Protein AF-A0A8J2NLD1-F1 (afdb_monomer_lite)

Structure (mmCIF, N/CA/C/O backbone):
data_AF-A0A8J2NLD1-F1
#
_entry.id   AF-A0A8J2NLD1-F1
#
loop_
_atom_site.group_PDB
_atom_site.id
_atom_site.type_symbol
_atom_site.label_atom_id
_atom_site.label_alt_id
_atom_site.label_comp_id
_atom_site.label_asym_id
_atom_site.label_entity_id
_atom_site.label_seq_id
_atom_site.pdbx_PDB_ins_code
_atom_site.Cartn_x
_atom_site.Cartn_y
_atom_site.Cartn_z
_atom_site.occupancy
_atom_site.B_iso_or_equiv
_atom_site.auth_seq_id
_atom_site.auth_comp_id
_atom_site.auth_asym_id
_atom_site.auth_atom_id
_atom_site.pdbx_PDB_model_num
ATOM 1 N N . MET A 1 1 ? -22.282 12.697 -9.049 1.00 29.52 1 MET A N 1
ATOM 2 C CA . MET A 1 1 ? -23.695 12.260 -9.042 1.00 29.52 1 MET A CA 1
ATOM 3 C C . MET A 1 1 ? -23.930 11.118 -8.040 1.00 29.52 1 MET A C 1
ATOM 5 O O . MET A 1 1 ? -24.766 10.269 -8.287 1.00 29.52 1 MET A O 1
ATOM 9 N N . LEU A 1 2 ? -23.228 11.096 -6.898 1.00 40.41 2 LEU A N 1
ATOM 10 C CA . LEU A 1 2 ? -23.406 10.112 -5.822 1.00 40.41 2 LEU A CA 1
ATOM 11 C C . LEU A 1 2 ? -23.113 10.838 -4.503 1.00 40.41 2 LEU A C 1
ATOM 13 O O . LEU A 1 2 ? -21.952 11.057 -4.175 1.00 40.41 2 LEU A O 1
ATOM 17 N N . ARG A 1 3 ? -24.138 11.321 -3.801 1.00 53.97 3 ARG A N 1
ATOM 18 C CA . ARG A 1 3 ? -23.997 11.741 -2.391 1.00 53.97 3 ARG A CA 1
ATOM 19 C C . ARG A 1 3 ? -24.920 10.965 -1.453 1.00 53.97 3 ARG A C 1
ATOM 21 O O . ARG A 1 3 ? -24.796 11.120 -0.245 1.00 53.97 3 ARG A O 1
ATOM 28 N N . THR A 1 4 ? -25.778 10.106 -2.001 1.00 57.44 4 THR A N 1
ATOM 29 C CA . THR A 1 4 ? -26.813 9.386 -1.264 1.00 57.44 4 THR A CA 1
ATOM 30 C C . THR A 1 4 ? -26.443 7.921 -1.065 1.00 57.44 4 THR A C 1
ATOM 32 O O . THR A 1 4 ? -26.276 7.182 -2.038 1.00 57.44 4 THR A O 1
ATOM 35 N N . ALA A 1 5 ? -26.352 7.491 0.187 1.00 60.59 5 ALA A N 1
ATOM 36 C CA . ALA A 1 5 ? -26.199 6.095 0.570 1.00 60.59 5 ALA A CA 1
ATOM 37 C C . ALA A 1 5 ? -27.557 5.356 0.475 1.00 60.59 5 ALA A C 1
ATOM 39 O O . ALA A 1 5 ? -28.545 5.836 1.036 1.00 60.59 5 ALA A O 1
ATOM 40 N N . PRO A 1 6 ? -27.647 4.213 -0.235 1.00 62.56 6 PRO A N 1
ATOM 41 C CA . PRO A 1 6 ? -28.856 3.395 -0.278 1.00 62.56 6 PRO A CA 1
ATOM 42 C C . PRO A 1 6 ? -28.985 2.522 0.987 1.00 62.56 6 PRO A C 1
ATOM 44 O O . PRO A 1 6 ? -27.979 2.126 1.558 1.00 62.56 6 PRO A O 1
ATOM 47 N N . PRO A 1 7 ? -30.198 2.120 1.400 1.00 57.91 7 PRO A N 1
ATOM 48 C CA . PRO A 1 7 ? -30.389 1.272 2.586 1.00 57.91 7 PRO A CA 1
ATOM 49 C C . PRO A 1 7 ? -29.826 -0.157 2.429 1.00 57.91 7 PRO A C 1
ATOM 51 O O . PRO A 1 7 ? -29.484 -0.802 3.419 1.00 57.91 7 PRO A O 1
ATOM 54 N N . PHE A 1 8 ? -29.710 -0.637 1.184 1.00 61.56 8 PHE A N 1
ATOM 55 C CA . PHE A 1 8 ? -29.146 -1.940 0.818 1.00 61.56 8 PHE A CA 1
ATOM 56 C C . PHE A 1 8 ? -28.185 -1.772 -0.371 1.00 61.56 8 PHE A C 1
ATOM 58 O O . PHE A 1 8 ? -28.584 -1.982 -1.523 1.00 61.56 8 PHE A O 1
ATOM 65 N N . PRO A 1 9 ? -26.943 -1.308 -0.149 1.00 66.81 9 PRO A N 1
ATOM 66 C CA . PRO A 1 9 ? -25.970 -1.152 -1.217 1.00 66.81 9 PRO A CA 1
ATOM 67 C C . PRO A 1 9 ? -25.622 -2.513 -1.817 1.00 66.81 9 PRO A C 1
ATOM 69 O O . PRO A 1 9 ? -25.160 -3.427 -1.132 1.00 66.81 9 PRO A O 1
ATOM 72 N N . ARG A 1 10 ? -25.800 -2.620 -3.134 1.00 65.88 10 ARG A N 1
ATOM 73 C CA . ARG A 1 10 ? -25.208 -3.685 -3.947 1.00 65.88 10 ARG A CA 1
ATOM 74 C C . ARG A 1 10 ? -23.800 -3.274 -4.364 1.00 65.88 10 ARG A C 1
ATOM 76 O O . ARG A 1 10 ? -23.544 -2.092 -4.587 1.00 65.88 10 ARG A O 1
ATOM 83 N N . ASN A 1 11 ? -22.919 -4.255 -4.552 1.00 71.06 11 ASN A N 1
ATOM 84 C CA . ASN A 1 11 ? -21.520 -4.060 -4.961 1.00 71.06 11 ASN A CA 1
ATOM 85 C C . ASN A 1 11 ? -20.643 -3.400 -3.894 1.00 71.06 11 ASN A C 1
ATOM 87 O O . ASN A 1 11 ? -19.716 -2.654 -4.221 1.00 71.06 11 ASN A O 1
ATOM 91 N N . ILE A 1 12 ? -20.893 -3.706 -2.621 1.00 81.44 12 ILE A N 1
ATOM 92 C CA . ILE A 1 12 ? -20.105 -3.164 -1.511 1.00 81.44 12 ILE A CA 1
ATOM 93 C C . ILE A 1 12 ? -18.612 -3.524 -1.635 1.00 81.44 12 ILE A C 1
ATOM 95 O O . ILE A 1 12 ? -17.760 -2.737 -1.244 1.00 81.44 12 ILE A O 1
ATOM 99 N N . GLN A 1 13 ? -18.278 -4.635 -2.305 1.00 82.00 13 GLN A N 1
ATOM 100 C CA . GLN A 1 13 ? -16.903 -5.004 -2.667 1.00 82.00 13 GLN A CA 1
ATOM 101 C C . GLN A 1 13 ? -16.201 -3.979 -3.564 1.00 82.00 13 GLN A C 1
ATOM 103 O O . GLN A 1 13 ? -15.007 -3.750 -3.399 1.00 82.00 13 GLN A O 1
ATOM 108 N N . ARG A 1 14 ? -16.909 -3.328 -4.495 1.00 79.56 14 ARG A N 1
ATOM 109 C CA . ARG A 1 14 ? -16.310 -2.279 -5.338 1.00 79.56 14 ARG A CA 1
ATOM 110 C C . ARG A 1 14 ? -16.013 -1.026 -4.538 1.00 79.56 14 ARG A C 1
ATOM 112 O O . ARG A 1 14 ? -14.982 -0.404 -4.747 1.00 79.56 14 ARG A O 1
ATOM 119 N N . TRP A 1 15 ? -16.903 -0.673 -3.617 1.00 81.44 15 TRP A N 1
ATOM 120 C CA . TRP A 1 15 ? -16.688 0.474 -2.742 1.00 81.44 15 TRP A CA 1
ATOM 121 C C . TRP A 1 15 ? -15.559 0.189 -1.754 1.00 81.44 15 TRP A C 1
ATOM 123 O O . TRP A 1 15 ? -14.651 1.002 -1.611 1.00 81.44 15 TRP A O 1
ATOM 133 N N . ALA A 1 16 ? -15.565 -1.004 -1.152 1.00 86.56 16 ALA A N 1
ATOM 134 C CA . ALA A 1 16 ? -14.500 -1.486 -0.287 1.00 86.56 16 ALA A CA 1
ATOM 135 C C . ALA A 1 16 ? -13.153 -1.510 -1.022 1.00 86.56 16 ALA A C 1
ATOM 137 O O . ALA A 1 16 ? -12.152 -1.117 -0.442 1.00 86.56 16 ALA A O 1
ATOM 138 N N . ALA A 1 17 ? -13.106 -1.863 -2.310 1.00 84.25 17 ALA A N 1
ATOM 139 C CA . ALA A 1 17 ? -11.854 -1.901 -3.064 1.00 84.25 17 ALA A CA 1
ATOM 140 C C . ALA A 1 17 ? -11.054 -0.586 -3.015 1.00 84.25 17 ALA A C 1
ATOM 142 O O . ALA A 1 17 ? -9.834 -0.666 -3.023 1.00 84.25 17 ALA A O 1
ATOM 143 N N . HIS A 1 18 ? -11.683 0.589 -2.877 1.00 81.38 18 HIS A N 1
ATOM 144 C CA . HIS A 1 18 ? -10.953 1.856 -2.694 1.00 81.38 18 HIS A CA 1
ATOM 145 C C . HIS A 1 18 ? -10.145 1.930 -1.384 1.00 81.38 18 HIS A C 1
ATOM 147 O O . HIS A 1 18 ? -9.160 2.655 -1.318 1.00 81.38 18 HIS A O 1
ATOM 153 N N . PHE A 1 19 ? -10.538 1.182 -0.350 1.00 85.19 19 PHE A N 1
ATOM 154 C CA . PHE A 1 19 ? -9.837 1.113 0.936 1.00 85.19 19 PHE A CA 1
ATOM 155 C C . PHE A 1 19 ? -8.683 0.107 0.907 1.00 85.19 19 PHE A C 1
ATOM 157 O O . PHE A 1 19 ? -7.624 0.336 1.487 1.00 85.19 19 PHE A O 1
ATOM 164 N N . PHE A 1 20 ? -8.895 -1.027 0.237 1.00 87.31 20 PHE A N 1
ATOM 165 C CA . PHE A 1 20 ? -7.944 -2.140 0.237 1.00 87.31 20 PHE A CA 1
ATOM 166 C C . PHE A 1 20 ? -6.935 -2.048 -0.906 1.00 87.31 20 PHE A C 1
ATOM 168 O O . PHE A 1 20 ? -5.784 -2.455 -0.754 1.00 87.31 20 PHE A O 1
ATOM 175 N N . LEU A 1 21 ? -7.356 -1.543 -2.062 1.00 85.00 21 LEU A N 1
ATOM 176 C CA . LEU A 1 21 ? -6.621 -1.633 -3.316 1.00 85.00 21 LEU A CA 1
ATOM 177 C C . LEU A 1 21 ? -6.342 -0.241 -3.874 1.00 85.00 21 LEU A C 1
ATOM 179 O O . LEU A 1 21 ? -7.151 0.674 -3.758 1.00 85.00 21 LEU A O 1
ATOM 183 N N . SER A 1 22 ? -5.217 -0.111 -4.572 1.00 78.62 22 SER A N 1
ATOM 184 C CA . SER A 1 22 ? -5.006 1.021 -5.471 1.00 78.62 22 SER A CA 1
ATOM 185 C C . SER A 1 22 ? -5.751 0.761 -6.773 1.00 78.62 22 SER A C 1
ATOM 187 O O . SER A 1 22 ? -5.257 0.051 -7.652 1.00 78.62 22 SER A O 1
ATOM 189 N N . THR A 1 23 ? -6.972 1.283 -6.863 1.00 70.75 23 THR A N 1
ATOM 190 C CA . THR A 1 23 ? -7.824 1.158 -8.051 1.00 70.75 23 THR A CA 1
ATOM 191 C C . THR A 1 23 ? -7.511 2.222 -9.098 1.00 70.75 23 THR A C 1
ATOM 193 O O . THR A 1 23 ? -7.970 2.121 -10.227 1.00 70.75 23 THR A O 1
ATOM 196 N N . ASN A 1 24 ? -6.711 3.232 -8.769 1.00 74.25 24 ASN A N 1
ATOM 197 C CA . ASN A 1 24 ? -6.270 4.259 -9.698 1.00 74.25 24 ASN A CA 1
ATOM 198 C C . ASN A 1 24 ? -4.753 4.429 -9.561 1.00 74.25 24 ASN A C 1
ATOM 200 O O . ASN A 1 24 ? -4.239 4.680 -8.470 1.00 74.25 24 ASN A O 1
ATOM 204 N N . ILE A 1 25 ? -4.029 4.308 -10.673 1.00 76.00 25 ILE A N 1
ATOM 205 C CA . ILE A 1 25 ? -2.564 4.377 -10.694 1.00 76.00 25 ILE A CA 1
ATOM 206 C C . ILE A 1 25 ? -2.127 5.505 -11.625 1.00 76.00 25 ILE A C 1
ATOM 208 O O . ILE A 1 25 ? -2.578 5.593 -12.768 1.00 76.00 25 ILE A O 1
ATOM 212 N N . ASN A 1 26 ? -1.207 6.332 -11.137 1.00 74.00 26 ASN A N 1
ATOM 213 C CA . ASN A 1 26 ? -0.540 7.376 -11.902 1.00 74.00 26 ASN A CA 1
ATOM 214 C C . ASN A 1 26 ? 0.935 7.029 -12.101 1.00 74.00 26 ASN A C 1
ATOM 216 O O . ASN A 1 26 ? 1.504 6.220 -11.367 1.00 74.00 26 ASN A O 1
ATOM 220 N N . ILE A 1 27 ? 1.567 7.699 -13.061 1.00 76.19 27 ILE A N 1
ATOM 221 C CA . ILE A 1 27 ? 3.024 7.739 -13.157 1.00 76.19 27 ILE A CA 1
ATOM 222 C C . ILE A 1 27 ? 3.516 8.986 -12.444 1.00 76.19 27 ILE A C 1
ATOM 224 O O . ILE A 1 27 ? 3.027 10.088 -12.699 1.00 76.19 27 ILE A O 1
ATOM 228 N N . ALA A 1 28 ? 4.499 8.799 -11.577 1.00 74.38 28 ALA A N 1
ATOM 229 C CA . ALA A 1 28 ? 5.308 9.879 -11.050 1.00 74.38 28 ALA A CA 1
ATOM 230 C C . ALA A 1 28 ? 6.750 9.706 -11.490 1.00 74.38 28 ALA A C 1
ATOM 232 O O . ALA A 1 28 ? 7.206 8.604 -11.779 1.00 74.38 28 ALA A O 1
ATOM 233 N N . ALA A 1 29 ? 7.461 10.819 -11.515 1.00 75.00 29 ALA A N 1
ATOM 234 C CA . ALA A 1 29 ? 8.902 10.833 -11.620 1.00 75.00 29 ALA A CA 1
ATOM 235 C C . ALA A 1 29 ? 9.449 11.777 -10.553 1.00 75.00 29 ALA A C 1
ATOM 237 O O . ALA A 1 29 ? 8.726 12.666 -10.087 1.00 75.00 29 ALA A O 1
ATOM 238 N N . SER A 1 30 ? 10.715 11.606 -10.178 1.00 70.69 30 SER A N 1
ATOM 239 C CA . SER A 1 30 ? 11.406 12.630 -9.397 1.00 70.69 30 SER A CA 1
ATOM 240 C C . SER A 1 30 ? 11.285 13.967 -10.132 1.00 70.69 30 SER A C 1
ATOM 242 O O . SER A 1 30 ? 11.530 14.003 -11.344 1.00 70.69 30 SER A O 1
ATOM 244 N N . PRO A 1 31 ? 10.958 15.077 -9.447 1.00 55.41 31 PRO A N 1
ATOM 245 C CA . PRO A 1 31 ? 11.082 16.392 -10.050 1.00 55.41 31 PRO A CA 1
ATOM 246 C C . PRO A 1 31 ? 12.542 16.568 -10.469 1.00 55.41 31 PRO A C 1
ATOM 248 O O . PRO A 1 31 ? 13.447 16.532 -9.639 1.00 55.41 31 PRO A O 1
ATOM 251 N N . SER A 1 32 ? 12.794 16.690 -11.767 1.00 47.59 32 SER A N 1
ATOM 252 C CA . SER A 1 32 ? 14.133 16.924 -12.286 1.00 47.59 32 SER A CA 1
ATOM 253 C C . SER A 1 32 ? 14.149 18.273 -13.001 1.00 47.59 32 SER A C 1
ATOM 255 O O . SER A 1 32 ? 13.444 18.522 -13.972 1.00 47.59 32 SER A O 1
ATOM 257 N N . HIS A 1 33 ? 14.972 19.186 -12.489 1.00 43.44 33 HIS A N 1
ATOM 258 C CA . HIS A 1 33 ? 15.832 19.983 -13.367 1.00 43.44 33 HIS A CA 1
ATOM 259 C C . HIS A 1 33 ? 17.232 19.358 -13.352 1.00 43.44 33 HIS A C 1
ATOM 261 O O . HIS A 1 33 ? 18.239 20.062 -13.334 1.00 43.44 33 HIS A O 1
ATOM 267 N N . ALA A 1 34 ? 17.313 18.026 -13.302 1.00 42.44 34 ALA A N 1
ATOM 268 C CA . ALA A 1 34 ? 18.566 17.294 -13.264 1.00 42.44 34 ALA A CA 1
ATOM 269 C C . ALA A 1 34 ? 19.158 17.205 -14.678 1.00 42.44 34 ALA A C 1
ATOM 271 O O . ALA A 1 34 ? 19.466 16.124 -15.175 1.00 42.44 34 ALA A O 1
ATOM 272 N N . ARG A 1 35 ? 19.383 18.355 -15.332 1.00 42.00 35 ARG A N 1
ATOM 273 C CA . ARG A 1 35 ? 20.512 18.405 -16.259 1.00 42.00 35 ARG A CA 1
ATOM 274 C C . ARG A 1 35 ? 21.747 18.225 -15.392 1.00 42.00 35 ARG A C 1
ATOM 276 O O . ARG A 1 35 ? 21.946 18.947 -14.417 1.00 42.00 35 ARG A O 1
ATOM 283 N N . VAL A 1 36 ? 22.567 17.244 -15.737 1.00 41.16 36 VAL A N 1
ATOM 284 C CA . VAL A 1 36 ? 23.912 17.096 -15.185 1.00 41.16 36 VAL A CA 1
ATOM 285 C C . VAL A 1 36 ? 24.628 18.442 -15.391 1.00 41.16 36 VAL A C 1
ATOM 287 O O . VAL A 1 36 ? 24.999 18.773 -16.513 1.00 41.16 36 VAL A O 1
ATOM 290 N N . GLY A 1 37 ? 24.720 19.261 -14.334 1.00 42.59 37 GLY A N 1
ATOM 291 C CA . GLY A 1 37 ? 25.317 20.604 -14.365 1.00 42.59 37 GLY A CA 1
ATOM 292 C C . GLY A 1 37 ? 24.432 21.801 -13.968 1.00 42.59 37 GLY A C 1
ATOM 293 O O . GLY A 1 37 ? 24.963 22.908 -13.913 1.00 42.59 37 GLY A O 1
ATOM 294 N N . SER A 1 38 ? 23.135 21.654 -13.666 1.00 37.94 38 SER A N 1
ATOM 295 C CA . SER A 1 38 ? 22.302 22.794 -13.226 1.00 37.94 38 SER A CA 1
ATOM 296 C C . SER A 1 38 ? 22.202 22.935 -11.701 1.00 37.94 38 SER A C 1
ATOM 298 O O . SER A 1 38 ? 21.510 22.158 -11.061 1.00 37.94 38 SER A O 1
ATOM 300 N N . ALA A 1 39 ? 22.868 23.986 -11.201 1.00 32.12 39 ALA A N 1
ATOM 301 C CA . ALA A 1 39 ? 22.743 24.722 -9.930 1.00 32.12 39 ALA A CA 1
ATOM 302 C C . ALA A 1 39 ? 22.696 23.947 -8.580 1.00 32.12 39 ALA A C 1
ATOM 304 O O . ALA A 1 39 ? 22.001 22.944 -8.442 1.00 32.12 39 ALA A O 1
ATOM 305 N N . PRO A 1 40 ? 23.375 24.447 -7.524 1.00 35.94 40 PRO A N 1
ATOM 306 C CA . PRO A 1 40 ? 23.277 23.877 -6.182 1.00 35.94 40 PRO A CA 1
ATOM 307 C C . PRO A 1 40 ? 21.886 24.157 -5.595 1.00 35.94 40 PRO A C 1
ATOM 309 O O . PRO A 1 40 ? 21.487 25.318 -5.515 1.00 35.94 40 PRO A O 1
ATOM 312 N N . GLY A 1 41 ? 21.168 23.109 -5.178 1.00 46.59 41 GLY A N 1
ATOM 313 C CA . GLY A 1 41 ? 19.914 23.239 -4.422 1.00 46.59 41 GLY A CA 1
ATOM 314 C C . GLY A 1 41 ? 18.727 22.384 -4.880 1.00 46.59 41 GLY A C 1
ATOM 315 O O . GLY A 1 41 ? 17.659 22.528 -4.300 1.00 46.59 41 GLY A O 1
ATOM 316 N N . ASN A 1 42 ? 18.874 21.510 -5.883 1.00 50.06 42 ASN A N 1
ATOM 317 C CA . ASN A 1 42 ? 17.843 20.516 -6.201 1.00 50.06 42 ASN A CA 1
ATOM 318 C C . ASN A 1 42 ? 18.205 19.164 -5.595 1.00 50.06 42 ASN A C 1
ATOM 320 O O . ASN A 1 42 ? 19.141 18.501 -6.046 1.00 50.06 42 ASN A O 1
ATOM 324 N N . ASP A 1 43 ? 17.449 18.763 -4.582 1.00 62.31 43 ASP A N 1
ATOM 325 C CA . ASP A 1 43 ? 17.610 17.464 -3.954 1.00 62.31 43 ASP A CA 1
ATOM 326 C C . ASP A 1 43 ? 17.141 16.369 -4.924 1.00 62.31 43 ASP A C 1
ATOM 328 O O . ASP A 1 43 ? 16.039 16.408 -5.471 1.00 62.31 43 ASP A O 1
ATOM 332 N N . ASN A 1 44 ? 17.994 15.375 -5.146 1.00 78.50 44 ASN A N 1
ATOM 333 C CA . ASN A 1 44 ? 17.646 14.115 -5.795 1.00 78.50 44 ASN A CA 1
ATOM 334 C C . ASN A 1 44 ? 16.639 13.370 -4.902 1.00 78.50 44 ASN A C 1
ATOM 336 O O . ASN A 1 44 ? 17.049 12.656 -3.988 1.00 78.50 44 ASN A O 1
ATOM 340 N N . ILE A 1 45 ? 15.339 13.574 -5.119 1.00 83.88 45 ILE A N 1
ATOM 341 C CA . ILE A 1 45 ? 14.265 13.060 -4.257 1.00 83.88 45 ILE A CA 1
ATOM 342 C C . ILE A 1 45 ? 13.487 11.959 -4.968 1.00 83.88 45 ILE A C 1
ATOM 344 O O . ILE A 1 45 ? 13.072 12.108 -6.110 1.00 83.88 45 ILE A O 1
ATOM 348 N N . ILE A 1 46 ? 13.187 10.885 -4.254 1.00 85.88 46 ILE A N 1
ATOM 349 C CA . ILE A 1 46 ? 12.223 9.879 -4.695 1.00 85.88 46 ILE A CA 1
ATOM 350 C C . ILE A 1 46 ? 10.831 10.282 -4.194 1.00 85.88 46 ILE A C 1
ATOM 352 O O . ILE A 1 46 ? 10.696 10.616 -3.013 1.00 85.88 46 ILE A O 1
ATOM 356 N N . PRO A 1 47 ? 9.780 10.237 -5.034 1.00 84.81 47 PRO A N 1
ATOM 357 C CA . PRO A 1 47 ? 8.417 10.462 -4.561 1.00 84.81 47 PRO A CA 1
ATOM 358 C C . PRO A 1 47 ? 8.047 9.499 -3.420 1.00 84.81 47 PRO A C 1
ATOM 360 O O . PRO A 1 47 ? 8.258 8.291 -3.534 1.00 84.81 47 PRO A O 1
ATOM 363 N N . SER A 1 48 ? 7.462 10.020 -2.336 1.00 86.88 48 SER A N 1
ATOM 364 C CA . SER A 1 48 ? 7.108 9.228 -1.145 1.00 86.88 48 SER A CA 1
ATOM 365 C C . SER A 1 48 ? 6.164 8.062 -1.443 1.00 86.88 48 SER A C 1
ATOM 367 O O . SER A 1 48 ? 6.291 7.005 -0.825 1.00 86.88 48 SER A O 1
ATOM 369 N N . ASP A 1 49 ? 5.281 8.213 -2.437 1.00 86.81 49 ASP A N 1
ATOM 370 C CA . ASP A 1 49 ? 4.349 7.166 -2.872 1.00 86.81 49 ASP A CA 1
ATOM 371 C C . ASP A 1 49 ? 5.023 5.919 -3.465 1.00 86.81 49 ASP A C 1
ATOM 373 O O . ASP A 1 49 ? 4.376 4.878 -3.625 1.00 86.81 49 ASP A O 1
ATOM 377 N N . HIS A 1 50 ? 6.336 5.981 -3.723 1.00 89.69 50 HIS A N 1
ATOM 378 C CA . HIS A 1 50 ? 7.128 4.786 -3.995 1.00 89.69 50 HIS A CA 1
ATOM 379 C C . HIS A 1 50 ? 7.136 3.810 -2.812 1.00 89.69 50 HIS A C 1
ATOM 381 O O . HIS A 1 50 ? 7.180 2.597 -3.019 1.00 89.69 50 HIS A O 1
ATOM 387 N N . PHE A 1 51 ? 7.104 4.342 -1.586 1.00 92.56 51 PHE A N 1
ATOM 388 C CA . PHE A 1 51 ? 7.378 3.597 -0.361 1.00 92.56 51 PHE A CA 1
ATOM 389 C C . PHE A 1 51 ? 6.154 3.399 0.530 1.00 92.56 51 PHE A C 1
ATOM 391 O O . PHE A 1 51 ? 6.117 2.413 1.254 1.00 92.56 51 PHE A O 1
ATOM 398 N N . PHE A 1 52 ? 5.184 4.312 0.531 1.00 90.44 52 PHE A N 1
ATOM 399 C CA . PHE A 1 52 ? 3.930 4.186 1.290 1.00 90.44 52 PHE A CA 1
ATOM 400 C C . PHE A 1 52 ? 2.859 5.121 0.696 1.00 90.44 52 PHE A C 1
ATOM 402 O O . PHE A 1 52 ? 3.214 6.075 0.018 1.00 90.44 52 PHE A O 1
ATOM 409 N N . ASN A 1 53 ? 1.560 4.840 0.871 1.00 87.88 53 ASN A N 1
ATOM 410 C CA . ASN A 1 53 ? 0.500 5.581 0.169 1.00 87.88 53 ASN A CA 1
ATOM 411 C C . ASN A 1 53 ? 0.294 6.934 0.858 1.00 87.88 53 ASN A C 1
ATOM 413 O O . ASN A 1 53 ? -0.508 7.057 1.788 1.00 87.88 53 ASN A O 1
ATOM 417 N N . TYR A 1 54 ? 1.081 7.921 0.438 1.00 85.38 54 TYR A N 1
ATOM 418 C CA . TYR A 1 54 ? 1.197 9.210 1.097 1.00 85.38 54 TYR A CA 1
ATOM 419 C C . TYR A 1 54 ? -0.098 10.002 0.963 1.00 85.38 54 TYR A C 1
ATOM 421 O O . TYR A 1 54 ? -0.574 10.556 1.952 1.00 85.38 54 TYR A O 1
ATOM 429 N N . GLU A 1 55 ? -0.708 10.003 -0.224 1.00 81.88 55 GLU A N 1
ATOM 430 C CA . GLU A 1 55 ? -1.976 10.701 -0.468 1.00 81.88 55 GLU A CA 1
ATOM 431 C C . GLU A 1 55 ? -3.102 10.177 0.438 1.00 81.88 55 GLU A C 1
ATOM 433 O O . GLU A 1 55 ? -3.829 10.958 1.059 1.00 81.88 55 GLU A O 1
ATOM 438 N N . MET A 1 56 ? -3.223 8.853 0.575 1.00 82.88 56 MET A N 1
ATOM 439 C CA . MET A 1 56 ? -4.257 8.241 1.411 1.00 82.88 56 MET A CA 1
ATOM 440 C C . MET A 1 56 ? -4.002 8.465 2.907 1.00 82.88 56 MET A C 1
ATOM 442 O O . MET A 1 56 ? -4.931 8.806 3.642 1.00 82.88 56 MET A O 1
ATOM 446 N N . LEU A 1 57 ? -2.747 8.334 3.349 1.00 83.94 57 LEU A N 1
ATOM 447 C CA . LEU A 1 57 ? -2.366 8.555 4.744 1.00 83.94 57 LEU A CA 1
ATOM 448 C C . LEU A 1 57 ? -2.505 10.025 5.160 1.00 83.94 57 LEU A C 1
ATOM 450 O O . LEU A 1 57 ? -3.008 10.311 6.240 1.00 83.94 57 LEU A O 1
ATOM 454 N N . ARG A 1 58 ? -2.114 10.971 4.302 1.00 79.25 58 ARG A N 1
ATOM 455 C CA . ARG A 1 58 ? -2.178 12.406 4.610 1.00 79.25 58 ARG A CA 1
ATOM 456 C C . ARG A 1 58 ? -3.604 12.946 4.597 1.00 79.25 58 ARG A C 1
ATOM 458 O O . ARG A 1 58 ? -3.927 13.828 5.389 1.00 79.25 58 ARG A O 1
ATOM 465 N N . GLY A 1 59 ? -4.432 12.479 3.665 1.00 71.12 59 GLY A N 1
ATOM 466 C CA . GLY A 1 59 ? -5.773 13.023 3.467 1.00 71.12 59 GLY A CA 1
ATOM 467 C C . GLY A 1 59 ? -6.778 12.595 4.535 1.00 71.12 59 GLY A C 1
ATOM 468 O O . GLY A 1 59 ? -7.640 13.393 4.909 1.00 71.12 59 GLY A O 1
ATOM 469 N N . TYR A 1 60 ? -6.690 11.342 5.000 1.00 73.56 60 TYR A N 1
ATOM 470 C CA . TYR A 1 60 ? -7.821 10.678 5.667 1.00 73.56 60 TYR A CA 1
ATOM 471 C C . TYR A 1 60 ? -7.460 9.795 6.850 1.00 73.56 60 TYR A C 1
ATOM 473 O O . TYR A 1 60 ? -8.358 9.208 7.444 1.00 73.56 60 TYR A O 1
ATOM 481 N N . SER A 1 61 ? -6.182 9.695 7.191 1.00 79.56 61 SER A N 1
ATOM 482 C CA . SER A 1 61 ? -5.736 8.898 8.320 1.00 79.56 61 SER A CA 1
ATOM 483 C C . SER A 1 61 ? -5.120 9.785 9.393 1.00 79.56 61 SER A C 1
ATOM 485 O O . SER A 1 61 ? -4.447 10.771 9.097 1.00 79.56 61 SER A O 1
ATOM 487 N N . ASP A 1 62 ? -5.318 9.395 10.645 1.00 81.56 62 ASP A N 1
ATOM 488 C CA . ASP A 1 62 ? -4.622 9.962 11.804 1.00 81.56 62 ASP A CA 1
ATOM 489 C C . ASP A 1 62 ? -3.197 9.394 11.973 1.00 81.56 62 ASP A C 1
ATOM 491 O O . ASP A 1 62 ? -2.444 9.767 12.875 1.00 81.56 62 ASP A O 1
ATOM 495 N N . LEU A 1 63 ? -2.790 8.485 11.083 1.00 86.50 63 LEU A N 1
ATOM 496 C CA . LEU A 1 63 ? -1.461 7.879 11.068 1.00 86.50 63 LEU A CA 1
ATOM 497 C C . LEU A 1 63 ? -0.348 8.864 10.705 1.00 86.50 63 LEU A C 1
ATOM 499 O O . LEU A 1 63 ? 0.812 8.584 10.991 1.00 86.50 63 LEU A O 1
ATOM 503 N N . LEU A 1 64 ? -0.673 10.003 10.089 1.00 83.12 64 LEU A N 1
ATOM 504 C CA . LEU A 1 64 ? 0.279 11.091 9.898 1.00 83.12 64 LEU A CA 1
ATOM 505 C C . LEU A 1 64 ? -0.060 12.265 10.824 1.00 83.12 64 LEU A C 1
ATOM 507 O O . LEU A 1 64 ? -1.228 12.624 10.973 1.00 83.12 64 LEU A O 1
ATOM 511 N N . PRO A 1 65 ? 0.960 12.914 11.404 1.00 64.25 65 PRO A N 1
ATOM 512 C CA . PRO A 1 65 ? 0.791 13.873 12.490 1.00 64.25 65 PRO A CA 1
ATOM 513 C C . PRO A 1 65 ? 0.049 15.139 12.043 1.00 64.25 65 PRO A C 1
ATOM 515 O O . PRO A 1 65 ? -0.488 15.872 12.848 1.00 64.25 65 PRO A O 1
ATOM 518 N N . SER A 1 66 ? -0.072 15.423 10.751 1.00 61.44 66 SER A N 1
ATOM 519 C CA . SER A 1 66 ? -0.524 16.737 10.282 1.00 61.44 66 SER A CA 1
ATOM 520 C C . SER A 1 66 ? -1.999 17.094 10.519 1.00 61.44 66 SER A C 1
ATOM 522 O O . SER A 1 66 ? -2.357 18.247 10.293 1.00 61.44 66 SER A O 1
ATOM 524 N N . ARG A 1 67 ? -2.885 16.157 10.886 1.00 65.94 67 ARG A N 1
ATOM 525 C CA . ARG A 1 67 ? -4.337 16.409 10.793 1.00 65.94 67 ARG A CA 1
ATOM 526 C C . ARG A 1 67 ? -4.952 17.069 12.029 1.00 65.94 67 ARG A C 1
ATOM 528 O O . ARG A 1 67 ? -5.832 17.909 11.865 1.00 65.94 67 ARG A O 1
ATOM 535 N N . ASN A 1 68 ? -4.509 16.700 13.232 1.00 69.56 68 ASN A N 1
ATOM 536 C CA . ASN A 1 68 ? -5.237 17.002 14.472 1.00 69.56 68 ASN A CA 1
ATOM 537 C C . ASN A 1 68 ? -4.354 17.478 15.644 1.00 69.56 68 ASN A C 1
ATOM 539 O O . ASN A 1 68 ? -4.840 17.540 16.771 1.00 69.56 68 ASN A O 1
ATOM 543 N N . LEU A 1 69 ? -3.085 17.840 15.413 1.00 69.81 69 LEU A N 1
ATOM 544 C CA . LEU A 1 69 ? -2.165 18.203 16.509 1.00 69.81 69 LEU A CA 1
ATOM 545 C C . LEU A 1 69 ? -2.578 19.437 17.304 1.00 69.81 69 LEU A C 1
ATOM 547 O O . LEU A 1 69 ? -2.289 19.507 18.491 1.00 69.81 69 LEU A O 1
ATOM 551 N N . ASP A 1 70 ? -3.295 20.372 16.684 1.00 74.94 70 ASP A N 1
ATOM 552 C CA . ASP A 1 70 ? -3.774 21.576 17.370 1.00 74.94 70 ASP A CA 1
ATOM 553 C C . ASP A 1 70 ? -5.115 21.351 18.100 1.00 74.94 70 ASP A C 1
ATOM 555 O O . ASP A 1 70 ? -5.673 22.272 18.698 1.00 74.94 70 ASP A O 1
ATOM 559 N N . ASN A 1 71 ? -5.672 20.133 18.053 1.00 82.94 71 ASN A N 1
ATOM 560 C CA . ASN A 1 71 ? -6.938 19.793 18.693 1.00 82.94 71 ASN A CA 1
ATOM 561 C C . ASN A 1 71 ? -6.702 19.106 20.047 1.00 82.94 71 ASN A C 1
ATOM 563 O O . ASN A 1 71 ? -6.508 17.892 20.126 1.00 82.94 71 ASN A O 1
ATOM 567 N N . GLU A 1 72 ? -6.806 19.874 21.135 1.00 82.69 72 GLU A N 1
ATOM 568 C CA . GLU A 1 72 ? -6.651 19.351 22.501 1.00 82.69 72 GLU A CA 1
ATOM 569 C C . GLU A 1 72 ? -7.598 18.190 22.835 1.00 82.69 72 GLU A C 1
ATOM 571 O O . GLU A 1 72 ? -7.234 17.300 23.602 1.00 82.69 72 GLU A O 1
ATOM 576 N N . THR A 1 73 ? -8.824 18.204 22.304 1.00 83.44 73 THR A N 1
ATOM 577 C CA . THR A 1 73 ? -9.814 17.149 22.575 1.00 83.44 73 THR A CA 1
ATOM 578 C C . THR A 1 73 ? -9.378 15.844 21.923 1.00 83.44 73 THR A C 1
ATOM 580 O O . THR A 1 73 ? -9.458 14.786 22.542 1.00 83.44 73 THR A O 1
ATOM 583 N N . TRP A 1 74 ? -8.852 15.932 20.700 1.00 85.56 74 TRP A N 1
ATOM 584 C CA . TRP A 1 74 ? -8.290 14.788 19.994 1.00 85.56 74 TRP A CA 1
ATOM 585 C C . TRP A 1 74 ? -7.047 14.253 20.713 1.00 85.56 74 TRP A C 1
ATOM 587 O O . TRP A 1 74 ? -6.987 13.056 20.979 1.00 85.56 74 TRP A O 1
ATOM 597 N N . LEU A 1 75 ? -6.106 15.118 21.115 1.00 83.25 75 LEU A N 1
ATOM 598 C CA . LEU A 1 75 ? -4.905 14.703 21.856 1.00 83.25 75 LEU A CA 1
ATOM 599 C C . LEU A 1 75 ? -5.275 13.962 23.147 1.00 83.25 75 LEU A C 1
ATOM 601 O O . LEU A 1 75 ? -4.825 12.840 23.368 1.00 83.25 75 LEU A O 1
ATOM 605 N N . LYS A 1 76 ? -6.171 14.539 23.958 1.00 83.56 76 LYS A N 1
ATOM 606 C CA . LYS A 1 76 ? -6.663 13.911 25.197 1.00 83.56 76 LYS A CA 1
ATOM 607 C C . LYS A 1 76 ? -7.335 12.558 24.951 1.00 83.56 76 LYS A C 1
ATOM 609 O O . LYS A 1 76 ? -7.226 11.682 25.799 1.00 83.56 76 LYS A O 1
ATOM 614 N N . ALA A 1 77 ? -8.015 12.382 23.817 1.00 84.19 77 ALA A N 1
ATOM 615 C CA . ALA A 1 77 ? -8.661 11.120 23.464 1.00 84.19 77 ALA A CA 1
ATOM 616 C C . ALA A 1 77 ? -7.672 10.020 23.028 1.00 84.19 77 ALA A C 1
ATOM 618 O O . ALA A 1 77 ? -8.009 8.842 23.127 1.00 84.19 77 ALA A O 1
ATOM 619 N N . HIS A 1 78 ? -6.471 10.384 22.562 1.00 86.81 78 HIS A N 1
ATOM 620 C CA . HIS A 1 78 ? -5.483 9.440 22.019 1.00 86.81 78 HIS A CA 1
ATOM 621 C C . HIS A 1 78 ? -4.308 9.148 22.958 1.00 86.81 78 HIS A C 1
ATOM 623 O O . HIS A 1 78 ? -3.603 8.156 22.760 1.00 86.81 78 HIS A O 1
ATOM 629 N N . ILE A 1 79 ? -4.088 9.977 23.980 1.00 87.44 79 ILE A N 1
ATOM 630 C CA . ILE A 1 79 ? -3.094 9.708 25.023 1.00 87.44 79 ILE A CA 1
ATOM 631 C C . ILE A 1 79 ? -3.576 8.552 25.898 1.00 87.44 79 ILE A C 1
ATOM 633 O O . ILE A 1 79 ? -4.666 8.581 26.469 1.00 87.44 79 ILE A O 1
ATOM 637 N N . LEU A 1 80 ? -2.728 7.538 26.039 1.00 89.25 80 LEU A N 1
ATOM 638 C CA . LEU A 1 80 ? -3.010 6.369 26.860 1.00 89.25 80 LEU A CA 1
ATOM 639 C C . LEU A 1 80 ? -2.562 6.582 28.308 1.00 89.25 80 LEU A C 1
ATOM 641 O O . LEU A 1 80 ? -1.557 7.242 28.567 1.00 89.25 80 LEU A O 1
ATOM 645 N N . ASN A 1 81 ? -3.271 5.950 29.249 1.00 88.25 81 ASN A N 1
ATOM 646 C CA . ASN A 1 81 ? -2.934 5.999 30.679 1.00 88.25 81 ASN A CA 1
ATOM 647 C C . ASN A 1 81 ? -1.531 5.448 30.979 1.00 88.25 81 ASN A C 1
ATOM 649 O O . ASN A 1 81 ? -0.863 5.908 31.902 1.00 88.25 81 ASN A O 1
ATOM 653 N N . GLU A 1 82 ? -1.098 4.451 30.209 1.00 89.06 82 GLU A N 1
ATOM 654 C CA . GLU A 1 82 ? 0.222 3.839 30.313 1.00 89.06 82 GLU A CA 1
ATOM 655 C C . GLU A 1 82 ? 1.014 4.104 29.035 1.00 89.06 82 GLU A C 1
ATOM 657 O O . GLU A 1 82 ? 0.454 4.130 27.938 1.00 89.06 82 GLU A O 1
ATOM 662 N N . VAL A 1 83 ? 2.329 4.285 29.177 1.00 87.12 83 VAL A N 1
ATOM 663 C CA . VAL A 1 83 ? 3.230 4.445 28.032 1.00 87.12 83 VAL A CA 1
ATOM 664 C C . VAL A 1 83 ? 3.255 3.136 27.239 1.00 87.12 83 VAL A C 1
ATOM 666 O O . VAL A 1 83 ? 3.640 2.105 27.799 1.00 87.12 83 VAL A O 1
ATOM 669 N N . PRO A 1 84 ? 2.905 3.151 25.942 1.00 91.25 84 PRO A N 1
ATOM 670 C CA . PRO A 1 84 ? 2.900 1.938 25.136 1.00 91.25 84 PRO A CA 1
ATOM 671 C C . PRO A 1 84 ? 4.282 1.306 25.052 1.00 91.25 84 PRO A C 1
ATOM 673 O O . PRO A 1 84 ? 5.298 2.001 24.954 1.00 91.25 84 PRO A O 1
ATOM 676 N N . ALA A 1 85 ? 4.317 -0.027 25.015 1.00 90.38 85 ALA A N 1
ATOM 677 C CA . ALA A 1 85 ? 5.564 -0.782 24.943 1.00 90.38 85 ALA A CA 1
ATOM 678 C C . ALA A 1 85 ? 6.421 -0.374 23.732 1.00 90.38 85 ALA A C 1
ATOM 680 O O . ALA A 1 85 ? 7.646 -0.338 23.838 1.00 90.38 85 ALA A O 1
ATOM 681 N N . ALA A 1 86 ? 5.794 -0.011 22.607 1.00 90.38 86 ALA A N 1
ATOM 682 C CA . ALA A 1 86 ? 6.513 0.467 21.430 1.00 90.38 86 ALA A CA 1
ATOM 683 C C . ALA A 1 86 ? 7.214 1.813 21.668 1.00 90.38 86 ALA A C 1
ATOM 685 O O . ALA A 1 86 ? 8.357 1.971 21.247 1.00 90.38 86 ALA A O 1
ATOM 686 N N . LEU A 1 87 ? 6.572 2.763 22.363 1.00 93.00 87 LEU A N 1
ATOM 687 C CA . LEU A 1 87 ? 7.187 4.058 22.673 1.00 93.00 87 LEU A CA 1
ATOM 688 C C . LEU A 1 87 ? 8.319 3.888 23.689 1.00 93.00 87 LEU A C 1
ATOM 690 O O . LEU A 1 87 ? 9.388 4.470 23.526 1.00 93.00 87 LEU A O 1
ATOM 694 N N . ALA A 1 88 ? 8.121 3.036 24.699 1.00 91.69 88 ALA A N 1
ATOM 695 C CA . ALA A 1 88 ? 9.180 2.688 25.640 1.00 91.69 88 ALA A CA 1
ATOM 696 C C . ALA A 1 88 ? 10.391 2.072 24.916 1.00 91.69 88 ALA A C 1
ATOM 698 O O . ALA A 1 88 ? 11.517 2.524 25.110 1.00 91.69 88 ALA A O 1
ATOM 699 N N . ALA A 1 89 ? 10.161 1.098 24.030 1.00 91.75 89 ALA A N 1
ATOM 700 C CA . ALA A 1 89 ? 11.218 0.472 23.240 1.00 91.75 89 ALA A CA 1
ATOM 701 C C . ALA A 1 89 ? 11.922 1.469 22.306 1.00 91.75 89 ALA A C 1
ATOM 703 O O . ALA A 1 89 ? 13.149 1.455 22.222 1.00 91.75 89 ALA A O 1
ATOM 704 N N . TYR A 1 90 ? 11.164 2.355 21.651 1.00 92.19 90 TYR A N 1
ATOM 705 C CA . TYR A 1 90 ? 11.714 3.420 20.813 1.00 92.19 90 TYR A CA 1
ATOM 706 C C . TYR A 1 90 ? 12.620 4.359 21.618 1.00 92.19 90 TYR A C 1
ATOM 708 O O . TYR A 1 90 ? 13.732 4.669 21.188 1.00 92.19 90 TYR A O 1
ATOM 716 N N . ASN A 1 91 ? 12.166 4.807 22.789 1.00 93.06 91 ASN A N 1
ATOM 717 C CA . ASN A 1 91 ? 12.933 5.705 23.646 1.00 93.06 91 ASN A CA 1
ATOM 718 C C . ASN A 1 91 ? 14.251 5.058 24.100 1.00 93.06 91 ASN A C 1
ATOM 720 O O . ASN A 1 91 ? 15.316 5.662 23.969 1.00 93.06 91 ASN A O 1
ATOM 724 N N . GLU A 1 92 ? 14.198 3.802 24.548 1.00 92.12 92 GLU A N 1
ATOM 725 C CA . GLU A 1 92 ? 15.389 3.035 24.928 1.00 92.12 92 GLU A CA 1
ATOM 726 C C . GLU A 1 92 ? 16.385 2.908 23.762 1.00 92.12 92 GLU A C 1
ATOM 728 O O . GLU A 1 92 ? 17.585 3.145 23.937 1.00 92.12 92 GLU A O 1
ATOM 733 N N . SER A 1 93 ? 15.908 2.585 22.551 1.00 90.50 93 SER A N 1
ATOM 734 C CA . SER A 1 93 ? 16.785 2.392 21.391 1.00 90.50 93 SER A CA 1
ATOM 735 C C . SER A 1 93 ? 17.416 3.687 20.882 1.00 90.50 93 SER A C 1
ATOM 737 O O . SER A 1 93 ? 18.581 3.679 20.481 1.00 90.50 93 SER A O 1
ATOM 739 N N . ASN A 1 94 ? 16.669 4.795 20.886 1.00 89.81 94 ASN A N 1
ATOM 740 C CA . ASN A 1 94 ? 17.118 6.056 20.287 1.00 89.81 94 ASN A CA 1
ATOM 741 C C . ASN A 1 94 ? 17.935 6.918 21.254 1.00 89.81 94 ASN A C 1
ATOM 743 O O . ASN A 1 94 ? 18.904 7.549 20.833 1.00 89.81 94 ASN A O 1
ATOM 747 N N . PHE A 1 95 ? 17.609 6.897 22.548 1.00 91.94 95 PHE A N 1
ATOM 748 C CA . PHE A 1 95 ? 18.268 7.737 23.554 1.00 91.94 95 PHE A CA 1
ATOM 749 C C . PHE A 1 95 ? 19.268 6.971 24.431 1.00 91.94 95 PHE A C 1
ATOM 751 O O . PHE A 1 95 ? 19.822 7.536 25.371 1.00 91.94 95 PHE A O 1
ATOM 758 N N . LYS A 1 96 ? 19.551 5.695 24.118 1.00 89.06 96 LYS A N 1
ATOM 759 C CA . LYS A 1 96 ? 20.599 4.868 24.756 1.00 89.06 96 LYS A CA 1
ATOM 760 C C . LYS A 1 96 ? 20.535 4.871 26.293 1.00 89.06 96 LYS A C 1
ATOM 762 O O . LYS A 1 96 ? 21.571 4.883 26.959 1.00 89.06 96 LYS A O 1
ATOM 767 N N . GLY A 1 97 ? 19.326 4.878 26.852 1.00 84.25 97 GLY A N 1
ATOM 768 C CA . GLY A 1 97 ? 19.096 4.893 28.298 1.00 84.25 97 GLY A CA 1
ATOM 769 C C . GLY A 1 97 ? 19.082 6.280 28.958 1.00 84.25 97 GLY A C 1
ATOM 770 O O . GLY A 1 97 ? 18.853 6.358 30.168 1.00 84.25 97 GLY A O 1
ATOM 771 N N . ASP A 1 98 ? 19.308 7.375 28.219 1.00 90.50 98 ASP A N 1
ATOM 772 C CA . ASP A 1 98 ? 19.158 8.735 28.752 1.00 90.50 98 ASP A CA 1
ATOM 773 C C . ASP A 1 98 ? 17.676 9.110 28.871 1.00 90.50 98 ASP A C 1
ATOM 775 O O . ASP A 1 98 ? 17.069 9.703 27.977 1.00 90.50 98 ASP A O 1
ATOM 779 N N . LYS A 1 99 ? 17.099 8.773 30.027 1.00 90.62 99 LYS A N 1
ATOM 780 C CA . LYS A 1 99 ? 15.687 9.017 30.349 1.00 90.62 99 LYS A CA 1
ATOM 781 C C . LYS A 1 99 ? 15.278 10.488 30.295 1.00 90.62 99 LYS A C 1
ATOM 783 O O . LYS A 1 99 ? 14.087 10.758 30.204 1.00 90.62 99 LYS A O 1
ATOM 788 N N . SER A 1 100 ? 16.222 11.431 30.365 1.00 91.12 100 SER A N 1
ATOM 789 C CA . SER A 1 100 ? 15.903 12.862 30.273 1.00 91.12 100 SER A CA 1
ATOM 790 C C . SER A 1 100 ? 15.490 13.294 28.864 1.00 91.12 100 SER A C 1
ATOM 792 O O . SER A 1 100 ? 14.846 14.328 28.715 1.00 91.12 100 SER A O 1
ATOM 794 N N . GLN A 1 101 ? 15.823 12.491 27.848 1.00 91.38 101 GLN A N 1
ATOM 795 C CA . GLN A 1 101 ? 15.488 12.739 26.445 1.00 91.38 101 GLN A CA 1
ATOM 796 C C . GLN A 1 101 ? 14.287 11.917 25.963 1.00 91.38 101 GLN A C 1
ATOM 798 O O . GLN A 1 101 ? 13.916 12.001 24.796 1.00 91.38 101 GLN A O 1
ATOM 803 N N . TYR A 1 102 ? 13.690 11.099 26.836 1.00 93.56 102 TYR A N 1
ATOM 804 C CA . TYR A 1 102 ? 12.583 10.230 26.449 1.00 93.56 102 TYR A CA 1
ATOM 805 C C . TYR A 1 102 ? 11.371 11.069 26.078 1.00 93.56 102 TYR A C 1
ATOM 807 O O . TYR A 1 102 ? 10.935 11.921 26.849 1.00 93.56 102 TYR A O 1
ATOM 815 N N . LEU A 1 103 ? 10.810 10.778 24.910 1.00 92.00 103 LEU A N 1
ATOM 816 C CA . LEU A 1 103 ? 9.604 11.436 24.438 1.00 92.00 103 LEU A CA 1
ATOM 817 C C . LEU A 1 103 ? 8.410 10.945 25.257 1.00 92.00 103 LEU A C 1
ATOM 819 O O . LEU A 1 103 ? 8.235 9.732 25.447 1.00 92.00 103 LEU A O 1
ATOM 823 N N . SER A 1 104 ? 7.574 11.876 25.716 1.00 92.31 104 SER A N 1
ATOM 824 C CA . SER A 1 104 ? 6.216 11.548 26.142 1.00 92.31 104 SER A CA 1
ATOM 825 C C . SER A 1 104 ? 5.346 11.168 24.932 1.00 92.31 104 SER A C 1
ATOM 827 O O . SER A 1 104 ? 5.752 11.317 23.778 1.00 92.31 104 SER A O 1
ATOM 829 N N . GLN A 1 105 ? 4.131 10.665 25.179 1.00 91.56 105 GLN A N 1
ATOM 830 C CA . GLN A 1 105 ? 3.180 10.396 24.090 1.00 91.56 105 GLN A CA 1
ATOM 831 C C . GLN A 1 105 ? 2.808 11.687 23.341 1.00 91.56 105 GLN A C 1
ATOM 833 O O . GLN A 1 105 ? 2.724 11.682 22.117 1.00 91.56 105 GLN A O 1
ATOM 838 N N . GLU A 1 106 ? 2.650 12.800 24.061 1.00 88.81 106 GLU A N 1
ATOM 839 C CA . GLU A 1 106 ? 2.388 14.121 23.476 1.00 88.81 106 GLU A CA 1
ATOM 840 C C . GLU A 1 106 ? 3.570 14.617 22.632 1.00 88.81 106 GLU A C 1
ATOM 842 O O . GLU A 1 106 ? 3.382 15.055 21.492 1.00 88.81 106 GLU A O 1
ATOM 847 N N . ASP A 1 107 ? 4.795 14.483 23.150 1.00 89.56 107 ASP A N 1
ATOM 848 C CA . ASP A 1 107 ? 6.006 14.859 22.410 1.00 89.56 107 ASP A CA 1
ATOM 849 C C . ASP A 1 107 ? 6.150 14.019 21.140 1.00 89.56 107 ASP A C 1
ATOM 851 O O . ASP A 1 107 ? 6.540 14.534 20.095 1.00 89.56 107 ASP A O 1
ATOM 855 N N . TRP A 1 108 ? 5.810 12.728 21.192 1.00 91.06 108 TRP A N 1
ATOM 856 C CA . TRP A 1 108 ? 5.828 11.871 20.009 1.00 91.06 108 TRP A CA 1
ATOM 857 C C . TRP A 1 108 ? 4.863 12.375 18.934 1.00 91.06 108 TRP A C 1
ATOM 859 O O . TRP A 1 108 ? 5.280 12.590 17.795 1.00 91.06 108 TRP A O 1
ATOM 869 N N . PHE A 1 109 ? 3.590 12.586 19.291 1.00 87.88 109 PHE A N 1
ATOM 870 C CA . PHE A 1 109 ? 2.577 13.026 18.332 1.00 87.88 109 PHE A CA 1
ATOM 871 C C . PHE A 1 109 ? 2.997 14.322 17.630 1.00 87.88 109 PHE A C 1
ATOM 873 O O . PHE A 1 109 ? 2.808 14.455 16.423 1.00 87.88 109 PHE A O 1
ATOM 880 N N . THR A 1 110 ? 3.619 15.246 18.364 1.00 81.12 110 THR A N 1
ATOM 881 C CA . THR A 1 110 ? 4.023 16.561 17.849 1.00 81.12 110 THR A CA 1
ATOM 882 C C . THR A 1 110 ? 5.354 16.568 17.093 1.00 81.12 110 THR A C 1
ATOM 884 O O . THR A 1 110 ? 5.521 17.371 16.176 1.00 81.12 110 THR A O 1
ATOM 887 N N . SER A 1 111 ? 6.304 15.696 17.443 1.00 80.00 111 SER A N 1
ATOM 888 C CA . SER A 1 111 ? 7.656 15.681 16.855 1.00 80.00 111 SER A CA 1
ATOM 889 C C . SER A 1 111 ? 7.833 14.703 15.694 1.00 80.00 111 SER A C 1
ATOM 891 O O . SER A 1 111 ? 8.807 14.809 14.942 1.00 80.00 111 SER A O 1
ATOM 893 N N . TYR A 1 112 ? 6.914 13.749 15.529 1.00 83.81 112 TYR A N 1
ATOM 894 C CA . TYR A 1 112 ? 6.980 12.766 14.458 1.00 83.81 112 TYR A CA 1
ATOM 895 C C . TYR A 1 112 ? 6.984 13.445 13.078 1.00 83.81 112 TYR A C 1
ATOM 897 O O . TYR A 1 112 ? 6.151 14.294 12.768 1.00 83.81 112 TYR A O 1
ATOM 905 N N . THR A 1 113 ? 7.932 13.064 12.220 1.00 83.75 113 THR A N 1
ATOM 906 C CA . THR A 1 113 ? 8.020 13.536 10.833 1.00 83.75 113 THR A CA 1
ATOM 907 C C . THR A 1 113 ? 8.445 12.398 9.908 1.00 83.75 113 THR A C 1
ATOM 909 O O . THR A 1 113 ? 9.069 11.428 10.338 1.00 83.75 113 THR A O 1
ATOM 912 N N . ILE A 1 114 ? 8.090 12.510 8.627 1.00 86.94 114 ILE A N 1
ATOM 913 C CA . ILE A 1 114 ? 8.574 11.606 7.580 1.00 86.94 114 ILE A CA 1
ATOM 914 C C . ILE A 1 114 ? 9.865 12.200 7.005 1.00 86.94 114 ILE A C 1
ATOM 916 O O . ILE A 1 114 ? 9.834 13.358 6.572 1.00 86.94 114 ILE A O 1
ATOM 920 N N . PRO A 1 115 ? 10.980 11.450 6.959 1.00 89.94 115 PRO A N 1
ATOM 921 C CA . PRO A 1 115 ? 12.202 11.931 6.336 1.00 89.94 115 PRO A CA 1
ATOM 922 C C . PRO A 1 115 ? 12.014 12.132 4.829 1.00 89.94 115 PRO A C 1
ATOM 924 O O . PRO A 1 115 ? 11.225 11.455 4.170 1.00 89.94 115 PRO A O 1
ATOM 927 N N . GLN A 1 116 ? 12.794 13.043 4.260 1.00 87.50 116 GLN A N 1
ATOM 928 C CA . GLN A 1 116 ? 12.912 13.172 2.814 1.00 87.50 116 GLN A CA 1
ATOM 929 C C . GLN A 1 116 ? 13.672 11.966 2.247 1.00 87.50 116 GLN A C 1
ATOM 931 O O . GLN A 1 116 ? 14.745 11.607 2.733 1.00 87.50 116 GLN A O 1
ATOM 936 N N . PHE A 1 117 ? 13.140 11.360 1.188 1.00 90.62 117 PHE A N 1
ATOM 937 C CA . PHE A 1 117 ? 13.782 10.234 0.512 1.00 90.62 117 PHE A CA 1
ATOM 938 C C . PHE A 1 117 ? 14.781 10.728 -0.530 1.00 90.62 117 PHE A C 1
ATOM 940 O O . PHE A 1 117 ? 14.487 10.753 -1.725 1.00 90.62 117 PHE A O 1
ATOM 947 N N . SER A 1 118 ? 15.948 11.169 -0.069 1.00 88.50 118 SER A N 1
ATOM 948 C CA . SER A 1 118 ? 17.017 11.652 -0.940 1.00 88.50 118 SER A CA 1
ATOM 949 C C . SER A 1 118 ? 18.004 10.548 -1.325 1.00 88.50 118 SER A C 1
ATOM 951 O O . SER A 1 118 ? 18.227 9.603 -0.570 1.00 88.50 118 SER A O 1
ATOM 953 N N . TYR A 1 119 ? 18.610 10.673 -2.504 1.00 86.94 119 TYR A N 1
ATOM 954 C CA . TYR A 1 119 ? 19.663 9.781 -2.996 1.00 86.94 119 TYR A CA 1
ATOM 955 C C . TYR A 1 119 ? 20.823 10.578 -3.602 1.00 86.94 119 TYR A C 1
ATOM 957 O O . TYR A 1 119 ? 20.664 11.729 -4.001 1.00 86.94 119 TYR A O 1
ATOM 965 N N . ASP A 1 120 ? 22.008 9.985 -3.723 1.00 85.31 120 ASP A N 1
ATOM 966 C CA . ASP A 1 120 ? 23.101 10.628 -4.450 1.00 85.31 120 ASP A CA 1
ATOM 967 C C . ASP A 1 120 ? 23.056 10.284 -5.952 1.00 85.31 120 ASP A C 1
ATOM 969 O O . ASP A 1 120 ? 22.829 9.145 -6.370 1.00 85.31 120 ASP A O 1
ATOM 973 N N . GLY A 1 121 ? 23.259 11.301 -6.793 1.00 83.44 121 GLY A N 1
ATOM 974 C CA . GLY A 1 121 ? 23.214 11.161 -8.251 1.00 83.44 121 GLY A CA 1
ATOM 975 C C . GLY A 1 121 ? 24.195 10.114 -8.806 1.00 83.44 121 GLY A C 1
ATOM 976 O O . GLY A 1 121 ? 23.788 9.324 -9.660 1.00 83.44 121 GLY A O 1
ATOM 977 N N . PRO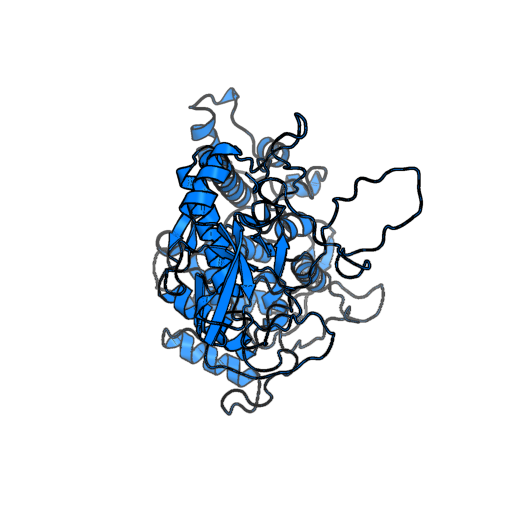 A 1 122 ? 25.461 10.056 -8.341 1.00 87.25 122 PRO A N 1
ATOM 978 C CA . PRO A 1 122 ? 26.411 9.026 -8.760 1.00 87.25 122 PRO A CA 1
ATOM 979 C C . PRO A 1 122 ? 25.933 7.590 -8.510 1.00 87.25 122 PRO A C 1
ATOM 981 O O . PRO A 1 122 ? 26.010 6.771 -9.429 1.00 87.25 122 PRO A O 1
ATOM 984 N N . SER A 1 123 ? 25.392 7.282 -7.328 1.00 88.25 123 SER A N 1
ATOM 985 C CA . SER A 1 123 ? 24.821 5.966 -7.024 1.00 88.25 123 SER A CA 1
ATOM 986 C C . SER A 1 123 ? 23.649 5.634 -7.936 1.00 88.25 123 SER A C 1
ATOM 988 O O . SER A 1 123 ? 23.557 4.502 -8.414 1.00 88.25 123 SER A O 1
ATOM 990 N N . TYR A 1 124 ? 22.781 6.608 -8.236 1.00 88.94 124 TYR A N 1
ATOM 991 C CA . TYR A 1 124 ? 21.681 6.405 -9.183 1.00 88.94 124 TYR A CA 1
ATOM 992 C C . TYR A 1 124 ? 22.195 6.095 -10.586 1.00 88.94 124 TYR A C 1
ATOM 994 O O . TYR A 1 124 ? 21.739 5.140 -11.208 1.00 88.94 124 TYR A O 1
ATOM 1002 N N . LEU A 1 125 ? 23.170 6.859 -11.086 1.00 86.75 125 LEU A N 1
ATOM 1003 C CA . LEU A 1 125 ? 23.751 6.626 -12.409 1.00 86.75 125 LEU A CA 1
ATOM 1004 C C . LEU A 1 125 ? 24.431 5.259 -12.497 1.00 86.75 125 LEU A C 1
ATOM 1006 O O . LEU A 1 125 ? 24.318 4.588 -13.522 1.00 86.75 125 LEU A O 1
ATOM 1010 N N . TRP A 1 126 ? 25.117 4.836 -11.434 1.00 91.00 126 TRP A N 1
ATOM 1011 C CA . TRP A 1 126 ? 25.674 3.491 -11.345 1.00 91.00 126 TRP A CA 1
ATOM 1012 C C . TRP A 1 126 ? 24.565 2.433 -11.411 1.00 91.00 126 TRP A C 1
ATOM 1014 O O . TRP A 1 126 ? 24.583 1.596 -12.310 1.00 91.00 126 TRP A O 1
ATOM 1024 N N . ALA A 1 127 ? 23.556 2.516 -10.542 1.00 92.25 127 ALA A N 1
ATOM 1025 C CA . ALA A 1 127 ? 22.474 1.536 -10.490 1.00 92.25 127 ALA A CA 1
ATOM 1026 C C . ALA A 1 127 ? 21.653 1.492 -11.793 1.00 92.25 127 ALA A C 1
ATOM 1028 O O . ALA A 1 127 ? 21.301 0.420 -12.279 1.00 92.25 1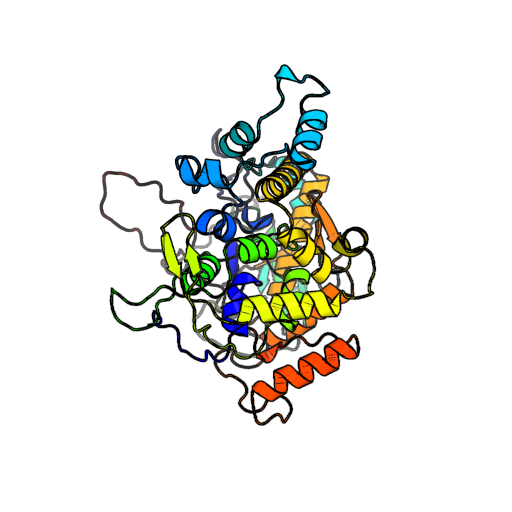27 ALA A O 1
ATOM 1029 N N . SER A 1 128 ? 21.406 2.652 -12.404 1.00 90.12 128 SER A N 1
ATOM 1030 C CA . SER A 1 128 ? 20.738 2.797 -13.700 1.00 90.12 128 SER A CA 1
ATOM 1031 C C . SER A 1 128 ? 21.501 2.086 -14.824 1.00 90.12 128 SER A C 1
ATOM 1033 O O . SER A 1 128 ? 20.894 1.392 -15.643 1.00 90.12 128 SER A O 1
ATOM 1035 N N . ARG A 1 129 ? 22.839 2.181 -14.830 1.00 91.06 129 ARG A N 1
ATOM 1036 C CA . ARG A 1 129 ? 23.702 1.464 -15.785 1.00 91.06 129 ARG A CA 1
ATOM 1037 C C . ARG A 1 129 ? 23.705 -0.041 -15.544 1.00 91.06 129 ARG A C 1
ATOM 1039 O O . ARG A 1 129 ? 23.556 -0.788 -16.507 1.00 91.06 129 ARG A O 1
ATOM 1046 N N . GLU A 1 130 ? 23.826 -0.479 -14.291 1.00 94.19 130 GLU A N 1
ATOM 1047 C CA . GLU A 1 130 ? 23.767 -1.904 -13.929 1.00 94.19 130 GLU A CA 1
ATOM 1048 C C . GLU A 1 130 ? 22.444 -2.542 -14.371 1.00 94.19 130 GLU A C 1
ATOM 1050 O O . GLU A 1 130 ? 22.421 -3.644 -14.918 1.00 94.19 130 GLU A O 1
ATOM 1055 N N . LEU A 1 131 ? 21.337 -1.817 -14.196 1.00 94.44 131 LEU A N 1
ATOM 1056 C CA . LEU A 1 131 ? 20.008 -2.262 -14.612 1.00 94.44 131 LEU A CA 1
ATOM 1057 C C . LEU A 1 131 ? 19.723 -2.058 -16.097 1.00 94.44 131 LEU A C 1
ATOM 1059 O O . LEU A 1 131 ? 18.701 -2.538 -16.592 1.00 94.44 131 LEU A O 1
ATOM 1063 N N . LYS A 1 132 ? 20.611 -1.374 -16.827 1.00 93.56 132 LYS A N 1
ATOM 1064 C CA . LYS A 1 132 ? 20.393 -1.016 -18.231 1.00 93.56 132 LYS A CA 1
ATOM 1065 C C . LYS A 1 132 ? 19.026 -0.338 -18.407 1.00 93.56 132 LYS A C 1
ATOM 1067 O O . LYS A 1 132 ? 18.237 -0.735 -19.269 1.00 93.56 132 LYS A O 1
ATOM 1072 N N . LEU A 1 133 ? 18.725 0.629 -17.534 1.00 88.25 133 LEU A N 1
ATOM 1073 C CA . LEU A 1 133 ? 17.486 1.401 -17.619 1.00 88.25 133 LEU A CA 1
ATOM 1074 C C . LEU A 1 133 ? 17.486 2.201 -18.920 1.00 88.25 133 LEU A C 1
ATOM 1076 O O . LEU A 1 133 ? 18.507 2.778 -19.296 1.00 88.25 133 LEU A O 1
ATOM 1080 N N . CYS A 1 134 ? 16.357 2.219 -19.613 1.00 83.50 134 CYS A N 1
ATOM 1081 C CA . CYS A 1 134 ? 16.212 2.875 -20.906 1.00 83.50 134 CYS A CA 1
ATOM 1082 C C . CYS A 1 134 ? 14.759 3.267 -21.178 1.00 83.50 134 CYS A C 1
ATOM 1084 O O . CYS A 1 134 ? 13.838 2.793 -20.508 1.00 83.50 134 CYS A O 1
ATOM 1086 N N . THR A 1 135 ? 14.555 4.093 -22.199 1.00 80.88 135 THR A N 1
ATOM 1087 C CA . THR A 1 135 ? 13.269 4.215 -22.882 1.00 80.88 135 THR A CA 1
ATOM 1088 C C . THR A 1 135 ? 13.279 3.362 -24.146 1.00 80.88 135 THR A C 1
ATOM 1090 O O . THR A 1 135 ? 14.239 3.373 -24.924 1.00 80.88 135 THR A O 1
ATOM 1093 N N . LEU A 1 136 ? 12.209 2.596 -24.336 1.00 75.44 136 LEU A N 1
ATOM 1094 C CA . LEU A 1 136 ? 12.009 1.756 -25.511 1.00 75.44 136 LEU A CA 1
ATOM 1095 C C . LEU A 1 136 ? 11.048 2.405 -26.498 1.00 75.44 136 LEU A C 1
ATOM 1097 O O . LEU A 1 136 ? 10.010 2.916 -26.078 1.00 75.44 136 LEU A O 1
ATOM 1101 N N . GLN A 1 137 ? 11.373 2.285 -27.782 1.00 75.31 137 GLN A N 1
ATOM 1102 C CA . GLN A 1 137 ? 10.526 2.661 -28.908 1.00 75.31 137 GLN A CA 1
ATOM 1103 C C . GLN A 1 137 ? 10.242 1.439 -29.779 1.00 75.31 137 GLN A C 1
ATOM 1105 O O . GLN A 1 137 ? 11.136 0.632 -30.033 1.00 75.31 137 GLN A O 1
ATOM 1110 N N . GLU A 1 138 ? 8.991 1.281 -30.208 1.00 73.69 138 GLU A N 1
ATOM 1111 C CA . GLU A 1 138 ? 8.596 0.191 -31.102 1.00 73.69 138 GLU A CA 1
ATOM 1112 C C . GLU A 1 138 ? 9.250 0.352 -32.483 1.00 73.69 138 GLU A C 1
ATOM 1114 O O . GLU A 1 138 ? 9.342 1.460 -33.013 1.00 73.69 138 GLU A O 1
ATOM 1119 N N . VAL A 1 139 ? 9.708 -0.758 -33.065 1.00 71.00 139 VAL A N 1
ATOM 1120 C CA . VAL A 1 139 ? 10.310 -0.814 -34.403 1.00 71.00 139 VAL A CA 1
ATOM 1121 C C . VAL A 1 139 ? 9.684 -1.933 -35.230 1.00 71.00 139 VAL A C 1
ATOM 1123 O O . VAL A 1 139 ? 9.365 -3.008 -34.727 1.00 71.00 139 VAL A O 1
ATOM 1126 N N . SER A 1 140 ? 9.527 -1.717 -36.536 1.00 71.06 140 SER A N 1
ATOM 1127 C CA . SER A 1 140 ? 8.853 -2.694 -37.405 1.00 71.06 140 SER A CA 1
ATOM 1128 C C . SER A 1 140 ? 9.687 -3.953 -37.667 1.00 71.06 140 SER A C 1
ATOM 1130 O O . SER A 1 140 ? 9.138 -5.018 -37.945 1.00 71.06 140 SER A O 1
ATOM 1132 N N . LYS A 1 141 ? 11.016 -3.845 -37.592 1.00 74.81 141 LYS A N 1
ATOM 1133 C CA . LYS A 1 141 ? 11.963 -4.885 -38.004 1.00 74.81 141 LYS A CA 1
ATOM 1134 C C . LYS A 1 141 ? 12.626 -5.564 -36.798 1.00 74.81 141 LYS A C 1
ATOM 1136 O O . LYS A 1 141 ? 13.208 -4.863 -35.971 1.00 74.81 141 LYS A O 1
ATOM 1141 N N . PRO A 1 142 ? 12.592 -6.907 -36.690 1.00 78.94 142 PRO A N 1
ATOM 1142 C CA . PRO A 1 142 ? 13.266 -7.629 -35.608 1.00 78.94 142 PRO A CA 1
ATOM 1143 C C . PRO A 1 142 ? 14.780 -7.386 -35.547 1.00 78.94 142 PRO A C 1
ATOM 1145 O O . PRO A 1 142 ? 15.354 -7.397 -34.464 1.00 78.94 142 PRO A O 1
ATOM 1148 N N . GLU A 1 143 ? 15.429 -7.160 -36.690 1.00 83.81 143 GLU A N 1
ATOM 1149 C CA . GLU A 1 143 ? 16.868 -6.892 -36.778 1.00 83.81 143 GLU A CA 1
ATOM 1150 C C . GLU A 1 143 ? 17.299 -5.571 -36.122 1.00 83.81 143 GLU A C 1
ATOM 1152 O O . GLU A 1 143 ? 18.443 -5.457 -35.683 1.00 83.81 143 GLU A O 1
ATOM 1157 N N . ASP A 1 144 ? 16.383 -4.610 -35.999 1.00 79.19 144 ASP A N 1
ATOM 1158 C CA . ASP A 1 144 ? 16.641 -3.308 -35.377 1.00 79.19 144 ASP A CA 1
ATOM 1159 C C . ASP A 1 144 ? 16.381 -3.337 -33.855 1.00 79.19 144 ASP A C 1
ATOM 1161 O O . ASP A 1 144 ? 16.644 -2.366 -33.141 1.00 79.19 144 ASP A O 1
ATOM 1165 N N . ALA A 1 145 ? 15.877 -4.461 -33.337 1.00 79.88 145 ALA A N 1
ATOM 1166 C CA . ALA A 1 145 ? 15.375 -4.590 -31.978 1.00 79.88 145 ALA A CA 1
ATOM 1167 C C . ALA A 1 145 ? 16.461 -4.982 -30.968 1.00 79.88 145 ALA A C 1
ATOM 1169 O O . ALA A 1 145 ? 17.255 -5.897 -31.187 1.00 79.88 145 ALA A O 1
ATOM 1170 N N . GLN A 1 146 ? 16.439 -4.350 -29.795 1.00 84.44 146 GLN A N 1
ATOM 1171 C CA . GLN A 1 146 ? 17.186 -4.798 -28.613 1.00 84.44 146 GLN A CA 1
ATOM 1172 C C . GLN A 1 146 ? 16.315 -5.614 -27.648 1.00 84.44 146 GLN A C 1
ATOM 1174 O O . GLN A 1 146 ? 16.844 -6.307 -26.779 1.00 84.44 146 GLN A O 1
ATOM 1179 N N . LEU A 1 147 ? 14.990 -5.560 -27.805 1.00 82.69 147 LEU A N 1
ATOM 1180 C CA . LEU A 1 147 ? 14.036 -6.372 -27.061 1.00 82.69 147 LEU A CA 1
ATOM 1181 C C . LEU A 1 147 ? 12.941 -6.878 -28.005 1.00 82.69 147 LEU A C 1
ATOM 1183 O O . LEU A 1 147 ? 12.295 -6.095 -28.693 1.00 82.69 147 LEU A O 1
ATOM 1187 N N . ILE A 1 148 ? 12.700 -8.187 -27.985 1.00 83.19 148 ILE A N 1
ATOM 1188 C CA . ILE A 1 148 ? 11.583 -8.827 -28.686 1.00 83.19 148 ILE A CA 1
ATOM 1189 C C . ILE A 1 148 ? 10.725 -9.513 -27.630 1.00 83.19 148 ILE A C 1
ATOM 1191 O O . ILE A 1 148 ? 11.233 -10.311 -26.838 1.00 83.19 148 ILE A O 1
ATOM 1195 N N . VAL A 1 149 ? 9.434 -9.193 -27.600 1.00 77.19 149 VAL A N 1
ATOM 1196 C CA . VAL A 1 149 ? 8.483 -9.766 -26.638 1.00 77.19 149 VAL A CA 1
ATOM 1197 C C . VAL A 1 149 ? 7.259 -10.343 -27.346 1.00 77.19 149 VAL A C 1
ATOM 1199 O O . VAL A 1 149 ? 6.870 -9.842 -28.404 1.00 77.19 149 VAL A O 1
ATOM 1202 N N . PRO A 1 150 ? 6.612 -11.377 -26.773 1.00 75.75 150 PRO A N 1
ATOM 1203 C CA . PRO A 1 150 ? 5.330 -11.855 -27.274 1.00 75.75 150 PRO A CA 1
ATOM 1204 C C . PRO A 1 150 ? 4.294 -10.731 -27.322 1.00 75.75 150 PRO A C 1
ATOM 1206 O O . PRO A 1 150 ? 4.273 -9.865 -26.435 1.00 75.75 150 PRO A O 1
ATOM 1209 N N . ALA A 1 151 ? 3.389 -10.793 -28.302 1.00 65.06 151 ALA A N 1
ATOM 1210 C CA . ALA A 1 151 ? 2.207 -9.938 -28.322 1.00 65.06 151 ALA A CA 1
ATOM 1211 C C . ALA A 1 151 ? 1.476 -9.998 -26.962 1.00 65.06 151 ALA A C 1
ATOM 1213 O O . ALA A 1 151 ? 1.428 -11.046 -26.315 1.00 65.06 151 ALA A O 1
ATOM 1214 N N . ASN A 1 152 ? 0.933 -8.863 -26.514 1.00 62.34 152 ASN A N 1
ATOM 1215 C CA . ASN A 1 152 ? 0.236 -8.678 -25.228 1.00 62.34 152 ASN A CA 1
ATOM 1216 C C . ASN A 1 152 ? 1.121 -8.620 -23.966 1.00 62.34 152 ASN A C 1
ATOM 1218 O O . ASN A 1 152 ? 0.598 -8.420 -22.871 1.00 62.34 152 ASN A O 1
ATOM 1222 N N . THR A 1 153 ? 2.449 -8.741 -24.086 1.00 66.00 153 THR A N 1
ATOM 1223 C CA . THR A 1 153 ? 3.367 -8.561 -22.938 1.00 66.00 153 THR A CA 1
ATOM 1224 C C . THR A 1 153 ? 3.426 -7.100 -22.479 1.00 66.00 153 THR A C 1
ATOM 1226 O O . THR A 1 153 ? 3.576 -6.813 -21.290 1.00 66.00 153 THR A O 1
ATOM 1229 N N . LEU A 1 154 ? 3.294 -6.174 -23.429 1.00 65.31 154 LEU A N 1
ATOM 1230 C CA . LEU A 1 154 ? 3.270 -4.731 -23.222 1.00 65.31 154 LEU A CA 1
ATOM 1231 C C . LEU A 1 154 ? 1.927 -4.197 -23.750 1.00 65.31 154 LEU A C 1
ATOM 1233 O O . LEU A 1 154 ? 1.492 -4.598 -24.825 1.00 65.31 154 LEU A O 1
ATOM 1237 N N . ALA A 1 155 ? 1.259 -3.349 -22.965 1.00 53.47 155 ALA A N 1
ATOM 1238 C CA . ALA A 1 155 ? -0.026 -2.695 -23.242 1.00 53.47 155 ALA A CA 1
ATOM 1239 C C . ALA A 1 155 ? -1.265 -3.605 -23.397 1.00 53.47 155 ALA A C 1
ATOM 1241 O O . ALA A 1 155 ? -2.254 -3.208 -24.009 1.00 53.47 155 ALA A O 1
ATOM 1242 N N . GLY A 1 156 ? -1.256 -4.823 -22.843 1.00 49.84 156 GLY A N 1
ATOM 1243 C CA . GLY A 1 156 ? -2.460 -5.670 -22.773 1.00 49.84 156 GLY A CA 1
ATOM 1244 C C . GLY A 1 156 ? -3.086 -6.035 -24.116 1.00 49.84 156 GLY A C 1
ATOM 1245 O O . GLY A 1 156 ? -4.291 -6.255 -24.199 1.00 49.84 156 GLY A O 1
ATOM 1246 N N . GLY A 1 157 ? -2.266 -6.079 -25.166 1.00 43.09 157 GLY A N 1
ATOM 1247 C CA . GLY A 1 157 ? -2.717 -6.370 -26.525 1.00 43.09 157 GLY A CA 1
ATOM 1248 C C . GLY A 1 157 ? -3.323 -5.184 -27.260 1.00 43.09 157 GLY A C 1
ATOM 1249 O O . GLY A 1 157 ? -3.827 -5.351 -28.368 1.00 43.09 157 GLY A O 1
ATOM 1250 N N . ILE A 1 158 ? -3.239 -3.986 -26.680 1.00 41.25 158 ILE A N 1
ATOM 1251 C CA . ILE A 1 158 ? -3.416 -2.750 -27.433 1.00 41.25 158 ILE A CA 1
ATOM 1252 C C . ILE A 1 158 ? -2.167 -2.565 -28.294 1.00 41.25 158 ILE A C 1
ATOM 1254 O O . ILE A 1 158 ? -1.052 -2.481 -27.780 1.00 41.25 158 ILE A O 1
ATOM 1258 N N . MET A 1 159 ? -2.365 -2.542 -29.612 1.00 45.81 159 MET A N 1
ATOM 1259 C CA . MET A 1 159 ? -1.309 -2.220 -30.567 1.00 45.81 159 MET A CA 1
ATOM 1260 C C . MET A 1 159 ? -0.940 -0.744 -30.418 1.00 45.81 159 MET A C 1
ATOM 1262 O O . MET A 1 159 ? -1.808 0.125 -30.491 1.00 45.81 159 MET A O 1
ATOM 1266 N N . MET A 1 160 ? 0.336 -0.464 -30.161 1.00 41.12 160 MET A N 1
ATOM 1267 C CA . MET A 1 160 ? 0.835 0.893 -29.968 1.00 41.12 160 MET A CA 1
ATOM 1268 C C . MET A 1 160 ? 1.242 1.455 -31.331 1.00 41.12 160 MET A C 1
ATOM 1270 O O . MET A 1 160 ? 2.293 1.141 -31.869 1.00 41.12 160 MET A O 1
ATOM 1274 N N . GLY A 1 161 ? 0.376 2.269 -31.929 1.00 40.62 161 GLY A N 1
ATOM 1275 C CA . GLY A 1 161 ? 0.681 2.939 -33.188 1.00 40.62 161 GLY A CA 1
ATOM 1276 C C . GLY A 1 161 ? 1.477 4.220 -32.951 1.00 40.62 161 GLY A C 1
ATOM 1277 O O . GLY A 1 161 ? 0.964 5.167 -32.360 1.00 40.62 161 GLY A O 1
ATOM 1278 N N . THR A 1 162 ? 2.698 4.298 -33.470 1.00 38.62 162 THR A N 1
ATOM 1279 C CA . THR A 1 162 ? 3.260 5.587 -33.896 1.00 38.62 162 THR A CA 1
ATOM 1280 C C . THR A 1 162 ? 3.821 5.427 -35.296 1.00 38.62 162 THR A C 1
ATOM 1282 O O . THR A 1 162 ? 4.900 4.864 -35.458 1.00 38.62 162 THR A O 1
ATOM 1285 N N . LEU A 1 163 ? 3.093 5.929 -36.296 1.00 38.75 163 LEU A N 1
ATOM 1286 C CA . LEU A 1 163 ? 3.639 6.205 -37.621 1.00 38.75 163 LEU A CA 1
ATOM 1287 C C . LEU A 1 163 ? 3.442 7.687 -37.962 1.00 38.75 163 LEU A C 1
ATOM 1289 O O . LEU A 1 163 ? 2.456 8.316 -37.576 1.00 38.75 163 LEU A O 1
ATOM 1293 N N . GLU A 1 164 ? 4.456 8.236 -38.627 1.00 36.94 164 GLU A N 1
ATOM 1294 C CA . GLU A 1 164 ? 4.734 9.659 -38.859 1.00 36.94 164 GLU A CA 1
ATOM 1295 C C . GLU A 1 164 ? 3.755 10.375 -39.817 1.00 36.94 164 GLU A C 1
ATOM 1297 O O . GLU A 1 164 ? 3.919 11.566 -40.077 1.00 36.94 164 GLU A O 1
ATOM 1302 N N . ASP A 1 165 ? 2.735 9.694 -40.342 1.00 38.16 165 ASP A N 1
ATOM 1303 C CA . ASP A 1 165 ? 1.872 10.179 -41.429 1.00 38.16 165 ASP A CA 1
ATOM 1304 C C . ASP A 1 165 ? 0.369 10.233 -41.094 1.00 38.16 165 ASP A C 1
ATOM 1306 O O . ASP A 1 165 ? -0.438 10.627 -41.938 1.00 38.16 165 ASP A O 1
ATOM 1310 N N . GLY A 1 166 ? -0.024 9.910 -39.857 1.00 35.75 166 GLY A N 1
ATOM 1311 C CA . GLY A 1 166 ? -1.410 10.053 -39.395 1.00 35.75 166 GLY A CA 1
ATOM 1312 C C . GLY A 1 166 ? -2.400 9.048 -39.998 1.00 35.75 166 GLY A C 1
ATOM 1313 O O . GLY A 1 166 ? -3.607 9.210 -39.810 1.00 35.75 166 GLY A O 1
ATOM 1314 N N . HIS A 1 167 ? -1.916 8.011 -40.686 1.00 34.19 167 HIS A N 1
ATOM 1315 C CA . HIS A 1 167 ? -2.730 6.886 -41.132 1.00 34.19 167 HIS A CA 1
ATOM 1316 C C . HIS A 1 167 ? -2.433 5.648 -40.274 1.00 34.19 167 HIS A C 1
ATOM 1318 O O . HIS A 1 167 ? -1.338 5.096 -40.292 1.00 34.19 167 HIS A O 1
ATOM 1324 N N . GLU A 1 168 ? -3.426 5.213 -39.496 1.00 37.34 168 GLU A N 1
ATOM 1325 C CA . GLU A 1 168 ? -3.356 3.983 -38.704 1.00 37.34 168 GLU A CA 1
ATOM 1326 C C . GLU A 1 168 ? -3.501 2.767 -39.632 1.00 37.34 168 GLU A C 1
ATOM 1328 O O . GLU A 1 168 ? -4.617 2.398 -39.999 1.00 37.34 168 GLU A O 1
ATOM 1333 N N . ASP A 1 169 ? -2.387 2.145 -40.029 1.00 36.03 169 ASP A N 1
ATOM 1334 C CA . ASP A 1 169 ? -2.411 0.809 -40.636 1.00 36.03 169 ASP A CA 1
ATOM 1335 C C . ASP A 1 169 ? -2.086 -0.248 -39.570 1.00 36.03 169 ASP A C 1
ATOM 1337 O O . ASP A 1 169 ? -1.048 -0.210 -38.904 1.00 36.03 169 ASP A O 1
ATOM 1341 N N . ILE A 1 170 ? -3.038 -1.155 -39.353 1.00 45.81 170 ILE A N 1
ATOM 1342 C CA . ILE A 1 170 ? -3.130 -2.035 -38.184 1.00 45.81 170 ILE A CA 1
ATOM 1343 C C . ILE A 1 170 ? -2.874 -3.470 -38.651 1.00 45.81 170 ILE A C 1
ATOM 1345 O O . ILE A 1 170 ? -3.795 -4.155 -39.100 1.00 45.81 170 ILE A O 1
ATOM 1349 N N . ILE A 1 171 ? -1.632 -3.957 -38.543 1.00 40.09 171 ILE A N 1
ATOM 1350 C CA . ILE A 1 171 ? -1.287 -5.336 -38.928 1.00 40.09 171 ILE A CA 1
ATOM 1351 C C . ILE A 1 171 ? -0.649 -6.072 -37.743 1.00 40.09 171 ILE A C 1
ATOM 1353 O O . ILE A 1 171 ? 0.491 -5.825 -37.363 1.00 40.09 171 ILE A O 1
ATOM 1357 N N . GLY A 1 172 ? -1.414 -7.004 -37.163 1.00 40.91 172 GLY A N 1
ATOM 1358 C CA . GLY A 1 172 ? -1.030 -7.792 -35.992 1.00 40.91 172 GLY A CA 1
ATOM 1359 C C . GLY A 1 172 ? 0.016 -8.870 -36.292 1.00 40.91 172 GLY A C 1
ATOM 1360 O O . GLY A 1 172 ? -0.229 -9.793 -37.070 1.00 40.91 172 GLY A O 1
ATOM 1361 N N . GLY A 1 173 ? 1.166 -8.779 -35.620 1.00 51.19 173 GLY A N 1
ATOM 1362 C CA . GLY A 1 173 ? 2.178 -9.835 -35.543 1.00 51.19 173 GLY A CA 1
ATOM 1363 C C . GLY A 1 173 ? 2.095 -10.640 -34.236 1.00 51.19 173 GLY A C 1
ATOM 1364 O O . GLY A 1 173 ? 1.520 -10.197 -33.247 1.00 51.19 173 GLY A O 1
ATOM 1365 N N . ALA A 1 174 ? 2.708 -11.830 -34.203 1.00 58.81 174 ALA A N 1
ATOM 1366 C CA . ALA A 1 174 ? 2.813 -12.668 -32.994 1.00 58.81 174 ALA A CA 1
ATOM 1367 C C . ALA A 1 174 ? 3.806 -12.126 -31.936 1.00 58.81 174 ALA A C 1
ATOM 1369 O O . ALA A 1 174 ? 3.905 -12.662 -30.830 1.00 58.81 174 ALA A O 1
ATOM 1370 N N . GLN A 1 175 ? 4.552 -11.075 -32.278 1.00 66.31 175 GLN A N 1
ATOM 1371 C CA . GLN A 1 175 ? 5.610 -10.468 -31.474 1.00 66.31 175 GLN A CA 1
ATOM 1372 C C . GLN A 1 175 ? 5.665 -8.960 -31.725 1.00 66.31 175 GLN A C 1
ATOM 1374 O O . GLN A 1 175 ? 5.251 -8.504 -32.792 1.00 66.31 175 GLN A O 1
ATOM 1379 N N . VAL A 1 176 ? 6.212 -8.219 -30.762 1.00 72.06 176 VAL A N 1
ATOM 1380 C CA . VAL A 1 176 ? 6.475 -6.778 -30.863 1.00 72.06 176 VAL A CA 1
ATOM 1381 C C . VAL A 1 176 ? 7.964 -6.540 -30.619 1.00 72.06 176 VAL A C 1
ATOM 1383 O O . VAL A 1 176 ? 8.552 -7.144 -29.713 1.00 72.06 176 VAL A O 1
ATOM 1386 N N . ASN A 1 177 ? 8.572 -5.686 -31.440 1.00 75.50 177 ASN A N 1
ATOM 1387 C CA . ASN A 1 177 ? 10.007 -5.428 -31.428 1.00 75.50 177 ASN A CA 1
ATOM 1388 C C . ASN A 1 177 ? 10.282 -4.010 -30.917 1.00 75.50 177 ASN A C 1
ATOM 1390 O O . ASN A 1 177 ? 9.625 -3.063 -31.339 1.00 75.50 177 ASN A O 1
ATOM 1394 N N . PHE A 1 178 ? 11.273 -3.854 -30.044 1.00 77.62 178 PHE A N 1
ATOM 1395 C CA . PHE A 1 178 ? 11.628 -2.570 -29.451 1.00 77.62 178 PHE A CA 1
ATOM 1396 C C . PHE A 1 178 ? 13.113 -2.279 -29.589 1.00 77.62 178 PHE A C 1
ATOM 1398 O O . PHE A 1 178 ? 13.954 -3.138 -29.301 1.00 77.62 178 PHE A O 1
ATOM 1405 N N . ALA A 1 179 ? 13.420 -1.040 -29.953 1.00 78.06 179 ALA A N 1
ATOM 1406 C CA . ALA A 1 179 ? 14.756 -0.485 -29.902 1.00 78.06 179 ALA A CA 1
ATOM 1407 C C . ALA A 1 179 ? 14.930 0.440 -28.689 1.00 78.06 179 ALA A C 1
ATOM 1409 O O . ALA A 1 179 ? 13.980 1.067 -28.214 1.00 78.06 179 ALA A O 1
ATOM 1410 N N . VAL A 1 180 ? 16.160 0.534 -28.184 1.00 81.31 180 VAL A N 1
ATOM 1411 C CA . VAL A 1 180 ? 16.543 1.528 -27.179 1.00 81.31 180 VAL A CA 1
ATOM 1412 C C . VAL A 1 180 ? 16.583 2.889 -27.851 1.00 81.31 180 VAL A C 1
ATOM 1414 O O . VAL A 1 180 ? 17.424 3.139 -28.711 1.00 81.31 180 VAL A O 1
ATOM 1417 N N . GLN A 1 181 ? 15.702 3.782 -27.417 1.00 77.00 181 GLN A N 1
ATOM 1418 C CA . GLN A 1 181 ? 15.701 5.162 -27.877 1.00 77.00 181 GLN A CA 1
ATOM 1419 C C . GLN A 1 181 ? 16.680 6.013 -27.060 1.00 77.00 181 GLN A C 1
ATOM 1421 O O . GLN A 1 181 ? 17.453 6.788 -27.621 1.00 77.00 181 GLN A O 1
ATOM 1426 N N . GLN A 1 182 ? 16.674 5.854 -25.733 1.00 80.62 182 GLN A N 1
ATOM 1427 C CA . GLN A 1 182 ? 17.560 6.577 -24.823 1.00 80.62 182 GLN A CA 1
ATOM 1428 C C . GLN A 1 182 ? 17.957 5.702 -23.629 1.00 80.62 182 GLN A C 1
ATOM 1430 O O . GLN A 1 182 ? 17.158 4.923 -23.114 1.00 80.62 182 GLN A O 1
ATOM 1435 N N . TRP A 1 183 ? 19.199 5.855 -23.159 1.00 80.38 183 TRP A N 1
ATOM 1436 C CA . TRP A 1 183 ? 19.657 5.285 -21.889 1.00 80.38 183 TRP A CA 1
ATOM 1437 C C . TRP A 1 183 ? 19.233 6.161 -20.703 1.00 80.38 183 TRP A C 1
ATOM 1439 O O . TRP A 1 183 ? 19.378 7.383 -20.737 1.00 80.38 183 TRP A O 1
ATOM 1449 N N . GLY A 1 184 ? 18.766 5.522 -19.632 1.00 77.19 184 GLY A N 1
ATOM 1450 C CA . GLY A 1 184 ? 18.068 6.154 -18.513 1.00 77.19 184 GLY A CA 1
ATOM 1451 C C . GLY A 1 184 ? 16.546 6.155 -18.695 1.00 77.19 184 GLY A C 1
ATOM 1452 O O . GLY A 1 184 ? 16.028 5.813 -19.752 1.00 77.19 184 GLY A O 1
ATOM 1453 N N . GLU A 1 185 ? 15.809 6.546 -17.656 1.00 73.06 185 GLU A N 1
ATOM 1454 C CA . GLU A 1 185 ? 14.333 6.576 -17.654 1.00 73.06 185 GLU A CA 1
ATOM 1455 C C . GLU A 1 185 ? 13.754 7.862 -18.301 1.00 73.06 185 GLU A C 1
ATOM 1457 O O . GLU A 1 185 ? 12.676 8.323 -17.935 1.00 73.06 185 GLU A O 1
ATOM 1462 N N . GLY A 1 186 ? 14.466 8.451 -19.271 1.00 69.75 186 GLY A N 1
ATOM 1463 C CA . GLY A 1 186 ? 14.140 9.741 -19.895 1.00 69.75 186 GLY A CA 1
ATOM 1464 C C . GLY A 1 186 ? 14.681 10.952 -19.119 1.00 69.75 186 GLY A C 1
ATOM 1465 O O . GLY A 1 186 ? 15.695 10.856 -18.428 1.00 69.75 186 GLY A O 1
ATOM 1466 N N . ASP A 1 187 ? 14.002 12.099 -19.235 1.00 66.44 187 ASP A N 1
ATOM 1467 C CA . ASP A 1 187 ? 14.412 13.379 -18.619 1.00 66.44 187 ASP A CA 1
ATOM 1468 C C . ASP A 1 187 ? 14.260 13.421 -17.088 1.00 66.44 187 ASP A C 1
ATOM 1470 O O . ASP A 1 187 ? 14.790 14.318 -16.424 1.00 66.44 187 ASP A O 1
ATOM 1474 N N . ASN A 1 188 ? 13.528 12.469 -16.504 1.00 70.94 188 ASN A N 1
ATOM 1475 C CA . ASN A 1 188 ? 13.289 12.414 -15.068 1.00 70.94 188 ASN A CA 1
ATOM 1476 C C . ASN A 1 188 ? 13.682 11.034 -14.521 1.00 70.94 188 ASN A C 1
ATOM 1478 O O . ASN A 1 188 ? 13.226 10.024 -15.055 1.00 70.94 188 ASN A O 1
ATOM 1482 N N . PRO A 1 189 ? 14.504 10.962 -13.461 1.00 76.44 189 PRO A N 1
ATOM 1483 C CA . PRO A 1 189 ? 14.793 9.704 -12.786 1.00 76.44 189 PRO A CA 1
ATOM 1484 C C . PRO A 1 189 ? 13.588 9.237 -11.956 1.00 76.44 189 PRO A C 1
ATOM 1486 O O . PRO A 1 189 ? 12.702 10.032 -11.631 1.00 76.44 189 PRO A O 1
ATOM 1489 N N . TRP A 1 190 ? 13.579 7.959 -11.569 1.00 82.56 190 TRP A N 1
ATOM 1490 C CA . TRP A 1 190 ? 12.544 7.373 -10.710 1.00 82.56 190 TRP A CA 1
ATOM 1491 C C . TRP A 1 190 ? 11.146 7.417 -11.325 1.00 82.56 190 TRP A C 1
ATOM 1493 O O . TRP A 1 190 ? 10.198 7.860 -10.678 1.00 82.56 190 TRP A O 1
ATOM 1503 N N . VAL A 1 191 ? 10.995 6.941 -12.566 1.00 82.44 191 VAL A N 1
ATOM 1504 C CA . VAL A 1 191 ? 9.675 6.881 -13.223 1.00 82.44 191 VAL A CA 1
ATOM 1505 C C . VAL A 1 191 ? 8.841 5.730 -12.656 1.00 82.44 191 VAL A C 1
ATOM 1507 O O . VAL A 1 191 ? 8.819 4.623 -13.188 1.00 82.44 191 VAL A O 1
ATOM 1510 N N . ILE A 1 192 ? 8.159 5.961 -11.544 1.00 85.00 192 ILE A N 1
ATOM 1511 C CA . ILE A 1 192 ? 7.441 4.947 -10.771 1.00 85.00 192 ILE A CA 1
ATOM 1512 C C . ILE A 1 192 ? 5.933 4.974 -11.030 1.00 85.00 192 ILE A C 1
ATOM 1514 O O . ILE A 1 192 ? 5.363 5.967 -11.483 1.00 85.00 192 ILE A O 1
ATOM 1518 N N . LEU A 1 193 ? 5.270 3.879 -10.666 1.00 84.31 193 LEU A N 1
ATOM 1519 C CA . LEU A 1 193 ? 3.827 3.877 -10.448 1.00 84.31 193 LEU A CA 1
ATOM 1520 C C . LEU A 1 193 ? 3.539 4.386 -9.033 1.00 84.31 193 LEU A C 1
ATOM 1522 O O . LEU A 1 193 ? 4.213 3.962 -8.095 1.00 84.31 193 LEU A O 1
ATOM 1526 N N . GLN A 1 194 ? 2.519 5.227 -8.880 1.00 82.25 194 GLN A N 1
ATOM 1527 C CA . GLN A 1 194 ? 2.005 5.678 -7.584 1.00 82.25 194 GLN A CA 1
ATOM 1528 C C . GLN A 1 194 ? 0.475 5.575 -7.518 1.00 82.25 194 GLN A C 1
ATOM 1530 O O . GLN A 1 194 ? -0.202 5.627 -8.548 1.00 82.25 194 GLN A O 1
ATOM 1535 N N . SER A 1 195 ? -0.077 5.449 -6.312 1.00 78.38 195 SER A N 1
ATOM 1536 C CA . SER A 1 195 ? -1.517 5.591 -6.069 1.00 78.38 195 SER A CA 1
ATOM 1537 C C . SER A 1 195 ? -2.014 6.967 -6.522 1.00 78.38 195 SER A C 1
ATOM 1539 O O . SER A 1 195 ? -1.338 7.978 -6.334 1.00 78.38 195 SER A O 1
ATOM 1541 N N . SER A 1 196 ? -3.197 7.025 -7.138 1.00 75.62 196 SER A N 1
ATOM 1542 C CA . SER A 1 196 ? -3.816 8.302 -7.506 1.00 75.62 196 SER A CA 1
ATOM 1543 C C . SER A 1 196 ? -4.495 8.957 -6.307 1.00 75.62 196 SER A C 1
ATOM 1545 O O . SER A 1 196 ? -5.089 8.284 -5.464 1.00 75.62 196 SER A O 1
ATOM 1547 N N . VAL A 1 197 ? -4.532 10.292 -6.314 1.00 78.19 197 VAL A N 1
ATOM 1548 C CA . VAL A 1 197 ? -5.404 11.085 -5.433 1.00 78.19 197 VAL A CA 1
ATOM 1549 C C . VAL A 1 197 ? -6.879 10.682 -5.566 1.00 78.19 197 VAL A C 1
ATOM 1551 O O . VAL A 1 197 ? -7.643 10.831 -4.618 1.00 78.19 197 VAL A O 1
ATOM 1554 N N . ASP A 1 198 ? -7.281 10.119 -6.711 1.00 76.00 198 ASP A N 1
ATOM 1555 C CA . ASP A 1 198 ? -8.642 9.621 -6.931 1.00 76.00 198 ASP A CA 1
ATOM 1556 C C . ASP A 1 198 ? -9.009 8.477 -5.971 1.00 76.00 198 ASP A C 1
ATOM 1558 O O . ASP A 1 198 ? -10.153 8.410 -5.525 1.00 76.00 198 ASP A O 1
ATOM 1562 N N . ASP A 1 199 ? -8.057 7.609 -5.601 1.00 76.19 199 ASP A N 1
ATOM 1563 C CA . ASP A 1 199 ? -8.304 6.551 -4.610 1.00 76.19 199 ASP A CA 1
ATOM 1564 C C . ASP A 1 199 ? -8.529 7.148 -3.220 1.00 76.19 199 ASP A C 1
ATOM 1566 O O . ASP A 1 199 ? -9.488 6.786 -2.537 1.00 76.19 199 ASP A O 1
ATOM 1570 N N . ALA A 1 200 ? -7.709 8.131 -2.836 1.00 80.44 200 ALA A N 1
ATOM 1571 C CA . ALA A 1 200 ? -7.889 8.860 -1.585 1.00 80.44 200 ALA A CA 1
ATOM 1572 C C . ALA A 1 200 ? -9.254 9.581 -1.563 1.00 80.44 200 ALA A C 1
ATOM 1574 O O . ALA A 1 200 ? -9.992 9.507 -0.580 1.00 80.44 200 ALA A O 1
ATOM 1575 N N . MET A 1 201 ? -9.655 10.207 -2.675 1.00 77.62 201 MET A N 1
ATOM 1576 C CA . MET A 1 201 ? -10.991 10.792 -2.822 1.00 77.62 201 MET A CA 1
ATOM 1577 C C . MET A 1 201 ? -12.109 9.742 -2.754 1.00 77.62 201 MET A C 1
ATOM 1579 O O . MET A 1 201 ? -13.166 10.029 -2.197 1.00 77.62 201 MET A O 1
ATOM 1583 N N . GLY A 1 202 ? -11.901 8.540 -3.293 1.00 79.00 202 GLY A N 1
ATOM 1584 C CA . GLY A 1 202 ? -12.847 7.427 -3.192 1.00 79.00 202 GLY A CA 1
ATOM 1585 C C . GLY A 1 202 ? -13.091 7.013 -1.741 1.00 79.00 202 GLY A C 1
ATOM 1586 O O . GLY A 1 202 ? -14.244 6.942 -1.308 1.00 79.00 202 GLY A O 1
ATOM 1587 N N . VAL A 1 203 ? -12.015 6.845 -0.965 1.00 82.19 203 VAL A N 1
ATOM 1588 C CA . VAL A 1 203 ? -12.079 6.606 0.488 1.00 82.19 203 VAL A CA 1
ATOM 1589 C C . VAL A 1 203 ? -12.849 7.727 1.181 1.00 82.19 203 VAL A C 1
ATOM 1591 O O . VAL A 1 203 ? -13.778 7.462 1.941 1.00 82.19 203 VAL A O 1
ATOM 1594 N N . TRP A 1 204 ? -12.534 8.986 0.874 1.00 78.88 204 TRP A N 1
ATOM 1595 C CA . TRP A 1 204 ? -13.238 10.129 1.452 1.00 78.88 204 TRP A CA 1
ATOM 1596 C C . TRP A 1 204 ? -14.733 10.123 1.181 1.00 78.88 204 TRP A C 1
ATOM 1598 O O . TRP A 1 204 ? -15.528 10.345 2.094 1.00 78.88 204 TRP A O 1
ATOM 1608 N N . MET A 1 205 ? -15.119 9.869 -0.070 1.00 78.50 205 MET A N 1
ATOM 1609 C CA . MET A 1 205 ? -16.524 9.800 -0.450 1.00 78.50 205 MET A CA 1
ATOM 1610 C C . MET A 1 205 ? -17.232 8.689 0.319 1.00 78.50 205 MET A C 1
ATOM 1612 O O . MET A 1 205 ? -18.322 8.924 0.826 1.00 78.50 205 MET A O 1
ATOM 1616 N N . ALA A 1 206 ? -16.598 7.527 0.472 1.00 79.88 206 ALA A N 1
ATOM 1617 C CA . ALA A 1 206 ? -17.146 6.394 1.211 1.00 79.88 206 ALA A CA 1
ATOM 1618 C C . ALA A 1 206 ? -17.162 6.584 2.745 1.00 79.88 206 ALA A C 1
ATOM 1620 O O . ALA A 1 206 ? -17.884 5.876 3.445 1.00 79.88 206 ALA A O 1
ATOM 1621 N N . GLN A 1 207 ? -16.401 7.547 3.271 1.00 78.00 207 GLN A N 1
ATOM 1622 C CA . GLN A 1 207 ? -16.385 7.928 4.689 1.00 78.00 207 GLN A CA 1
ATOM 1623 C C . GLN A 1 207 ? -17.332 9.095 5.026 1.00 78.00 207 GLN A C 1
ATOM 1625 O O . GLN A 1 207 ? -17.704 9.302 6.184 1.00 78.00 207 GLN A O 1
ATOM 1630 N N . LYS A 1 208 ? -17.733 9.879 4.017 1.00 75.38 208 LYS A N 1
ATOM 1631 C CA . LYS A 1 208 ? -18.607 11.055 4.157 1.00 75.38 208 LYS A CA 1
ATOM 1632 C C . LYS A 1 208 ? -19.814 10.985 3.224 1.00 75.38 208 LYS A C 1
ATOM 1634 O O . LYS A 1 208 ? -20.134 11.954 2.530 1.00 75.38 208 LYS A O 1
ATOM 1639 N N . MET A 1 209 ? -20.474 9.831 3.196 1.00 81.06 209 MET A N 1
ATOM 1640 C CA . MET A 1 209 ? -21.755 9.685 2.508 1.00 81.06 209 MET A CA 1
ATOM 1641 C C . MET A 1 209 ? -22.871 10.298 3.354 1.00 81.06 209 MET A C 1
ATOM 1643 O O . MET A 1 209 ? -22.719 10.485 4.560 1.00 81.06 209 MET A O 1
ATOM 1647 N N . PHE A 1 210 ? -24.010 10.579 2.729 1.00 79.62 210 PHE A N 1
ATOM 1648 C CA . PHE A 1 210 ? -25.202 11.058 3.419 1.00 79.62 210 PHE A CA 1
ATOM 1649 C C . PHE A 1 210 ? -26.397 10.160 3.100 1.00 79.62 210 PHE A C 1
ATOM 1651 O O . PHE A 1 210 ? -26.523 9.653 1.985 1.00 79.62 210 PHE A O 1
ATOM 1658 N N . LEU A 1 211 ? -27.285 9.941 4.066 1.00 75.94 211 LEU A N 1
ATOM 1659 C CA . LEU A 1 211 ? -28.542 9.224 3.854 1.00 75.94 211 LEU A CA 1
ATOM 1660 C C . LEU A 1 211 ? -29.583 10.166 3.227 1.00 75.94 211 LEU A C 1
ATOM 1662 O O . LEU A 1 211 ? -30.395 10.764 3.927 1.00 75.94 211 LEU A O 1
ATOM 1666 N N . GLY A 1 212 ? -29.538 10.311 1.901 1.00 68.44 212 GLY A N 1
ATOM 1667 C CA . GLY A 1 212 ? -30.479 11.127 1.120 1.00 68.44 212 GLY A CA 1
ATOM 1668 C C . GLY A 1 212 ? -29.867 12.390 0.503 1.00 68.44 212 GLY A C 1
ATOM 1669 O O . GLY A 1 212 ? -28.697 12.700 0.713 1.00 68.44 212 GLY A O 1
ATOM 1670 N N . ASP A 1 213 ? -30.659 13.091 -0.315 1.00 62.62 213 ASP A N 1
ATOM 1671 C CA . ASP A 1 213 ? -30.212 14.218 -1.158 1.00 62.62 213 ASP A CA 1
ATOM 1672 C C . ASP A 1 213 ? -30.148 15.574 -0.425 1.00 62.62 213 ASP A C 1
ATOM 1674 O O . ASP A 1 213 ? -29.669 16.572 -0.974 1.00 62.62 213 ASP A O 1
ATOM 1678 N N . GLU A 1 214 ? -30.646 15.645 0.809 1.00 59.91 214 GLU A N 1
ATOM 1679 C CA . GLU A 1 214 ? -30.812 16.902 1.536 1.00 59.91 214 GLU A CA 1
ATOM 1680 C C . GLU A 1 214 ? -29.554 17.323 2.310 1.00 59.91 214 GLU A C 1
ATOM 1682 O O . GLU A 1 214 ? -28.793 16.505 2.817 1.00 59.91 214 GLU A O 1
ATOM 1687 N N . LYS A 1 215 ? -29.362 18.639 2.489 1.00 53.59 215 LYS A N 1
ATOM 1688 C CA . LYS A 1 215 ? -28.256 19.201 3.293 1.00 53.59 215 LYS A CA 1
ATOM 1689 C C . LYS A 1 215 ? -28.298 18.817 4.782 1.00 53.59 215 LYS A C 1
ATOM 1691 O O . LYS A 1 215 ? -27.309 19.051 5.466 1.00 53.59 215 LYS A O 1
ATOM 1696 N N . GLN A 1 216 ? -29.423 18.291 5.273 1.00 60.72 216 GLN A N 1
ATOM 1697 C CA . GLN A 1 216 ? -29.603 17.809 6.650 1.00 60.72 216 GLN A CA 1
ATOM 1698 C C . GLN A 1 216 ? -29.579 16.276 6.761 1.00 60.72 216 GLN A C 1
ATOM 1700 O O . GLN A 1 216 ? -29.869 15.737 7.825 1.00 60.72 216 GLN A O 1
ATOM 1705 N N . ALA A 1 217 ? -29.262 15.568 5.674 1.00 69.12 217 ALA A N 1
ATOM 1706 C CA . ALA A 1 217 ? -29.162 14.118 5.689 1.00 69.12 217 ALA A CA 1
ATOM 1707 C C . ALA A 1 217 ? -28.099 13.650 6.696 1.00 69.12 217 ALA A C 1
ATOM 1709 O O . ALA A 1 217 ? -27.029 14.250 6.814 1.00 69.12 217 ALA A O 1
ATOM 1710 N N . ALA A 1 218 ? -28.395 12.568 7.416 1.00 75.44 218 ALA A N 1
ATOM 1711 C CA . ALA A 1 218 ? -27.466 12.006 8.386 1.00 75.44 218 ALA A CA 1
ATOM 1712 C C . ALA A 1 218 ? -26.227 11.428 7.687 1.00 75.44 218 ALA A C 1
ATOM 1714 O O . ALA A 1 218 ? -26.327 10.864 6.591 1.00 75.44 218 ALA A O 1
ATOM 1715 N N . ARG A 1 219 ? -25.055 11.561 8.317 1.00 83.56 219 ARG A N 1
ATOM 1716 C CA . ARG A 1 219 ? -23.797 11.027 7.784 1.00 83.56 219 ARG A CA 1
ATOM 1717 C C . ARG A 1 219 ? -23.835 9.501 7.789 1.00 83.56 219 ARG A C 1
ATOM 1719 O O . ARG A 1 219 ? -24.371 8.884 8.706 1.00 83.56 219 ARG A O 1
ATOM 1726 N N . CYS A 1 220 ? -23.226 8.898 6.776 1.00 84.69 220 CYS A N 1
ATOM 1727 C CA . CYS A 1 220 ? -23.027 7.465 6.662 1.00 84.69 220 CYS A CA 1
ATOM 1728 C C . CYS A 1 220 ? -21.583 7.150 6.254 1.00 84.69 220 CYS A C 1
ATOM 1730 O O . CYS A 1 220 ? -21.001 7.848 5.419 1.00 84.69 220 CYS A O 1
ATOM 1732 N N . GLN A 1 221 ? -21.020 6.088 6.828 1.00 85.94 221 GLN A N 1
ATOM 1733 C CA . GLN A 1 221 ? -19.681 5.599 6.502 1.00 85.94 221 GLN A CA 1
ATOM 1734 C C . GLN A 1 221 ? -19.659 4.079 6.313 1.00 85.94 221 GLN A C 1
ATOM 1736 O O . GLN A 1 221 ? -20.492 3.358 6.868 1.00 85.94 221 GLN A O 1
ATOM 1741 N N . LEU A 1 222 ? -18.700 3.592 5.519 1.00 85.19 222 LEU A N 1
ATOM 1742 C CA . LEU A 1 222 ? -18.504 2.152 5.300 1.00 85.19 222 LEU A CA 1
ATOM 1743 C C . LEU A 1 222 ? -17.680 1.473 6.390 1.00 85.19 222 LEU A C 1
ATOM 1745 O O . LEU A 1 222 ? -18.010 0.359 6.784 1.00 85.19 222 LEU A O 1
ATOM 1749 N N . PHE A 1 223 ? -16.633 2.150 6.854 1.00 88.50 223 PHE A N 1
ATOM 1750 C CA . PHE A 1 223 ? -15.734 1.674 7.898 1.00 88.50 223 PHE A CA 1
ATOM 1751 C C . PHE A 1 223 ? -15.490 2.796 8.905 1.00 88.50 223 PHE A C 1
ATOM 1753 O O . PHE A 1 223 ? -15.490 3.963 8.530 1.00 88.50 223 PHE A O 1
ATOM 1760 N N . SER A 1 224 ? -15.256 2.467 10.165 1.00 87.25 224 SER A N 1
ATOM 1761 C CA . SER A 1 224 ? -14.716 3.373 11.168 1.00 87.25 224 SER A CA 1
ATOM 1762 C C . SER A 1 224 ? -13.285 3.794 10.817 1.00 87.25 224 SER A C 1
ATOM 1764 O O . SER A 1 224 ? -12.576 3.116 10.068 1.00 87.25 224 SER A O 1
ATOM 1766 N N . GLU A 1 225 ? -12.840 4.924 11.368 1.00 83.94 225 GLU A N 1
ATOM 1767 C CA . GLU A 1 225 ? -11.460 5.402 11.205 1.00 83.94 225 GLU A CA 1
ATOM 1768 C C . GLU A 1 225 ? -10.448 4.428 11.827 1.00 83.94 225 GLU A C 1
ATOM 1770 O O . GLU A 1 225 ? -9.393 4.187 11.250 1.00 83.94 225 GLU A O 1
ATOM 1775 N N . GLU A 1 226 ? -10.809 3.785 12.941 1.00 87.38 226 GLU A N 1
ATOM 1776 C CA . GLU A 1 226 ? -10.028 2.710 13.563 1.00 87.38 226 GLU A CA 1
ATOM 1777 C C . GLU A 1 226 ? -9.824 1.534 12.600 1.00 87.38 226 GLU A C 1
ATOM 1779 O O . GLU A 1 226 ? -8.687 1.141 12.326 1.00 87.38 226 GLU A O 1
ATOM 1784 N N . THR A 1 227 ? -10.911 1.023 12.012 1.00 91.88 227 THR A N 1
ATOM 1785 C CA . THR A 1 227 ? -10.825 -0.073 11.041 1.00 91.88 227 THR A CA 1
ATOM 1786 C C . THR A 1 227 ? -10.059 0.347 9.794 1.00 91.88 227 THR A C 1
ATOM 1788 O O . THR A 1 227 ? -9.231 -0.415 9.297 1.00 91.88 227 THR A O 1
ATOM 1791 N N . PHE A 1 228 ? -10.261 1.572 9.305 1.00 90.25 228 PHE A N 1
ATOM 1792 C CA . PHE A 1 228 ? -9.501 2.098 8.176 1.00 90.25 228 PHE A CA 1
ATOM 1793 C C . PHE A 1 228 ? -7.996 2.177 8.465 1.00 90.25 228 PHE A C 1
ATOM 1795 O O . PHE A 1 228 ? -7.201 1.698 7.655 1.00 90.25 228 PHE A O 1
ATOM 1802 N N . ASN A 1 229 ? -7.601 2.716 9.622 1.00 91.44 229 ASN A N 1
ATOM 1803 C CA . ASN A 1 229 ? -6.203 2.789 10.046 1.00 91.44 229 ASN A CA 1
ATOM 1804 C C . ASN A 1 229 ? -5.591 1.387 10.170 1.00 91.44 229 ASN A C 1
ATOM 1806 O O . ASN A 1 229 ? -4.464 1.158 9.733 1.00 91.44 229 ASN A O 1
ATOM 1810 N N . ALA A 1 230 ? -6.339 0.416 10.695 1.00 95.06 230 ALA A N 1
ATOM 1811 C CA . ALA A 1 230 ? -5.869 -0.961 10.772 1.00 95.06 230 ALA A CA 1
ATOM 1812 C C . ALA A 1 230 ? -5.684 -1.605 9.388 1.00 95.06 230 ALA A C 1
ATOM 1814 O O . ALA A 1 230 ? -4.701 -2.317 9.169 1.00 95.06 230 ALA A O 1
ATOM 1815 N N . LEU A 1 231 ? -6.605 -1.334 8.456 1.00 93.56 231 LEU A N 1
ATOM 1816 C CA . LEU A 1 231 ? -6.580 -1.824 7.077 1.00 93.56 231 LEU A CA 1
ATOM 1817 C C . LEU A 1 231 ? -5.416 -1.256 6.266 1.00 93.56 231 LEU A C 1
ATOM 1819 O O . LEU A 1 231 ? -4.709 -2.016 5.607 1.00 93.56 231 LEU A O 1
ATOM 1823 N N . ILE A 1 232 ? -5.199 0.060 6.305 1.00 91.38 232 ILE A N 1
ATOM 1824 C CA . ILE A 1 232 ? -4.100 0.700 5.567 1.00 91.38 232 ILE A CA 1
ATOM 1825 C C . ILE A 1 232 ? -2.729 0.297 6.116 1.00 91.38 232 ILE A C 1
ATOM 1827 O O . ILE A 1 232 ? -1.762 0.267 5.359 1.00 91.38 232 ILE A O 1
ATOM 1831 N N . MET A 1 233 ? -2.661 -0.064 7.403 1.00 95.19 233 MET A N 1
ATOM 1832 C CA . MET A 1 233 ? -1.456 -0.586 8.046 1.00 95.19 233 MET A CA 1
ATOM 1833 C C . MET A 1 233 ? -1.139 -2.040 7.689 1.00 95.19 233 MET A C 1
ATOM 1835 O O . MET A 1 233 ? -0.050 -2.504 8.027 1.00 95.19 233 MET A O 1
ATOM 1839 N N . VAL A 1 234 ? -2.045 -2.759 7.016 1.00 95.94 234 VAL A N 1
ATOM 1840 C CA . VAL A 1 234 ? -1.725 -4.063 6.423 1.00 95.94 234 VAL A CA 1
ATOM 1841 C C . VAL A 1 234 ? -0.834 -3.825 5.215 1.00 95.94 234 VAL A C 1
ATOM 1843 O O . VAL A 1 234 ? -1.292 -3.265 4.215 1.00 95.94 234 VAL A O 1
ATOM 1846 N N . ASP A 1 235 ? 0.418 -4.281 5.283 1.00 94.56 235 ASP A N 1
ATOM 1847 C CA . ASP A 1 235 ? 1.354 -4.200 4.153 1.00 94.56 235 ASP A CA 1
ATOM 1848 C C . ASP A 1 235 ? 1.534 -2.759 3.623 1.00 94.56 235 ASP A C 1
ATOM 1850 O O . ASP A 1 235 ? 1.582 -2.510 2.413 1.00 94.56 235 ASP A O 1
ATOM 1854 N N . PHE A 1 236 ? 1.580 -1.779 4.535 1.00 93.50 236 PHE A N 1
ATOM 1855 C CA . PHE A 1 236 ? 1.541 -0.346 4.200 1.00 93.50 236 PHE A CA 1
ATOM 1856 C C . PHE A 1 236 ? 2.733 0.128 3.353 1.00 93.50 236 PHE A C 1
ATOM 1858 O O . PHE A 1 236 ? 2.635 1.128 2.638 1.00 93.50 236 PHE A O 1
ATOM 1865 N N . TRP A 1 237 ? 3.845 -0.610 3.410 1.00 94.00 237 TRP A N 1
ATOM 1866 C CA . TRP A 1 237 ? 5.053 -0.388 2.616 1.00 94.00 237 TRP A CA 1
ATOM 1867 C C . TRP A 1 237 ? 4.910 -0.822 1.144 1.00 94.00 237 TRP A C 1
ATOM 1869 O O . TRP A 1 237 ? 5.756 -0.499 0.311 1.00 94.00 237 TRP A O 1
ATOM 1879 N N . ASN A 1 238 ? 3.843 -1.546 0.788 1.00 93.62 238 ASN A N 1
ATOM 1880 C CA . ASN A 1 238 ? 3.528 -1.944 -0.584 1.00 93.62 238 ASN A CA 1
ATOM 1881 C C . ASN A 1 238 ? 2.252 -1.243 -1.054 1.00 93.62 238 ASN A C 1
ATOM 1883 O O . ASN A 1 238 ? 1.147 -1.788 -1.021 1.00 93.62 238 ASN A O 1
ATOM 1887 N N . THR A 1 239 ? 2.417 -0.006 -1.512 1.00 84.81 239 THR A N 1
ATOM 1888 C CA . THR A 1 239 ? 1.325 0.927 -1.832 1.00 84.81 239 THR A CA 1
ATOM 1889 C C . THR A 1 239 ? 0.409 0.438 -2.931 1.00 84.81 239 THR A C 1
ATOM 1891 O O . THR A 1 239 ? -0.810 0.479 -2.772 1.00 84.81 239 THR A O 1
ATOM 1894 N N . ILE A 1 240 ? 0.999 -0.080 -4.002 1.00 86.62 240 ILE A N 1
ATOM 1895 C CA . ILE A 1 240 ? 0.307 -0.606 -5.170 1.00 86.62 240 ILE A CA 1
ATOM 1896 C C . ILE A 1 240 ? 0.493 -2.114 -5.204 1.00 86.62 240 ILE A C 1
ATOM 1898 O O . ILE A 1 240 ? 1.595 -2.621 -4.984 1.00 86.62 240 ILE A O 1
ATOM 1902 N N . TYR A 1 241 ? -0.581 -2.819 -5.561 1.00 86.06 241 TYR A N 1
ATOM 1903 C CA . TYR A 1 241 ? -0.574 -4.269 -5.743 1.00 86.06 241 TYR A CA 1
ATOM 1904 C C . TYR A 1 241 ? -0.166 -5.040 -4.481 1.00 86.06 241 TYR A C 1
ATOM 1906 O O . TYR A 1 241 ? 0.503 -6.070 -4.565 1.00 86.06 241 TYR A O 1
ATOM 1914 N N . SER A 1 242 ? -0.603 -4.567 -3.311 1.00 92.44 242 SER A N 1
ATOM 1915 C CA . SER A 1 242 ? -0.541 -5.362 -2.086 1.00 92.44 242 SER A CA 1
ATOM 1916 C C . SER A 1 242 ? -1.419 -6.604 -2.240 1.00 92.44 242 SER A C 1
ATOM 1918 O O . SER A 1 242 ? -2.651 -6.534 -2.232 1.00 92.44 242 SER A O 1
ATOM 1920 N N . TRP A 1 243 ? -0.784 -7.767 -2.379 1.00 92.62 243 TRP A N 1
ATOM 1921 C CA . TRP A 1 243 ? -1.492 -9.046 -2.411 1.00 92.62 243 TRP A CA 1
ATOM 1922 C C . TRP A 1 243 ? -2.127 -9.368 -1.055 1.00 92.62 243 TRP A C 1
ATOM 1924 O O . TRP A 1 243 ? -3.138 -10.065 -1.001 1.00 92.62 243 TRP A O 1
ATOM 1934 N N . ARG A 1 244 ? -1.551 -8.832 0.028 1.00 94.62 244 ARG A N 1
ATOM 1935 C CA . ARG A 1 244 ? -2.016 -8.983 1.409 1.00 94.62 244 ARG A CA 1
ATOM 1936 C C . ARG A 1 244 ? -3.364 -8.299 1.606 1.00 94.62 244 ARG A C 1
ATOM 1938 O O . ARG A 1 244 ? -4.328 -8.964 1.982 1.00 94.62 244 ARG A O 1
ATOM 1945 N N . ARG A 1 245 ? -3.474 -7.018 1.230 1.00 93.56 245 ARG A N 1
ATOM 1946 C CA . ARG A 1 245 ? -4.754 -6.289 1.237 1.00 93.56 245 ARG A CA 1
ATOM 1947 C C . ARG A 1 245 ? -5.749 -6.863 0.231 1.00 93.56 245 ARG A C 1
ATOM 1949 O O . ARG A 1 245 ? -6.930 -6.986 0.541 1.00 93.56 245 ARG A O 1
ATOM 1956 N N . LEU A 1 246 ? -5.278 -7.313 -0.934 1.00 91.19 246 LEU A N 1
ATOM 1957 C CA . LEU A 1 246 ? -6.125 -8.013 -1.901 1.00 91.19 246 LEU A CA 1
ATOM 1958 C C . LEU A 1 246 ? -6.714 -9.307 -1.343 1.00 91.19 246 LEU A C 1
ATOM 1960 O O . LEU A 1 246 ? -7.898 -9.551 -1.551 1.00 91.19 246 LEU A O 1
ATOM 1964 N N . LYS A 1 247 ? -5.942 -10.108 -0.603 1.00 91.94 247 LYS A N 1
ATOM 1965 C CA . LYS A 1 247 ? -6.443 -11.332 0.034 1.00 91.94 247 LYS A CA 1
ATOM 1966 C C . LYS A 1 247 ? -7.603 -11.029 0.983 1.00 91.94 247 LYS A C 1
ATOM 1968 O O . LYS A 1 247 ? -8.572 -11.779 0.984 1.00 91.94 247 LYS A O 1
ATOM 1973 N N . LEU A 1 248 ? -7.563 -9.911 1.713 1.00 93.94 248 LEU A N 1
ATOM 1974 C CA . LEU A 1 248 ? -8.642 -9.517 2.626 1.00 93.94 248 LEU A CA 1
ATOM 1975 C C . LEU A 1 248 ? -9.975 -9.217 1.917 1.00 93.94 248 LEU A C 1
ATOM 1977 O O . LEU A 1 248 ? -11.031 -9.380 2.527 1.00 93.94 248 LEU A O 1
ATOM 1981 N N . MET A 1 249 ? -9.969 -8.886 0.619 1.00 91.25 249 MET A N 1
ATOM 1982 C CA . MET A 1 249 ? -11.205 -8.656 -0.146 1.00 91.25 249 MET A CA 1
ATOM 1983 C C . MET A 1 249 ? -12.143 -9.868 -0.174 1.00 91.25 249 MET A C 1
ATOM 1985 O O . MET A 1 249 ? -13.343 -9.702 -0.381 1.00 91.25 249 MET A O 1
ATOM 1989 N N . GLN A 1 250 ? -11.636 -11.085 0.053 1.00 90.62 250 GLN A N 1
ATOM 1990 C CA . GLN A 1 250 ? -12.467 -12.293 0.094 1.00 90.62 250 GLN A CA 1
ATOM 1991 C C . GLN A 1 250 ? -13.397 -12.373 1.318 1.00 90.62 250 GLN A C 1
ATOM 1993 O O . GLN A 1 250 ? -14.270 -13.232 1.349 1.00 90.62 250 GLN A O 1
ATOM 1998 N N . TYR A 1 251 ? -13.219 -11.505 2.318 1.00 92.56 251 TYR A N 1
ATOM 1999 C CA . TYR A 1 251 ? -14.082 -11.441 3.504 1.00 92.56 251 TYR A CA 1
ATOM 2000 C C . TYR A 1 251 ? -15.136 -10.334 3.411 1.00 92.56 251 TYR A C 1
ATOM 2002 O O . TYR A 1 251 ? -15.989 -10.215 4.288 1.00 92.56 251 TYR A O 1
ATOM 2010 N N . ILE A 1 252 ? -15.091 -9.517 2.356 1.00 90.94 252 ILE A N 1
ATOM 2011 C CA . ILE A 1 252 ? -16.083 -8.474 2.124 1.00 90.94 252 ILE A CA 1
ATOM 2012 C C . ILE A 1 252 ? -17.337 -9.128 1.523 1.00 90.94 252 ILE A C 1
ATOM 2014 O O . ILE A 1 252 ? -17.235 -9.734 0.451 1.00 90.94 252 ILE A O 1
ATOM 2018 N N . PRO A 1 253 ? -18.517 -9.029 2.164 1.00 87.19 253 PRO A N 1
ATOM 2019 C CA . PRO A 1 253 ? -19.761 -9.541 1.591 1.00 87.19 253 PRO A CA 1
ATOM 2020 C C . PRO A 1 253 ? -20.102 -8.798 0.293 1.00 87.19 253 PRO A C 1
ATOM 2022 O O . PRO A 1 253 ? -19.578 -7.723 0.040 1.00 87.19 253 PRO A O 1
ATOM 2025 N N . VAL A 1 254 ? -20.973 -9.344 -0.556 1.00 82.38 254 VAL A N 1
ATOM 2026 C CA . VAL A 1 254 ? -21.399 -8.656 -1.801 1.00 82.38 254 VAL A CA 1
ATOM 2027 C C . VAL A 1 254 ? -22.475 -7.585 -1.573 1.00 82.38 254 VAL A C 1
ATOM 2029 O O . VAL A 1 254 ? -22.621 -6.661 -2.381 1.00 82.38 254 VAL A O 1
ATOM 2032 N N . GLU A 1 255 ? -23.183 -7.683 -0.450 1.00 83.81 255 GLU A N 1
ATOM 2033 C CA . GLU A 1 255 ? -24.249 -6.788 -0.002 1.00 83.81 255 GLU A CA 1
ATOM 2034 C C . GLU A 1 255 ? -24.051 -6.459 1.482 1.00 83.81 255 GLU A C 1
ATOM 2036 O O . GLU A 1 255 ? -23.462 -7.245 2.226 1.00 83.81 255 GLU A O 1
ATOM 2041 N N . ALA A 1 256 ? -24.554 -5.306 1.912 1.00 87.06 256 ALA A N 1
ATOM 2042 C CA . ALA A 1 256 ? -24.575 -4.907 3.314 1.00 87.06 256 ALA A CA 1
ATOM 2043 C C . ALA A 1 256 ? -25.917 -4.253 3.658 1.00 87.06 256 ALA A C 1
ATOM 2045 O O . ALA A 1 256 ? -26.641 -3.792 2.770 1.00 87.06 256 ALA A O 1
ATOM 2046 N N . LYS A 1 257 ? -26.260 -4.222 4.944 1.00 87.81 257 LYS A N 1
ATOM 2047 C CA . LYS A 1 257 ? -27.496 -3.624 5.457 1.00 87.81 257 LYS A CA 1
ATOM 2048 C C . LYS A 1 257 ? -27.168 -2.423 6.321 1.00 87.81 257 LYS A C 1
ATOM 2050 O O . LYS A 1 257 ? -26.247 -2.483 7.133 1.00 87.81 257 LYS A O 1
ATOM 2055 N N . LEU A 1 258 ? -27.913 -1.337 6.138 1.00 86.75 258 LEU A N 1
ATOM 2056 C CA . LEU A 1 258 ? -27.807 -0.181 7.020 1.00 86.75 258 LEU A CA 1
ATOM 2057 C C . LEU A 1 258 ? -28.206 -0.591 8.445 1.00 86.75 258 LEU A C 1
ATOM 2059 O O . LEU A 1 258 ? -29.208 -1.279 8.634 1.00 86.75 258 LEU A O 1
ATOM 2063 N N . VAL A 1 259 ? -27.417 -0.185 9.436 1.00 88.38 259 VAL A N 1
ATOM 2064 C CA . VAL A 1 259 ? -27.714 -0.429 10.850 1.00 88.38 259 VAL A CA 1
ATOM 2065 C C . VAL A 1 259 ? -28.727 0.608 11.335 1.00 88.38 259 VAL A C 1
ATOM 2067 O O . VAL A 1 259 ? -28.557 1.803 11.104 1.00 88.38 259 VAL A O 1
ATOM 2070 N N . ASP A 1 260 ? -29.766 0.159 12.044 1.00 84.00 260 ASP A N 1
ATOM 2071 C CA . ASP A 1 260 ? -30.883 1.017 12.478 1.00 84.00 260 ASP A CA 1
ATOM 2072 C C . ASP A 1 260 ? -30.481 2.114 13.478 1.00 84.00 260 ASP A C 1
ATOM 2074 O O . ASP A 1 260 ? -31.188 3.109 13.630 1.00 84.00 260 ASP A O 1
ATOM 2078 N N . LYS A 1 261 ? -29.377 1.918 14.209 1.00 85.81 261 LYS A N 1
ATOM 2079 C CA . LYS A 1 261 ? -28.910 2.827 15.262 1.00 85.81 261 LYS A CA 1
ATOM 2080 C C . LYS A 1 261 ? -27.586 3.479 14.858 1.00 85.81 261 LYS A C 1
ATOM 2082 O O . LYS A 1 261 ? -26.612 2.742 14.693 1.00 85.81 261 LYS A O 1
ATOM 2087 N N . PRO A 1 262 ? -27.521 4.817 14.746 1.00 87.31 262 PRO A N 1
ATOM 2088 C CA . PRO A 1 262 ? -26.263 5.507 14.508 1.00 87.31 262 PRO A CA 1
ATOM 2089 C C . PRO A 1 262 ? -25.351 5.447 15.740 1.00 87.31 262 PRO A C 1
ATOM 2091 O O . PRO A 1 262 ? -25.802 5.298 16.878 1.00 87.31 262 PRO A O 1
ATOM 2094 N N . THR A 1 263 ? -24.053 5.594 15.501 1.00 85.00 263 THR A N 1
ATOM 2095 C CA . THR A 1 263 ? -23.043 5.873 16.530 1.00 85.00 263 THR A CA 1
ATOM 2096 C C . THR A 1 263 ? -22.822 7.377 16.660 1.00 85.00 263 THR A C 1
ATOM 2098 O O . THR A 1 263 ? -23.153 8.121 15.742 1.00 85.00 263 THR A O 1
ATOM 2101 N N . ILE A 1 264 ? -22.230 7.829 17.765 1.00 83.25 264 ILE A N 1
ATOM 2102 C CA . ILE A 1 264 ? -21.843 9.234 17.946 1.00 83.25 264 ILE A CA 1
ATOM 2103 C C . ILE A 1 264 ? -20.348 9.371 17.662 1.00 83.25 264 ILE A C 1
ATOM 2105 O O . ILE A 1 264 ? -19.546 8.658 18.264 1.00 83.25 264 ILE A O 1
ATOM 2109 N N . ASP A 1 265 ? -19.980 10.271 16.752 1.00 76.19 265 ASP A N 1
ATOM 2110 C CA . ASP A 1 265 ? -18.584 10.629 16.492 1.00 76.19 265 ASP A CA 1
ATOM 2111 C C . ASP A 1 265 ? -17.987 11.260 17.768 1.00 76.19 265 ASP A C 1
ATOM 2113 O O . ASP A 1 265 ? -18.514 12.264 18.255 1.00 76.19 265 ASP A O 1
ATOM 2117 N N . PRO A 1 266 ? -16.922 10.689 18.359 1.00 70.50 266 PRO A N 1
ATOM 2118 C CA . PRO A 1 266 ? -16.402 11.157 19.643 1.00 70.50 266 PRO A CA 1
ATOM 2119 C C . PRO A 1 266 ? -15.724 12.531 19.551 1.00 70.50 266 PRO A C 1
ATOM 2121 O O . PRO A 1 266 ? -15.515 13.171 20.580 1.00 70.50 266 PRO A O 1
ATOM 2124 N N . VAL A 1 267 ? -15.376 12.985 18.342 1.00 69.38 267 VAL A N 1
ATOM 2125 C CA . VAL A 1 267 ? -14.711 14.269 18.105 1.00 69.38 267 VAL A CA 1
ATOM 2126 C C . VAL A 1 267 ? -15.733 15.349 17.765 1.00 69.38 267 VAL A C 1
ATOM 2128 O O . VAL A 1 267 ? -15.653 16.453 18.303 1.00 69.38 267 VAL A O 1
ATOM 2131 N N . THR A 1 268 ? -16.689 15.058 16.879 1.00 75.19 268 THR A N 1
ATOM 2132 C CA . THR A 1 268 ? -17.670 16.057 16.416 1.00 75.19 268 THR A CA 1
ATOM 2133 C C . THR A 1 268 ? -18.990 16.025 17.184 1.00 75.19 268 THR A C 1
ATOM 2135 O O . THR A 1 268 ? -19.720 17.015 17.176 1.00 75.19 268 THR A O 1
ATOM 2138 N N . GLY A 1 269 ? -19.308 14.915 17.855 1.00 78.88 269 GLY A N 1
ATOM 2139 C CA . GLY A 1 269 ? -20.591 14.688 18.524 1.00 78.88 269 GLY A CA 1
ATOM 2140 C C . GLY A 1 269 ? -21.757 14.389 17.572 1.00 78.88 269 GLY A C 1
ATOM 2141 O O . GLY A 1 269 ? -22.903 14.353 18.016 1.00 78.88 269 GLY A O 1
ATOM 2142 N N . GLU A 1 270 ? -21.497 14.200 16.276 1.00 82.62 270 GLU A N 1
ATOM 2143 C CA . GLU A 1 270 ? -22.527 13.954 15.260 1.00 82.62 270 GLU A CA 1
ATOM 2144 C C . GLU A 1 270 ? -22.992 12.489 15.238 1.00 82.62 270 GLU A C 1
ATOM 2146 O O . GLU A 1 270 ? -22.203 11.570 15.461 1.00 82.62 270 GLU A O 1
ATOM 2151 N N . GLU A 1 271 ? -24.266 12.260 14.902 1.00 86.19 271 GLU A N 1
ATOM 2152 C CA . GLU A 1 271 ? -24.776 10.920 14.592 1.00 86.19 271 GLU A CA 1
ATOM 2153 C C . GLU A 1 271 ? -24.245 10.432 13.236 1.00 86.19 271 GLU A C 1
ATOM 2155 O O . GLU A 1 271 ? -24.400 11.087 12.201 1.00 86.19 271 GLU A O 1
ATOM 2160 N N . VAL A 1 272 ? -23.653 9.239 13.238 1.00 86.44 272 VAL A N 1
ATOM 2161 C CA . VAL A 1 272 ? -23.077 8.582 12.065 1.00 86.44 272 VAL A CA 1
ATOM 2162 C C . VAL A 1 272 ? -23.692 7.198 11.907 1.00 86.44 272 VAL A C 1
ATOM 2164 O O . VAL A 1 272 ? -23.549 6.333 12.770 1.00 86.44 272 VAL A O 1
ATOM 2167 N N . TYR A 1 273 ? -24.365 6.974 10.782 1.00 87.56 273 TYR A N 1
ATOM 2168 C CA . TYR A 1 273 ? -24.884 5.667 10.399 1.00 87.56 273 TYR A CA 1
ATOM 2169 C C . TYR A 1 273 ? -23.793 4.808 9.758 1.00 87.56 273 TYR A C 1
ATOM 2171 O O . TYR A 1 273 ? -22.912 5.295 9.046 1.00 87.56 273 TYR A O 1
ATOM 2179 N N . THR A 1 274 ? -23.886 3.500 9.955 1.00 87.38 274 THR A N 1
ATOM 2180 C CA . THR A 1 274 ? -22.958 2.520 9.388 1.00 87.38 274 THR A CA 1
ATOM 2181 C C . THR A 1 274 ? -23.725 1.365 8.763 1.00 87.38 274 THR A C 1
ATOM 2183 O O . THR A 1 274 ? -24.919 1.176 9.009 1.00 87.38 274 THR A O 1
ATOM 2186 N N . TYR A 1 275 ? -23.038 0.591 7.932 1.00 87.81 275 TYR A N 1
ATOM 2187 C CA . TYR A 1 275 ? -23.536 -0.704 7.486 1.00 87.81 275 TYR A CA 1
ATOM 2188 C C . TYR A 1 275 ? -23.019 -1.813 8.402 1.00 87.81 275 TYR A C 1
ATOM 2190 O O . TYR A 1 275 ? -21.948 -1.690 8.996 1.00 87.81 275 TYR A O 1
ATOM 2198 N N . ASP A 1 276 ? -23.718 -2.945 8.436 1.00 90.62 276 ASP A N 1
ATOM 2199 C CA . ASP A 1 276 ? -23.247 -4.175 9.088 1.00 90.62 276 ASP A CA 1
ATOM 2200 C C . ASP A 1 276 ? -21.984 -4.776 8.429 1.00 90.62 276 ASP A C 1
ATOM 2202 O O . ASP A 1 276 ? -21.415 -5.745 8.934 1.00 90.62 276 ASP A O 1
ATOM 2206 N N . LEU A 1 277 ? -21.523 -4.168 7.328 1.00 90.56 277 LEU A N 1
ATOM 2207 C CA . LEU A 1 277 ? -20.311 -4.485 6.581 1.00 90.56 277 LEU A CA 1
ATOM 2208 C C . LEU A 1 277 ? -19.090 -4.679 7.481 1.00 90.56 277 LEU A C 1
ATOM 2210 O O . LEU A 1 277 ? -18.476 -5.741 7.429 1.00 90.56 277 LEU A O 1
ATOM 2214 N N . GLU A 1 278 ? -18.728 -3.666 8.272 1.00 92.50 278 GLU A N 1
ATOM 2215 C CA . GLU A 1 278 ? -17.516 -3.690 9.100 1.00 92.50 278 GLU A CA 1
ATOM 2216 C C . GLU A 1 278 ? -17.548 -4.856 10.085 1.00 92.50 278 GLU A C 1
ATOM 2218 O O . GLU A 1 278 ? -16.617 -5.659 10.149 1.00 92.50 278 GLU A O 1
ATOM 2223 N N . GLN A 1 279 ? -18.664 -5.001 10.800 1.00 93.06 279 GLN A N 1
ATOM 2224 C CA . GLN A 1 279 ? -18.825 -6.054 11.792 1.00 93.06 279 GLN A CA 1
ATOM 2225 C C . GLN A 1 279 ? -18.784 -7.447 11.150 1.00 93.06 279 GLN A C 1
ATOM 2227 O O . GLN A 1 279 ? -18.170 -8.363 11.697 1.00 93.06 279 GLN A O 1
ATOM 2232 N N . ASN A 1 280 ? -19.436 -7.621 9.998 1.00 92.94 280 ASN A N 1
ATOM 2233 C CA . ASN A 1 280 ? -19.448 -8.889 9.272 1.00 92.94 280 ASN A CA 1
ATOM 2234 C C . ASN A 1 280 ? -18.061 -9.231 8.712 1.00 92.94 280 ASN A C 1
ATOM 2236 O O . ASN A 1 280 ? -17.641 -10.384 8.798 1.00 92.94 280 ASN A O 1
ATOM 2240 N N . PHE A 1 281 ? -17.340 -8.235 8.195 1.00 94.38 281 PHE A N 1
ATOM 2241 C CA . PHE A 1 281 ? -15.974 -8.372 7.698 1.00 94.38 281 PHE A CA 1
ATOM 2242 C C . PHE A 1 281 ? -15.006 -8.802 8.808 1.00 94.38 281 PHE A C 1
ATOM 2244 O O . PHE A 1 281 ? -14.325 -9.818 8.664 1.00 94.38 281 PHE A O 1
ATOM 2251 N N . ILE A 1 282 ? -14.992 -8.086 9.939 1.00 96.31 282 ILE A N 1
ATOM 2252 C CA . ILE A 1 282 ? -14.126 -8.409 11.083 1.00 96.31 282 ILE A CA 1
ATOM 2253 C C . ILE A 1 282 ? -14.444 -9.813 11.602 1.00 96.31 282 ILE A C 1
ATOM 2255 O O . ILE A 1 282 ? -13.541 -10.638 11.734 1.00 96.31 282 ILE A O 1
ATOM 2259 N N . ARG A 1 283 ? -15.730 -10.130 11.797 1.00 95.50 283 ARG A N 1
ATOM 2260 C CA . ARG A 1 283 ? -16.164 -11.445 12.285 1.00 95.50 283 ARG A CA 1
ATOM 2261 C C . ARG A 1 283 ? -15.734 -12.582 11.361 1.00 95.50 283 ARG A C 1
ATOM 2263 O O . ARG A 1 283 ? -15.318 -13.629 11.848 1.00 95.50 283 ARG A O 1
ATOM 2270 N N . ALA A 1 284 ? -15.826 -12.398 10.044 1.00 93.50 284 ALA A N 1
ATOM 2271 C CA . ALA A 1 284 ? -15.398 -13.412 9.083 1.00 93.50 284 ALA A CA 1
ATOM 2272 C C . ALA A 1 284 ? -13.888 -13.696 9.186 1.00 93.50 284 ALA A C 1
ATOM 2274 O O . ALA A 1 284 ? -13.467 -14.850 9.092 1.00 93.50 284 ALA A O 1
ATOM 2275 N N . ILE A 1 285 ? -13.076 -12.664 9.435 1.00 95.50 285 ILE A N 1
ATOM 2276 C CA . ILE A 1 285 ? -11.631 -12.813 9.650 1.00 95.50 285 ILE A CA 1
ATOM 2277 C C . ILE A 1 285 ? -11.342 -13.479 11.000 1.00 95.50 285 ILE A C 1
ATOM 2279 O O . ILE A 1 285 ? -10.517 -14.389 11.066 1.00 95.50 285 ILE A O 1
ATOM 2283 N N . GLU A 1 286 ? -12.033 -13.082 12.070 1.00 96.19 286 GLU A N 1
ATOM 2284 C CA . GLU A 1 286 ? -11.895 -13.708 13.391 1.00 96.19 286 GLU A CA 1
ATOM 2285 C C . GLU A 1 286 ? -12.217 -15.203 13.344 1.00 96.19 286 GLU A C 1
ATOM 2287 O O . GLU A 1 286 ? -11.411 -16.018 13.792 1.00 96.19 286 GLU A O 1
ATOM 2292 N N . GLN A 1 287 ? -13.342 -15.572 12.725 1.00 93.38 287 GLN A N 1
ATOM 2293 C CA . GLN A 1 287 ? -13.738 -16.969 12.522 1.00 93.38 287 GLN A CA 1
ATOM 2294 C C . GLN A 1 287 ? -12.690 -17.743 11.724 1.00 93.38 287 GLN A C 1
ATOM 2296 O O . GLN A 1 287 ? -12.360 -18.880 12.052 1.00 93.38 287 GLN A O 1
ATOM 2301 N N . ARG A 1 288 ? -12.114 -17.123 10.690 1.00 91.19 288 ARG A N 1
ATOM 2302 C CA . ARG A 1 288 ? -11.057 -17.750 9.894 1.00 91.19 288 ARG A CA 1
ATOM 2303 C C . ARG A 1 288 ? -9.791 -18.035 10.710 1.00 91.19 288 ARG A C 1
ATOM 2305 O O . ARG A 1 288 ? -9.093 -19.016 10.429 1.00 91.19 288 ARG A O 1
ATOM 2312 N N . MET A 1 289 ? -9.475 -17.170 11.669 1.00 94.12 289 MET A N 1
ATOM 2313 C CA . MET A 1 289 ? -8.286 -17.283 12.515 1.00 94.12 289 MET A CA 1
ATOM 2314 C C . MET A 1 289 ? -8.517 -18.111 13.784 1.00 94.12 289 MET A C 1
ATOM 2316 O O . MET A 1 289 ? -7.554 -18.445 14.482 1.00 94.12 289 MET A O 1
ATOM 2320 N N . GLU A 1 290 ? -9.761 -18.497 14.066 1.00 93.69 290 GLU A N 1
ATOM 2321 C CA . GLU A 1 290 ? -10.106 -19.342 15.201 1.00 93.69 290 GLU A CA 1
ATOM 2322 C C . GLU A 1 290 ? -9.352 -20.683 15.138 1.00 93.69 290 GLU A C 1
ATOM 2324 O O . GLU A 1 290 ? -9.302 -21.368 14.115 1.00 93.69 290 GLU A O 1
ATOM 2329 N N . GLY A 1 291 ? -8.685 -21.038 16.238 1.00 91.75 291 GLY A N 1
ATOM 2330 C CA . GLY A 1 291 ? -7.909 -22.277 16.344 1.00 91.75 291 GLY A CA 1
ATOM 2331 C C . GLY A 1 291 ? -6.621 -22.339 15.508 1.00 91.75 291 GLY A C 1
ATOM 2332 O O . GLY A 1 291 ? -5.937 -23.359 15.558 1.00 91.75 291 GLY A O 1
ATOM 2333 N N . LYS A 1 292 ? -6.243 -21.281 14.769 1.00 91.00 292 LYS A N 1
ATOM 2334 C CA . LYS A 1 292 ? -5.017 -21.262 13.940 1.00 91.00 292 LYS A CA 1
ATOM 2335 C C . LYS A 1 292 ? -3.728 -21.032 14.734 1.00 91.00 292 LYS A C 1
ATOM 2337 O O . LYS A 1 292 ? -2.653 -21.365 14.243 1.00 91.00 292 LYS A O 1
ATOM 2342 N N . GLY A 1 293 ? -3.825 -20.509 15.957 1.00 93.44 293 GLY A N 1
ATOM 2343 C CA . GLY A 1 293 ? -2.692 -20.296 16.858 1.00 93.44 293 GLY A CA 1
ATOM 2344 C C . GLY A 1 293 ? -2.545 -18.845 17.315 1.00 93.44 293 GLY A C 1
ATOM 2345 O O . GLY A 1 293 ? -3.502 -18.076 17.318 1.00 93.44 293 GLY A O 1
ATOM 2346 N N . ASP A 1 294 ? -1.334 -18.489 17.743 1.00 95.69 294 ASP A N 1
ATOM 2347 C CA . ASP A 1 294 ? -0.995 -17.142 18.208 1.00 95.69 294 ASP A CA 1
ATOM 2348 C C . ASP A 1 294 ? -0.876 -16.176 17.022 1.00 95.69 294 ASP A C 1
ATOM 2350 O O . ASP A 1 294 ? 0.025 -16.318 16.194 1.00 95.69 294 ASP A O 1
ATOM 2354 N N . LEU A 1 295 ? -1.758 -15.172 16.971 1.00 96.12 295 LEU A N 1
ATOM 2355 C CA . LEU A 1 295 ? -1.794 -14.179 15.896 1.00 96.12 295 LEU A CA 1
ATOM 2356 C C . LEU A 1 295 ? -0.443 -13.484 15.693 1.00 96.12 295 LEU A C 1
ATOM 2358 O O . LEU A 1 295 ? -0.062 -13.258 14.550 1.00 96.12 295 LEU A O 1
ATOM 2362 N N . LYS A 1 296 ? 0.316 -13.203 16.764 1.00 94.38 296 LYS A N 1
ATOM 2363 C CA . LYS A 1 296 ? 1.629 -12.537 16.649 1.00 94.38 296 LYS A CA 1
ATOM 2364 C C . LYS A 1 296 ? 2.648 -13.376 15.885 1.00 94.38 296 LYS A C 1
ATOM 2366 O O . LYS A 1 296 ? 3.512 -12.834 15.219 1.00 94.38 296 LYS A O 1
ATOM 2371 N N . LYS A 1 297 ? 2.551 -14.704 15.961 1.00 95.62 297 LYS A N 1
ATOM 2372 C CA . LYS A 1 297 ? 3.436 -15.609 15.209 1.00 95.62 297 LYS A CA 1
ATOM 2373 C C . LYS A 1 297 ? 2.991 -15.796 13.763 1.00 95.62 297 LYS A C 1
ATOM 2375 O O . LYS A 1 297 ? 3.758 -16.312 12.963 1.00 95.62 297 LYS A O 1
ATOM 2380 N N . LEU A 1 298 ? 1.749 -15.425 13.458 1.00 94.94 298 LEU A N 1
ATOM 2381 C CA . LEU A 1 298 ? 1.129 -15.604 12.152 1.00 94.94 298 LEU A CA 1
ATOM 2382 C C . LEU A 1 298 ? 1.100 -14.310 11.334 1.00 94.94 298 LEU A C 1
ATOM 2384 O O . LEU A 1 298 ? 0.763 -14.380 10.158 1.00 94.94 298 LEU A O 1
ATOM 2388 N N . GLU A 1 299 ? 1.431 -13.151 11.916 1.00 93.56 299 GLU A N 1
ATOM 2389 C CA . GLU A 1 299 ? 1.251 -11.844 11.269 1.00 93.56 299 GLU A CA 1
ATOM 2390 C C . GLU A 1 299 ? 2.033 -11.708 9.958 1.00 93.56 299 GLU A C 1
ATOM 2392 O O . GLU A 1 299 ? 1.491 -11.193 8.988 1.00 93.56 299 GLU A O 1
ATOM 2397 N N . ASP A 1 300 ? 3.232 -12.283 9.858 1.00 89.25 300 ASP A N 1
ATOM 2398 C CA . ASP A 1 300 ? 4.030 -12.246 8.625 1.00 89.25 300 ASP A CA 1
ATOM 2399 C C . ASP A 1 300 ? 3.448 -13.134 7.507 1.00 89.25 300 ASP A C 1
ATOM 2401 O O . ASP A 1 300 ? 3.574 -12.828 6.321 1.00 89.25 300 ASP A O 1
ATOM 2405 N N . GLU A 1 301 ? 2.752 -14.216 7.856 1.00 88.94 301 GLU A N 1
ATOM 2406 C CA . GLU A 1 301 ? 2.233 -15.203 6.896 1.00 88.94 301 GLU A CA 1
ATOM 2407 C C . GLU A 1 301 ? 0.766 -14.948 6.511 1.00 88.94 301 GLU A C 1
ATOM 2409 O O . GLU A 1 301 ? 0.358 -15.172 5.367 1.00 88.94 301 GLU A O 1
ATOM 2414 N N . TRP A 1 302 ? -0.032 -14.463 7.463 1.00 92.75 302 TRP A N 1
ATOM 2415 C CA . TRP A 1 302 ? -1.478 -14.311 7.349 1.00 92.75 302 TRP A CA 1
ATOM 2416 C C . TRP A 1 302 ? -1.862 -12.831 7.442 1.00 92.75 302 TRP A C 1
ATOM 2418 O O . TRP A 1 302 ? -1.858 -12.279 8.545 1.00 92.75 302 TRP A O 1
ATOM 2428 N N . PRO A 1 303 ? -2.273 -12.179 6.335 1.00 94.94 303 PRO A N 1
ATOM 2429 C CA . PRO A 1 303 ? -2.780 -10.806 6.402 1.00 94.94 303 PRO A CA 1
ATOM 2430 C C . PRO A 1 303 ? -4.024 -10.683 7.287 1.00 94.94 303 PRO A C 1
ATOM 2432 O O . PRO A 1 303 ? -4.281 -9.624 7.847 1.00 94.94 303 PRO A O 1
ATOM 2435 N N . GLU A 1 304 ? -4.771 -11.774 7.463 1.00 96.12 304 GLU A N 1
ATOM 2436 C CA . GLU A 1 304 ? -5.841 -11.883 8.450 1.00 96.12 304 GLU A CA 1
ATOM 2437 C C . GLU A 1 304 ? -5.340 -11.630 9.883 1.00 96.12 304 GLU A C 1
ATOM 2439 O O . GLU A 1 304 ? -5.947 -10.861 10.625 1.00 96.12 304 GLU A O 1
ATOM 2444 N N . ALA A 1 305 ? -4.212 -12.240 10.266 1.00 97.31 305 ALA A N 1
ATOM 2445 C CA . ALA A 1 305 ? -3.610 -12.057 11.584 1.00 97.31 305 ALA A CA 1
ATOM 2446 C C . ALA A 1 305 ? -3.047 -10.639 11.756 1.00 97.31 305 ALA A C 1
ATOM 2448 O O . ALA A 1 305 ? -3.287 -10.012 12.787 1.00 97.31 305 ALA A O 1
ATOM 2449 N N . GLU A 1 306 ? -2.353 -10.123 10.736 1.00 97.00 306 GLU A N 1
ATOM 2450 C CA . GLU A 1 306 ? -1.833 -8.750 10.717 1.00 97.00 306 GLU A CA 1
ATOM 2451 C C . GLU A 1 306 ? -2.959 -7.724 10.909 1.00 97.00 306 GLU A C 1
ATOM 2453 O O . GLU A 1 306 ? -2.854 -6.846 11.763 1.00 97.00 306 GLU A O 1
ATOM 2458 N N . PHE A 1 307 ? -4.069 -7.867 10.177 1.00 97.94 307 PHE A N 1
ATOM 2459 C CA . PHE A 1 307 ? -5.227 -6.984 10.304 1.00 97.94 307 PHE A CA 1
ATOM 2460 C C . PHE A 1 307 ? -5.827 -7.007 11.718 1.00 97.94 307 PHE A C 1
ATOM 2462 O O . PHE A 1 307 ? -6.016 -5.950 12.322 1.00 97.94 307 PHE A O 1
ATOM 2469 N N . LEU A 1 308 ? -6.080 -8.196 12.279 1.00 98.00 308 LEU A N 1
ATOM 2470 C CA . LEU A 1 308 ? -6.649 -8.327 13.627 1.00 98.00 308 LEU A CA 1
ATOM 2471 C C . LEU A 1 308 ? -5.722 -7.778 14.721 1.00 98.00 308 LEU A C 1
ATOM 2473 O O . LEU A 1 308 ? -6.200 -7.295 15.748 1.00 98.00 308 LEU A O 1
ATOM 2477 N N . LEU A 1 309 ? -4.403 -7.862 14.532 1.00 96.94 309 LEU A N 1
ATOM 2478 C CA . LEU A 1 309 ? -3.439 -7.223 15.427 1.00 96.94 309 LEU A CA 1
ATOM 2479 C C . LEU A 1 309 ? -3.452 -5.708 15.257 1.00 96.94 309 LEU A C 1
ATOM 2481 O O . LEU A 1 309 ? -3.458 -4.995 16.256 1.00 96.94 309 LEU A O 1
ATOM 2485 N N . ASN A 1 310 ? -3.500 -5.216 14.018 1.00 97.06 310 ASN A N 1
ATOM 2486 C CA . ASN A 1 310 ? -3.545 -3.789 13.733 1.00 97.06 310 ASN A CA 1
ATOM 2487 C C . ASN A 1 310 ? -4.790 -3.109 14.318 1.00 97.06 310 ASN A C 1
ATOM 2489 O O . ASN A 1 310 ? -4.661 -1.995 14.814 1.00 97.06 310 ASN A O 1
ATOM 2493 N N . LEU A 1 311 ? -5.946 -3.785 14.330 1.00 96.44 311 LEU A N 1
ATOM 2494 C CA . LEU A 1 311 ? -7.164 -3.300 14.997 1.00 96.44 311 LEU A CA 1
ATOM 2495 C C . LEU A 1 311 ? -6.967 -3.066 16.499 1.00 96.44 311 LEU A C 1
ATOM 2497 O O . LEU A 1 311 ? -7.586 -2.188 17.074 1.00 96.44 311 LEU A O 1
ATOM 2501 N N . LYS A 1 312 ? -6.103 -3.849 17.150 1.00 94.31 312 LYS A N 1
ATOM 2502 C CA . LYS A 1 312 ? -5.854 -3.750 18.597 1.00 94.31 312 LYS A CA 1
ATOM 2503 C C . LYS A 1 312 ? -4.718 -2.789 18.943 1.00 94.31 312 LYS A C 1
ATOM 2505 O O . LYS A 1 312 ? -4.499 -2.515 20.122 1.00 94.31 312 LYS A O 1
ATOM 2510 N N . ARG A 1 313 ? -3.951 -2.343 17.945 1.00 93.44 313 ARG A N 1
ATOM 2511 C CA . ARG A 1 313 ? -2.799 -1.459 18.137 1.00 93.44 313 ARG A CA 1
ATOM 2512 C C . ARG A 1 313 ? -3.287 -0.015 18.269 1.00 93.44 313 ARG A C 1
ATOM 2514 O O . ARG A 1 313 ? -4.008 0.456 17.388 1.00 93.44 313 ARG A O 1
ATOM 2521 N N . PRO A 1 314 ? -2.876 0.713 19.318 1.00 91.75 314 PRO A N 1
ATOM 2522 C CA . PRO A 1 314 ? -3.194 2.127 19.431 1.00 91.75 314 PRO A CA 1
ATOM 2523 C C . PRO A 1 314 ? -2.464 2.933 18.352 1.00 91.75 314 PRO A C 1
ATOM 2525 O O . PRO A 1 314 ? -1.421 2.523 17.837 1.00 91.75 314 PRO A O 1
ATOM 2528 N N . LEU A 1 315 ? -2.990 4.120 18.045 1.00 90.50 315 LEU A N 1
ATOM 2529 C CA . LEU A 1 315 ? -2.502 4.971 16.958 1.00 90.50 315 LEU A CA 1
ATOM 2530 C C . LEU A 1 315 ? -0.984 5.209 16.998 1.00 90.50 315 LEU A C 1
ATOM 2532 O O . LEU A 1 315 ? -0.302 5.081 15.983 1.00 90.50 315 LEU A O 1
ATOM 2536 N N . ILE A 1 316 ? -0.454 5.522 18.180 1.00 91.38 316 ILE A N 1
ATOM 2537 C CA . ILE A 1 316 ? 0.970 5.803 18.377 1.00 91.38 316 ILE A CA 1
ATOM 2538 C C . ILE A 1 316 ? 1.871 4.621 17.996 1.00 91.38 316 ILE A C 1
ATOM 2540 O O . ILE A 1 316 ? 2.955 4.827 17.456 1.00 91.38 316 ILE A O 1
ATOM 2544 N N . GLU A 1 317 ? 1.424 3.378 18.198 1.00 93.38 317 GLU A N 1
ATOM 2545 C CA . GLU A 1 317 ? 2.194 2.203 17.779 1.00 93.38 317 GLU A CA 1
ATOM 2546 C C . GLU A 1 317 ? 2.295 2.117 16.256 1.00 93.38 317 GLU A C 1
ATOM 2548 O O . GLU A 1 317 ? 3.369 1.826 15.726 1.00 93.38 317 GLU A O 1
ATOM 2553 N N . HIS A 1 318 ? 1.216 2.430 15.535 1.00 94.00 318 HIS A N 1
ATOM 2554 C CA . HIS A 1 318 ? 1.258 2.490 14.075 1.00 94.00 318 HIS A CA 1
ATOM 2555 C C . HIS A 1 318 ? 2.176 3.607 13.573 1.00 94.00 318 HIS A C 1
ATOM 2557 O O . HIS A 1 318 ? 2.976 3.375 12.669 1.00 94.00 318 HIS A O 1
ATOM 2563 N N . GLN A 1 319 ? 2.132 4.788 14.194 1.00 92.50 319 GLN A N 1
ATOM 2564 C CA . GLN A 1 319 ? 3.023 5.901 13.846 1.00 92.50 319 GLN A CA 1
ATOM 2565 C C . GLN A 1 319 ? 4.501 5.552 14.071 1.00 92.50 319 GLN A C 1
ATOM 2567 O O . GLN A 1 319 ? 5.342 5.858 13.22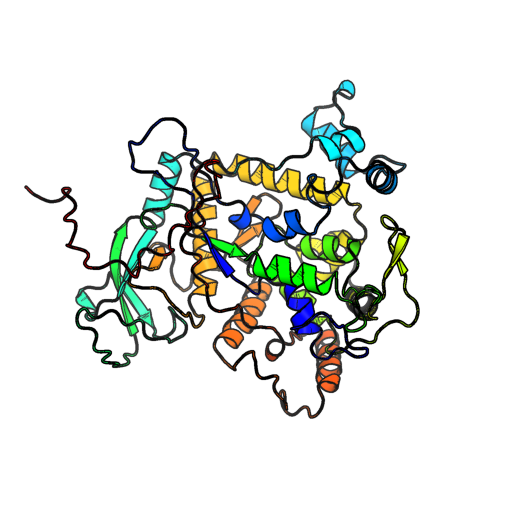7 1.00 92.50 319 GLN A O 1
ATOM 2572 N N . ILE A 1 320 ? 4.829 4.853 15.165 1.00 93.38 320 ILE A N 1
ATOM 2573 C CA . ILE A 1 320 ? 6.188 4.351 15.426 1.00 93.38 320 ILE A CA 1
ATOM 2574 C C . ILE A 1 320 ? 6.625 3.368 14.334 1.00 93.38 320 ILE A C 1
ATOM 2576 O O . ILE A 1 320 ? 7.756 3.459 13.856 1.00 93.38 320 ILE A O 1
ATOM 2580 N N . ARG A 1 321 ? 5.744 2.463 13.889 1.00 94.44 321 ARG A N 1
ATOM 2581 C CA . ARG A 1 321 ? 6.040 1.533 12.783 1.00 94.44 321 ARG A CA 1
ATOM 2582 C C . ARG A 1 321 ? 6.341 2.268 11.478 1.00 94.44 321 ARG A C 1
ATOM 2584 O O . ARG A 1 321 ? 7.366 1.993 10.855 1.00 94.44 321 ARG A O 1
ATOM 2591 N N . ILE A 1 322 ? 5.509 3.241 11.095 1.00 94.38 322 ILE A N 1
ATOM 2592 C CA . ILE A 1 322 ? 5.743 4.058 9.893 1.00 94.38 322 ILE A CA 1
ATOM 2593 C C . ILE A 1 322 ? 7.059 4.839 10.034 1.00 94.38 322 ILE A C 1
ATOM 2595 O O . ILE A 1 322 ? 7.878 4.831 9.116 1.00 94.38 322 ILE A O 1
ATOM 2599 N N . SER A 1 323 ? 7.304 5.469 11.187 1.00 93.19 323 SER A N 1
ATOM 2600 C CA . SER A 1 323 ? 8.554 6.184 11.477 1.00 93.19 323 SER A CA 1
ATOM 2601 C C . SER A 1 323 ? 9.777 5.288 11.282 1.00 93.19 323 SER A C 1
ATOM 2603 O O . SER A 1 323 ? 10.656 5.593 10.475 1.00 93.19 323 SER A O 1
ATOM 2605 N N . ASN A 1 324 ? 9.796 4.124 11.934 1.00 94.50 324 ASN A N 1
ATOM 2606 C CA . ASN A 1 324 ? 10.886 3.157 11.828 1.00 94.50 324 ASN A CA 1
ATOM 2607 C C . ASN A 1 324 ? 11.123 2.707 10.380 1.00 94.50 324 ASN A C 1
ATOM 2609 O O . ASN A 1 324 ? 12.269 2.700 9.926 1.00 94.50 324 ASN A O 1
ATOM 2613 N N . TYR A 1 325 ? 10.056 2.385 9.642 1.00 96.81 325 TYR A N 1
ATOM 2614 C CA . TYR A 1 325 ? 10.139 2.007 8.231 1.00 96.81 325 TYR A CA 1
ATOM 2615 C C . TYR A 1 325 ? 10.740 3.127 7.374 1.00 96.81 325 TYR A C 1
ATOM 2617 O O . TYR A 1 325 ? 11.717 2.913 6.658 1.00 96.81 325 TYR A O 1
ATOM 2625 N N . THR A 1 326 ? 10.193 4.340 7.462 1.00 95.75 326 THR A N 1
ATOM 2626 C CA . THR A 1 326 ? 10.647 5.465 6.631 1.00 95.75 326 THR A CA 1
ATOM 2627 C C . THR A 1 326 ? 12.078 5.896 6.945 1.00 95.75 326 THR A C 1
ATOM 2629 O O . THR A 1 326 ? 12.838 6.188 6.021 1.00 95.75 326 THR A O 1
ATOM 2632 N N . ASN A 1 327 ? 12.498 5.835 8.211 1.00 94.94 327 ASN A N 1
ATOM 2633 C CA . ASN A 1 327 ? 13.889 6.056 8.604 1.00 94.94 327 ASN A CA 1
ATOM 2634 C C . ASN A 1 327 ? 14.817 4.963 8.052 1.00 94.94 327 ASN A C 1
ATOM 2636 O O . ASN A 1 327 ? 15.902 5.269 7.558 1.00 94.94 327 ASN A O 1
ATOM 2640 N N . ALA A 1 328 ? 14.395 3.694 8.079 1.00 97.00 328 ALA A N 1
ATOM 2641 C CA . ALA A 1 328 ? 15.155 2.603 7.470 1.00 97.00 328 ALA A CA 1
ATOM 2642 C C . ALA A 1 328 ? 15.310 2.798 5.954 1.00 97.00 328 ALA A C 1
ATOM 2644 O O . ALA A 1 328 ? 16.414 2.657 5.427 1.00 97.00 328 ALA A O 1
ATOM 2645 N N . VAL A 1 329 ? 14.239 3.197 5.261 1.00 97.44 329 VAL A N 1
ATOM 2646 C CA . VAL A 1 329 ? 14.282 3.509 3.827 1.00 97.44 329 VAL A CA 1
ATOM 2647 C C . VAL A 1 329 ? 15.244 4.660 3.538 1.00 97.44 329 VAL A C 1
ATOM 2649 O O . VAL A 1 329 ? 16.115 4.509 2.682 1.00 97.44 329 VAL A O 1
ATOM 2652 N N . ALA A 1 330 ? 15.136 5.775 4.266 1.00 95.56 330 ALA A N 1
ATOM 2653 C CA . ALA A 1 330 ? 16.011 6.936 4.096 1.00 95.56 330 ALA A CA 1
ATOM 2654 C C . ALA A 1 330 ? 17.494 6.585 4.318 1.00 95.56 330 ALA A C 1
ATOM 2656 O O . ALA A 1 330 ? 18.354 7.001 3.541 1.00 95.56 330 ALA A O 1
ATOM 2657 N N . ASN A 1 331 ? 17.790 5.753 5.321 1.00 95.44 331 ASN A N 1
ATOM 2658 C CA . ASN A 1 331 ? 19.141 5.248 5.570 1.00 95.44 331 ASN A CA 1
ATOM 2659 C C . ASN A 1 331 ? 19.637 4.337 4.439 1.00 95.44 331 ASN A C 1
ATOM 2661 O O . ASN A 1 331 ? 20.773 4.471 3.985 1.00 95.44 331 ASN A O 1
ATOM 2665 N N . ASN A 1 332 ? 18.789 3.429 3.951 1.00 96.56 332 ASN A N 1
ATOM 2666 C CA . ASN A 1 332 ? 19.121 2.540 2.840 1.00 96.56 332 ASN A CA 1
ATOM 2667 C C . ASN A 1 332 ? 19.425 3.321 1.553 1.00 96.56 332 ASN A C 1
ATOM 2669 O O . ASN A 1 332 ? 20.318 2.928 0.809 1.00 96.56 332 ASN A O 1
ATOM 2673 N N . LEU A 1 333 ? 18.757 4.452 1.305 1.00 93.62 333 LEU A N 1
ATOM 2674 C CA . LEU A 1 333 ? 19.018 5.293 0.129 1.00 93.62 333 LEU A CA 1
ATOM 2675 C C . LEU A 1 333 ? 20.425 5.903 0.086 1.00 93.62 333 LEU A C 1
ATOM 2677 O O . LEU A 1 333 ? 20.885 6.273 -0.992 1.00 93.62 333 LEU A O 1
ATOM 2681 N N . GLN A 1 334 ? 21.139 5.931 1.214 1.00 91.31 334 GLN A N 1
ATOM 2682 C CA . GLN A 1 334 ? 22.547 6.340 1.272 1.00 91.31 334 GLN A CA 1
ATOM 2683 C C . GLN A 1 334 ? 23.514 5.239 0.798 1.00 91.31 334 GLN A C 1
ATOM 2685 O O . GLN A 1 334 ? 24.731 5.420 0.811 1.00 91.31 334 GLN A O 1
ATOM 2690 N N . ASN A 1 335 ? 22.997 4.073 0.403 1.00 94.44 335 ASN A N 1
ATOM 2691 C CA . ASN A 1 335 ? 23.773 2.940 -0.079 1.00 94.44 335 ASN A CA 1
ATOM 2692 C C . ASN A 1 335 ? 23.364 2.585 -1.515 1.00 94.44 335 ASN A C 1
ATOM 2694 O O . ASN A 1 335 ? 22.221 2.215 -1.790 1.00 94.44 335 ASN A O 1
ATOM 2698 N N . SER A 1 336 ? 24.335 2.617 -2.427 1.00 94.19 336 SER A N 1
ATOM 2699 C CA . SER A 1 336 ? 24.121 2.334 -3.848 1.00 94.19 336 SER A CA 1
ATOM 2700 C C . SER A 1 336 ? 23.500 0.960 -4.118 1.00 94.19 336 SER A C 1
ATOM 2702 O O . SER A 1 336 ? 22.659 0.832 -5.008 1.00 94.19 336 SER A O 1
ATOM 2704 N N . GLN A 1 337 ? 23.837 -0.066 -3.331 1.00 96.56 337 GLN A N 1
ATOM 2705 C CA . GLN A 1 337 ? 23.266 -1.407 -3.489 1.00 96.56 337 GLN A CA 1
ATOM 2706 C C . GLN A 1 337 ? 21.776 -1.435 -3.159 1.00 96.56 337 GLN A C 1
ATOM 2708 O O . GLN A 1 337 ? 21.013 -2.116 -3.838 1.00 96.56 337 GLN A O 1
ATOM 2713 N N . TRP A 1 338 ? 21.340 -0.683 -2.150 1.00 96.88 338 TRP A N 1
ATOM 2714 C CA . TRP A 1 338 ? 19.918 -0.574 -1.827 1.00 96.88 338 TRP A CA 1
ATOM 2715 C C . TRP A 1 338 ? 19.166 0.255 -2.861 1.00 96.88 338 TRP A C 1
ATOM 2717 O O . TRP A 1 338 ? 18.069 -0.128 -3.262 1.00 96.88 338 TRP A O 1
ATOM 2727 N N . LEU A 1 339 ? 19.786 1.317 -3.375 1.00 94.62 339 LEU A N 1
ATOM 2728 C CA . LEU A 1 339 ? 19.236 2.094 -4.483 1.00 94.62 339 LEU A CA 1
ATOM 2729 C C . LEU A 1 339 ? 18.958 1.213 -5.714 1.00 94.62 339 LEU A C 1
ATOM 2731 O O . LEU A 1 339 ? 17.887 1.299 -6.315 1.00 94.62 339 LEU A O 1
ATOM 2735 N N . LEU A 1 340 ? 19.883 0.303 -6.042 1.00 96.69 340 LEU A N 1
ATOM 2736 C CA . LEU A 1 340 ? 19.691 -0.716 -7.076 1.00 96.69 340 LEU A CA 1
ATOM 2737 C C . LEU A 1 340 ? 18.473 -1.608 -6.789 1.00 96.69 340 LEU A C 1
ATOM 2739 O O . LEU A 1 340 ? 17.692 -1.877 -7.700 1.00 96.69 340 LEU A O 1
ATOM 2743 N N . GLN A 1 341 ? 18.288 -2.064 -5.545 1.00 97.81 341 GLN A N 1
ATOM 2744 C CA . GLN A 1 341 ? 17.135 -2.896 -5.177 1.00 97.81 341 GLN A CA 1
ATOM 2745 C C . GLN A 1 341 ? 15.808 -2.143 -5.315 1.00 97.81 341 GLN A C 1
ATOM 2747 O O . GLN A 1 341 ? 14.840 -2.701 -5.827 1.00 97.81 341 GLN A O 1
ATOM 2752 N N . TYR A 1 342 ? 15.756 -0.872 -4.925 1.00 96.81 342 TYR A N 1
ATOM 2753 C CA . TYR A 1 342 ? 14.552 -0.056 -5.080 1.00 96.81 342 TYR A CA 1
ATOM 2754 C C . TYR A 1 342 ? 14.228 0.245 -6.552 1.00 96.81 342 TYR A C 1
ATOM 2756 O O . TYR A 1 342 ? 13.064 0.204 -6.945 1.00 96.81 342 TYR A O 1
ATOM 2764 N N . LEU A 1 343 ? 15.232 0.429 -7.415 1.00 95.25 343 LEU A N 1
ATOM 2765 C CA . LEU A 1 343 ? 14.996 0.523 -8.862 1.00 95.25 343 LEU A CA 1
ATOM 2766 C C . LEU A 1 343 ? 14.470 -0.799 -9.448 1.00 95.25 343 LEU A C 1
ATOM 2768 O O . LEU A 1 343 ? 13.570 -0.786 -10.291 1.00 95.25 343 LEU A O 1
ATOM 2772 N N . LYS A 1 344 ? 14.956 -1.954 -8.967 1.00 96.94 344 LYS A N 1
ATOM 2773 C CA . LYS A 1 344 ? 14.380 -3.264 -9.327 1.00 96.94 344 LYS A CA 1
ATOM 2774 C C . LYS A 1 344 ? 12.934 -3.400 -8.858 1.00 96.94 344 LYS A C 1
ATOM 2776 O O . LYS A 1 344 ? 12.104 -3.939 -9.588 1.00 96.94 344 LYS A O 1
ATOM 2781 N N . LEU A 1 345 ? 12.614 -2.910 -7.661 1.00 96.06 345 LEU A N 1
ATOM 2782 C CA . LEU A 1 345 ? 11.245 -2.876 -7.149 1.00 96.06 345 LEU A CA 1
ATOM 2783 C C . LEU A 1 345 ? 10.344 -2.019 -8.049 1.00 96.06 345 LEU A C 1
ATOM 2785 O O . LEU A 1 345 ? 9.288 -2.495 -8.469 1.00 96.06 345 LEU A O 1
ATOM 2789 N N . ALA A 1 346 ? 10.763 -0.794 -8.386 1.00 92.56 346 ALA A N 1
ATOM 2790 C CA . ALA A 1 346 ? 10.035 0.088 -9.300 1.00 92.56 346 ALA A CA 1
ATOM 2791 C C . ALA A 1 346 ? 9.745 -0.612 -10.636 1.00 92.56 346 ALA A C 1
ATOM 2793 O O . ALA A 1 346 ? 8.600 -0.654 -11.096 1.00 92.56 346 ALA A O 1
ATOM 2794 N N . GLU A 1 347 ? 10.763 -1.250 -11.211 1.00 92.19 347 GLU A N 1
ATOM 2795 C CA . GLU A 1 347 ? 10.618 -2.032 -12.429 1.00 92.19 347 GLU A CA 1
ATOM 2796 C C . GLU A 1 347 ? 9.667 -3.222 -12.269 1.00 92.19 347 GLU A C 1
ATOM 2798 O O . GLU A 1 347 ? 8.830 -3.464 -13.140 1.00 92.19 347 GLU A O 1
ATOM 2803 N N . SER A 1 348 ? 9.742 -3.951 -11.154 1.00 93.44 348 SER A N 1
ATOM 2804 C CA . SER A 1 348 ? 8.822 -5.050 -10.860 1.00 93.44 348 SER A CA 1
ATOM 2805 C C . SER A 1 348 ? 7.366 -4.577 -10.851 1.00 93.44 348 SER A C 1
ATOM 2807 O O . SER A 1 348 ? 6.496 -5.246 -11.414 1.00 93.44 348 SER A O 1
ATOM 2809 N N . ARG A 1 349 ? 7.080 -3.406 -10.264 1.00 89.50 349 ARG A N 1
ATOM 2810 C CA . ARG A 1 349 ? 5.728 -2.821 -10.271 1.00 89.50 349 ARG A CA 1
ATOM 2811 C C . ARG A 1 349 ? 5.287 -2.434 -11.683 1.00 89.50 349 ARG A C 1
ATOM 2813 O O . ARG A 1 349 ? 4.157 -2.739 -12.066 1.00 89.50 349 ARG A O 1
ATOM 2820 N N . ARG A 1 350 ? 6.177 -1.854 -12.496 1.00 86.38 350 ARG A N 1
ATOM 2821 C CA . ARG A 1 350 ? 5.900 -1.569 -13.917 1.00 86.38 350 ARG A CA 1
ATOM 2822 C C . ARG A 1 350 ? 5.624 -2.844 -14.711 1.00 86.38 350 ARG A C 1
ATOM 2824 O O . ARG A 1 350 ? 4.673 -2.877 -15.483 1.00 86.38 350 ARG A O 1
ATOM 2831 N N . ARG A 1 351 ? 6.378 -3.924 -14.484 1.00 86.00 351 ARG A N 1
ATOM 2832 C CA . ARG A 1 351 ? 6.148 -5.236 -15.118 1.00 86.00 351 ARG A CA 1
ATOM 2833 C C . ARG A 1 351 ? 4.788 -5.840 -14.787 1.00 86.00 351 ARG A C 1
ATOM 2835 O O . ARG A 1 351 ? 4.182 -6.448 -15.660 1.00 86.00 351 ARG A O 1
ATOM 2842 N N . MET A 1 352 ? 4.311 -5.677 -13.556 1.00 84.94 352 MET A N 1
ATOM 2843 C CA . MET A 1 352 ? 2.963 -6.098 -13.159 1.00 84.94 352 MET A CA 1
ATOM 2844 C C . MET A 1 352 ? 1.870 -5.277 -13.859 1.00 84.94 352 MET A C 1
ATOM 2846 O O . MET A 1 352 ? 0.817 -5.815 -14.179 1.00 84.94 352 MET A O 1
ATOM 2850 N N . PHE A 1 353 ? 2.130 -3.993 -14.122 1.00 80.44 353 PHE A N 1
ATOM 2851 C CA . PHE A 1 353 ? 1.176 -3.080 -14.752 1.00 80.44 353 PHE A CA 1
ATOM 2852 C C . PHE A 1 353 ? 1.128 -3.190 -16.286 1.00 80.44 353 PHE A C 1
ATOM 2854 O O . PHE A 1 353 ? 0.053 -3.099 -16.869 1.00 80.44 353 PHE A O 1
ATOM 2861 N N . ARG A 1 354 ? 2.274 -3.385 -16.954 1.00 77.75 354 ARG A N 1
ATOM 2862 C CA . ARG A 1 354 ? 2.409 -3.355 -18.428 1.00 77.75 354 ARG A CA 1
ATOM 2863 C C . ARG A 1 354 ? 1.416 -4.230 -19.206 1.00 77.75 354 ARG A C 1
ATOM 2865 O O . ARG A 1 354 ? 1.026 -3.786 -20.279 1.00 77.75 354 ARG A O 1
ATOM 2872 N N . PRO A 1 355 ? 0.980 -5.413 -18.736 1.00 72.00 355 PRO A N 1
ATOM 2873 C CA . PRO A 1 355 ? -0.020 -6.213 -19.444 1.00 72.00 355 PRO A CA 1
ATOM 2874 C C . PRO A 1 355 ? -1.445 -5.640 -19.422 1.00 72.00 355 PRO A C 1
ATOM 2876 O O . PRO A 1 355 ? -2.346 -6.280 -19.951 1.00 72.00 355 PRO A O 1
ATOM 2879 N N . MET A 1 356 ? -1.702 -4.499 -18.780 1.00 69.38 356 MET A N 1
ATOM 2880 C CA . MET A 1 356 ? -3.045 -3.919 -18.723 1.00 69.38 356 MET A CA 1
ATOM 2881 C C . MET A 1 356 ? -3.346 -3.046 -19.951 1.00 69.38 356 MET A C 1
ATOM 2883 O O . MET A 1 356 ? -2.440 -2.378 -20.457 1.00 69.38 356 MET A O 1
ATOM 2887 N N . PRO A 1 357 ? -4.610 -3.016 -20.423 1.00 55.44 357 PRO A N 1
ATOM 2888 C CA . PRO A 1 357 ? -5.029 -2.128 -21.499 1.00 55.44 357 PRO A CA 1
ATOM 2889 C C . PRO A 1 357 ? -4.867 -0.679 -21.042 1.00 55.44 357 PRO A C 1
ATOM 2891 O O . PRO A 1 357 ? -5.468 -0.245 -20.056 1.00 55.44 357 PRO A O 1
ATOM 2894 N N . MET A 1 358 ? -4.025 0.068 -21.738 1.00 57.84 358 MET A N 1
ATOM 2895 C CA . MET A 1 358 ? -3.748 1.454 -21.411 1.00 57.84 358 MET A CA 1
ATOM 2896 C C . MET A 1 358 ? -4.338 2.413 -22.434 1.00 57.84 358 MET A C 1
ATOM 2898 O O . MET A 1 358 ? -4.372 2.105 -23.619 1.00 57.84 358 MET A O 1
ATOM 2902 N N . ASN A 1 359 ? -4.686 3.622 -21.993 1.00 44.00 359 ASN A N 1
ATOM 2903 C CA . ASN A 1 359 ? -5.140 4.639 -22.931 1.00 44.00 359 ASN A CA 1
ATOM 2904 C C . ASN A 1 359 ? -4.002 5.362 -23.658 1.00 44.00 359 ASN A C 1
ATOM 2906 O O . ASN A 1 359 ? -4.256 5.742 -24.782 1.00 44.00 359 ASN A O 1
ATOM 2910 N N . PHE A 1 360 ? -2.777 5.510 -23.127 1.00 46.00 360 PHE A N 1
ATOM 2911 C CA . PHE A 1 360 ? -1.644 6.073 -23.892 1.00 46.00 360 PHE A CA 1
ATOM 2912 C C . PHE A 1 360 ? -0.275 5.748 -23.257 1.00 46.00 360 PHE A C 1
ATOM 2914 O O . PHE A 1 360 ? -0.035 6.107 -22.107 1.00 46.00 360 PHE A O 1
ATOM 2921 N N . PHE A 1 361 ? 0.642 5.156 -24.032 1.00 47.09 361 PHE A N 1
ATOM 2922 C CA . PHE A 1 361 ? 2.063 5.534 -24.039 1.00 47.09 361 PHE A CA 1
ATOM 2923 C C . PHE A 1 361 ? 2.399 5.888 -25.490 1.00 47.09 361 PHE A C 1
ATOM 2925 O O . PHE A 1 361 ? 2.437 5.014 -26.349 1.00 47.09 361 PHE A O 1
ATOM 2932 N N . GLY A 1 362 ? 2.620 7.168 -25.777 1.00 42.97 362 GLY A N 1
ATOM 2933 C CA . GLY A 1 362 ? 3.274 7.561 -27.023 1.00 42.97 362 GLY A CA 1
ATOM 2934 C C . GLY A 1 362 ? 4.748 7.157 -26.962 1.00 42.97 362 GLY A C 1
ATOM 2935 O O . GLY A 1 362 ? 5.407 7.480 -25.978 1.00 42.97 362 GLY A O 1
ATOM 2936 N N . SER A 1 363 ? 5.199 6.415 -27.977 1.00 48.41 363 SER A N 1
ATOM 2937 C CA . SER A 1 363 ? 6.571 6.091 -28.423 1.00 48.41 363 SER A CA 1
ATOM 2938 C C . SER A 1 363 ? 7.679 5.666 -27.436 1.00 48.41 363 SER A C 1
ATOM 2940 O O . SER A 1 363 ? 8.639 5.072 -27.911 1.00 48.41 363 SER A O 1
ATOM 2942 N N . ASN A 1 364 ? 7.615 5.931 -26.123 1.00 60.91 364 ASN A N 1
ATOM 2943 C CA . ASN A 1 364 ? 8.764 5.830 -25.208 1.00 60.91 364 ASN A CA 1
ATOM 2944 C C . ASN A 1 364 ? 8.365 5.184 -23.863 1.00 60.91 364 ASN A C 1
ATOM 2946 O O . ASN A 1 364 ? 7.777 5.837 -22.999 1.00 60.91 364 ASN A O 1
ATOM 2950 N N . ILE A 1 365 ? 8.708 3.910 -23.646 1.00 71.94 365 ILE A N 1
ATOM 2951 C CA . ILE A 1 365 ? 8.361 3.166 -22.417 1.00 71.94 365 ILE A CA 1
ATOM 2952 C C . ILE A 1 365 ? 9.595 3.028 -21.510 1.00 71.94 365 ILE A C 1
ATOM 2954 O O . ILE A 1 365 ? 10.566 2.405 -21.945 1.00 71.94 365 ILE A O 1
ATOM 2958 N N . PRO A 1 366 ? 9.577 3.506 -20.246 1.00 79.50 366 PRO A N 1
ATOM 2959 C CA . PRO A 1 366 ? 10.630 3.202 -19.279 1.00 79.50 366 PRO A CA 1
ATOM 2960 C C . PRO A 1 366 ? 10.742 1.692 -19.037 1.00 79.50 366 PRO A C 1
ATOM 2962 O O . PRO A 1 366 ? 9.759 1.018 -18.689 1.00 79.50 366 PRO A O 1
ATOM 2965 N N . TYR A 1 367 ? 11.945 1.157 -19.214 1.00 84.19 367 TYR A N 1
ATOM 2966 C CA . TYR A 1 367 ? 12.218 -0.272 -19.185 1.00 84.19 367 TYR A CA 1
ATOM 2967 C C . TYR A 1 367 ? 13.589 -0.584 -18.577 1.00 84.19 367 TYR A C 1
ATOM 2969 O O . TYR A 1 367 ? 14.515 0.222 -18.630 1.00 84.19 367 TYR A O 1
ATOM 2977 N N . CYS A 1 368 ? 13.723 -1.784 -18.018 1.00 91.75 368 CYS A N 1
ATOM 2978 C CA . CYS A 1 368 ? 14.966 -2.324 -17.476 1.00 91.75 368 CYS A CA 1
ATOM 2979 C C . CYS A 1 368 ? 15.402 -3.533 -18.305 1.00 91.75 368 CYS A C 1
ATOM 2981 O O . CYS A 1 368 ? 14.812 -4.606 -18.195 1.00 91.75 368 CYS A O 1
ATOM 2983 N N . LEU A 1 369 ? 16.438 -3.387 -19.134 1.00 90.12 369 LEU A N 1
ATOM 2984 C CA . LEU A 1 369 ? 16.911 -4.494 -19.977 1.00 90.12 369 LEU A CA 1
ATOM 2985 C C . LEU A 1 369 ? 17.673 -5.570 -19.195 1.00 90.12 369 LEU A C 1
ATOM 2987 O O . LEU A 1 369 ? 17.866 -6.671 -19.707 1.00 90.12 369 LEU A O 1
ATOM 2991 N N . ALA A 1 370 ? 18.129 -5.273 -17.976 1.00 93.81 370 ALA A N 1
ATOM 2992 C CA . ALA A 1 370 ? 18.767 -6.272 -17.122 1.00 93.81 370 ALA A CA 1
ATOM 2993 C C . ALA A 1 370 ? 17.763 -7.227 -16.458 1.00 93.81 370 ALA A C 1
ATOM 2995 O O . ALA A 1 370 ? 18.178 -8.281 -15.980 1.00 93.81 370 ALA A O 1
ATOM 2996 N N . MET A 1 371 ? 16.472 -6.870 -16.420 1.00 93.50 371 MET A N 1
ATOM 2997 C CA . MET A 1 371 ? 15.420 -7.710 -15.854 1.00 93.50 371 MET A CA 1
ATOM 2998 C C . MET A 1 371 ? 14.576 -8.352 -16.954 1.00 93.50 371 MET A C 1
ATOM 3000 O O . MET A 1 371 ? 14.057 -7.687 -17.850 1.00 93.50 371 MET A O 1
ATOM 3004 N N . THR A 1 372 ? 14.405 -9.666 -16.873 1.00 88.25 372 THR A N 1
ATOM 3005 C CA . THR A 1 372 ? 13.609 -10.428 -17.835 1.00 88.25 372 THR A CA 1
ATOM 3006 C C . THR A 1 372 ? 12.126 -10.420 -17.470 1.00 88.25 372 THR A C 1
ATOM 3008 O O . THR A 1 372 ? 11.728 -10.197 -16.322 1.00 88.25 372 THR A O 1
ATOM 3011 N N . VAL A 1 373 ? 11.267 -10.742 -18.442 1.00 81.25 373 VAL A N 1
ATOM 3012 C CA . VAL A 1 373 ? 9.817 -10.889 -18.217 1.00 81.25 373 VAL A CA 1
ATOM 3013 C C . VAL A 1 373 ? 9.480 -11.993 -17.207 1.00 81.25 373 VAL A C 1
ATOM 3015 O O . VAL A 1 373 ? 8.418 -11.943 -16.580 1.00 81.25 373 VAL A O 1
ATOM 3018 N N . THR A 1 374 ? 10.388 -12.952 -17.013 1.00 86.44 374 THR A N 1
ATOM 3019 C CA . THR A 1 374 ? 10.248 -14.083 -16.091 1.00 86.44 374 THR A CA 1
ATOM 3020 C C . THR A 1 374 ? 10.812 -13.834 -14.700 1.00 86.44 374 THR A C 1
ATOM 3022 O O . THR A 1 374 ? 10.537 -14.652 -13.824 1.00 86.44 374 THR A O 1
ATOM 3025 N N . ASP A 1 375 ? 11.552 -12.741 -14.462 1.00 93.31 375 ASP A N 1
ATOM 3026 C CA . ASP A 1 375 ? 12.131 -12.529 -13.132 1.00 93.31 375 ASP A CA 1
ATOM 3027 C C . ASP A 1 375 ? 11.019 -12.438 -12.075 1.00 93.31 375 ASP A C 1
ATOM 3029 O O . ASP A 1 375 ? 9.920 -11.951 -12.380 1.00 93.31 375 ASP A O 1
ATOM 3033 N N . PRO A 1 376 ? 11.273 -12.868 -10.834 1.00 94.88 376 PRO A N 1
ATOM 3034 C CA . PRO A 1 376 ? 10.300 -12.787 -9.756 1.00 94.88 376 PRO A CA 1
ATOM 3035 C C . PRO A 1 376 ? 9.755 -11.369 -9.578 1.00 94.88 376 PRO A C 1
ATOM 3037 O O . PRO A 1 376 ? 10.446 -10.376 -9.823 1.00 94.88 376 PRO A O 1
ATOM 3040 N N . TRP A 1 377 ? 8.496 -11.273 -9.157 1.00 95.50 377 TRP A N 1
ATOM 3041 C CA . TRP A 1 377 ? 7.961 -9.997 -8.699 1.00 95.50 377 TRP A CA 1
ATOM 3042 C C . TRP A 1 377 ? 8.490 -9.703 -7.303 1.00 95.50 377 TRP A C 1
ATOM 3044 O O . TRP A 1 377 ? 8.616 -10.609 -6.484 1.00 95.50 377 TRP A O 1
ATOM 3054 N N . LEU A 1 378 ? 8.790 -8.436 -7.055 1.00 97.19 378 LEU A N 1
ATOM 3055 C CA . LEU A 1 378 ? 9.408 -7.946 -5.834 1.00 97.19 378 LEU A CA 1
ATOM 3056 C C . LEU A 1 378 ? 8.415 -7.144 -4.991 1.00 97.19 378 LEU A C 1
ATOM 3058 O O . LEU A 1 378 ? 7.481 -6.535 -5.519 1.00 97.19 378 LEU A O 1
ATOM 3062 N N . GLU A 1 379 ? 8.651 -7.123 -3.686 1.00 96.00 379 GLU A N 1
ATOM 3063 C CA . GLU A 1 379 ? 7.936 -6.329 -2.692 1.00 96.00 379 GLU A CA 1
ATOM 3064 C C . GLU A 1 379 ? 8.885 -5.749 -1.643 1.00 96.00 379 GLU A C 1
ATOM 3066 O O . GLU A 1 379 ? 9.997 -6.240 -1.449 1.00 96.00 379 GLU A O 1
ATOM 3071 N N . MET A 1 380 ? 8.436 -4.685 -0.981 1.00 96.75 380 MET A N 1
ATOM 3072 C CA . MET A 1 380 ? 9.091 -4.148 0.208 1.00 96.75 380 MET A CA 1
ATOM 3073 C C . MET A 1 380 ? 8.748 -4.994 1.438 1.00 96.75 380 MET A C 1
ATOM 3075 O O . MET A 1 380 ? 7.750 -5.720 1.443 1.00 96.75 380 MET A O 1
ATOM 3079 N N . THR A 1 381 ? 9.558 -4.853 2.485 1.00 95.62 381 THR A N 1
ATOM 3080 C CA . THR A 1 381 ? 9.296 -5.334 3.848 1.00 95.62 381 THR A CA 1
ATOM 3081 C C . THR A 1 381 ? 9.180 -4.156 4.818 1.00 95.62 381 THR A C 1
ATOM 3083 O O . THR 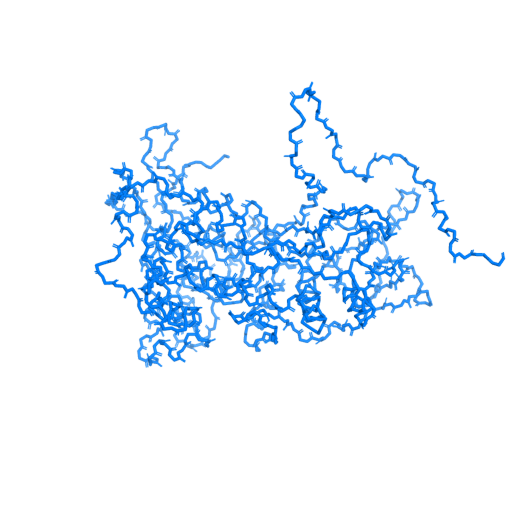A 1 381 ? 9.681 -3.064 4.538 1.00 95.62 381 THR A O 1
ATOM 3086 N N . GLU A 1 382 ? 8.635 -4.391 6.017 1.00 93.88 382 GLU A N 1
ATOM 3087 C CA . GLU A 1 382 ? 8.573 -3.380 7.089 1.00 93.88 382 GLU A CA 1
ATOM 3088 C C . GLU A 1 382 ? 9.956 -2.842 7.507 1.00 93.88 382 GLU A C 1
ATOM 3090 O O . GLU A 1 382 ? 10.072 -1.754 8.065 1.00 93.88 382 GLU A O 1
ATOM 3095 N N . LYS A 1 383 ? 11.037 -3.569 7.202 1.00 95.44 383 LYS A N 1
ATOM 3096 C CA . LYS A 1 383 ? 12.417 -3.146 7.488 1.00 95.44 383 LYS A CA 1
ATOM 3097 C C . LYS A 1 383 ? 13.006 -2.235 6.407 1.00 95.44 383 LYS A C 1
ATOM 3099 O O . LYS A 1 383 ? 14.200 -1.948 6.444 1.00 95.44 383 LYS A O 1
ATOM 3104 N N . GLY A 1 384 ? 12.211 -1.829 5.417 1.00 96.38 384 GLY A N 1
ATOM 3105 C CA . GLY A 1 384 ? 12.693 -1.038 4.288 1.00 96.38 384 GLY A CA 1
ATOM 3106 C C . GLY A 1 384 ? 13.565 -1.843 3.324 1.00 96.38 384 GLY A C 1
ATOM 3107 O O . GLY A 1 384 ? 14.361 -1.262 2.601 1.00 96.38 384 GLY A O 1
ATOM 3108 N N . THR A 1 385 ? 13.484 -3.175 3.321 1.00 97.12 385 THR A N 1
ATOM 3109 C CA . THR A 1 385 ? 14.257 -4.022 2.396 1.00 97.12 385 THR A CA 1
ATOM 3110 C C . THR A 1 385 ? 13.373 -4.557 1.278 1.00 97.12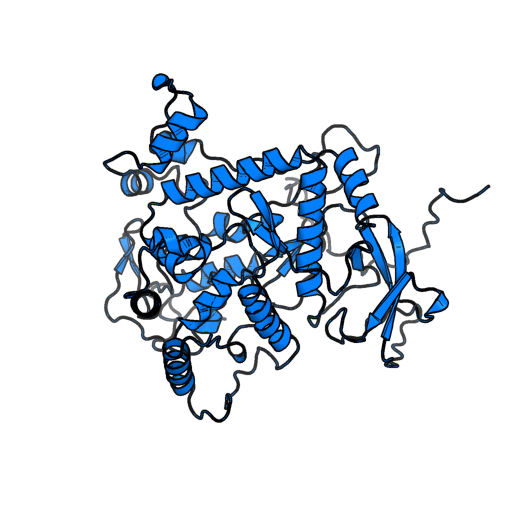 385 THR A C 1
ATOM 3112 O O . THR A 1 385 ? 12.154 -4.578 1.409 1.00 97.12 385 THR A O 1
ATOM 3115 N N . VAL A 1 386 ? 13.985 -5.026 0.191 1.00 97.75 386 VAL A N 1
ATOM 3116 C CA . VAL A 1 386 ? 13.279 -5.640 -0.943 1.00 97.75 386 VAL A CA 1
ATOM 3117 C C . VAL A 1 386 ? 13.423 -7.157 -0.883 1.00 97.75 386 VAL A C 1
ATOM 3119 O O . VAL A 1 386 ? 14.512 -7.667 -0.614 1.00 97.75 386 VAL A O 1
ATOM 3122 N N . GLN A 1 387 ? 12.337 -7.871 -1.159 1.00 96.75 387 GLN A N 1
ATOM 3123 C CA . GLN A 1 387 ? 12.300 -9.326 -1.281 1.00 96.75 387 GLN A CA 1
ATOM 3124 C C . GLN A 1 387 ? 11.426 -9.759 -2.462 1.00 96.75 387 GLN A C 1
ATOM 3126 O O . GLN A 1 387 ? 10.718 -8.948 -3.057 1.00 96.75 387 GLN A O 1
ATOM 3131 N N . GLU A 1 388 ? 11.468 -11.042 -2.809 1.00 97.38 388 GLU A N 1
ATOM 3132 C CA . GLU A 1 388 ? 10.513 -11.621 -3.754 1.00 97.38 388 GLU A CA 1
ATOM 3133 C C . GLU A 1 388 ? 9.141 -11.782 -3.094 1.00 97.38 388 GLU A C 1
ATOM 3135 O O . GLU A 1 388 ? 9.047 -12.216 -1.946 1.00 97.38 388 GLU A O 1
ATOM 3140 N N . ILE A 1 389 ? 8.076 -11.489 -3.843 1.00 95.56 389 ILE A N 1
ATOM 3141 C CA . ILE A 1 389 ? 6.708 -11.792 -3.417 1.00 95.56 389 ILE A CA 1
ATOM 3142 C C . ILE A 1 389 ? 6.589 -13.303 -3.243 1.00 95.56 389 ILE A C 1
ATOM 3144 O O . ILE A 1 389 ? 6.965 -14.074 -4.135 1.00 95.56 389 ILE A O 1
ATOM 3148 N N . ASN A 1 390 ? 6.012 -13.737 -2.121 1.00 92.00 390 ASN A N 1
ATOM 3149 C CA . ASN A 1 390 ? 5.777 -15.157 -1.899 1.00 92.00 390 ASN A CA 1
ATOM 3150 C C . ASN A 1 390 ? 4.919 -15.775 -3.029 1.00 92.00 390 ASN A C 1
ATOM 3152 O O . ASN A 1 390 ? 4.140 -15.112 -3.720 1.00 92.00 390 ASN A O 1
ATOM 3156 N N . LYS A 1 391 ? 5.050 -17.088 -3.238 1.00 91.38 391 LYS A N 1
ATOM 3157 C CA . LYS A 1 391 ? 4.414 -17.762 -4.385 1.00 91.38 391 LYS A CA 1
ATOM 3158 C C . LYS A 1 391 ? 2.889 -17.617 -4.398 1.00 91.38 391 LYS A C 1
ATOM 3160 O O . LYS A 1 391 ? 2.307 -17.434 -5.469 1.00 91.38 391 LYS A O 1
ATOM 3165 N N . ASP A 1 392 ? 2.255 -17.664 -3.230 1.00 88.31 392 ASP A N 1
ATOM 3166 C CA . ASP A 1 392 ? 0.799 -17.562 -3.110 1.00 88.31 392 ASP A CA 1
ATOM 3167 C C . ASP A 1 392 ? 0.294 -16.142 -3.382 1.00 88.31 392 ASP A C 1
ATOM 3169 O O . ASP A 1 392 ? -0.666 -15.964 -4.132 1.00 88.31 392 ASP A O 1
ATOM 3173 N N . GLY A 1 393 ? 0.985 -15.126 -2.868 1.00 91.12 393 GLY A N 1
ATOM 3174 C CA . GLY A 1 393 ? 0.728 -13.717 -3.149 1.00 91.12 393 GLY A CA 1
ATOM 3175 C C . GLY A 1 393 ? 0.912 -13.391 -4.626 1.00 91.12 393 GLY A C 1
ATOM 3176 O O . GLY A 1 393 ? 0.037 -12.783 -5.245 1.00 91.12 393 GLY A O 1
ATOM 3177 N N . ALA A 1 394 ? 1.983 -13.897 -5.246 1.00 92.06 394 ALA A N 1
ATOM 3178 C CA . ALA A 1 394 ? 2.206 -13.755 -6.681 1.00 92.06 394 ALA A CA 1
ATOM 3179 C C . ALA A 1 394 ? 1.095 -14.434 -7.505 1.00 92.06 394 ALA A C 1
ATOM 3181 O O . ALA A 1 394 ? 0.648 -13.883 -8.512 1.00 92.06 394 ALA A O 1
ATOM 3182 N N . LYS A 1 395 ? 0.604 -15.607 -7.080 1.00 89.88 395 LYS A N 1
ATOM 3183 C CA . LYS A 1 395 ? -0.524 -16.301 -7.726 1.00 89.88 395 LYS A CA 1
ATOM 3184 C C . LYS A 1 395 ? -1.830 -15.515 -7.595 1.00 89.88 395 LYS A C 1
ATOM 3186 O O . LYS A 1 395 ? -2.560 -15.391 -8.582 1.00 89.88 395 LYS A O 1
ATOM 3191 N N . ILE A 1 396 ? -2.113 -14.970 -6.413 1.00 88.25 396 ILE A N 1
ATOM 3192 C CA . ILE A 1 396 ? -3.272 -14.105 -6.154 1.00 88.25 396 ILE A CA 1
ATOM 3193 C C . ILE A 1 396 ? -3.229 -12.876 -7.070 1.00 88.25 396 ILE A C 1
ATOM 3195 O O . ILE A 1 396 ? -4.193 -12.619 -7.793 1.00 88.25 396 ILE A O 1
ATOM 3199 N N . LEU A 1 397 ? -2.090 -12.180 -7.125 1.00 88.06 397 LEU A N 1
ATOM 3200 C CA . LEU A 1 397 ? -1.911 -11.020 -7.998 1.00 88.06 397 LEU A CA 1
ATOM 3201 C C . LEU A 1 397 ? -2.051 -11.383 -9.471 1.00 88.06 397 LEU A C 1
ATOM 3203 O O . LEU A 1 397 ? -2.764 -10.691 -10.180 1.00 88.06 397 LEU A O 1
ATOM 3207 N N . ARG A 1 398 ? -1.443 -12.477 -9.948 1.00 86.25 398 ARG A N 1
ATOM 3208 C CA . ARG A 1 398 ? -1.606 -12.924 -11.345 1.00 86.25 398 ARG A CA 1
ATOM 3209 C C . ARG A 1 398 ? -3.062 -13.218 -11.686 1.00 86.25 398 ARG A C 1
ATOM 3211 O O . ARG A 1 398 ? -3.498 -12.883 -12.780 1.00 86.25 398 ARG A O 1
ATOM 3218 N N . THR A 1 399 ? -3.802 -13.825 -10.761 1.00 82.38 399 THR A N 1
ATOM 3219 C CA . THR A 1 399 ? -5.227 -14.129 -10.954 1.00 82.38 399 THR A CA 1
ATOM 3220 C C . THR A 1 399 ? -6.039 -12.844 -11.075 1.00 82.38 399 THR A C 1
ATOM 3222 O O . THR A 1 399 ? -6.843 -12.712 -11.995 1.00 82.38 399 THR A O 1
ATOM 3225 N N . TRP A 1 400 ? -5.799 -11.877 -10.184 1.00 81.12 400 TRP A N 1
ATOM 3226 C CA . TRP A 1 400 ? -6.460 -10.580 -10.259 1.00 81.12 400 TRP A CA 1
ATOM 3227 C C . TRP A 1 400 ? -6.040 -9.817 -11.512 1.00 81.12 400 TRP A C 1
ATOM 3229 O O . TRP A 1 400 ? -6.896 -9.543 -12.341 1.00 81.12 400 TRP A O 1
ATOM 3239 N N . LEU A 1 401 ? -4.745 -9.573 -11.726 1.00 79.00 401 LEU A N 1
ATOM 3240 C CA . LEU A 1 401 ? -4.217 -8.844 -12.883 1.00 79.00 401 LEU A CA 1
ATOM 3241 C C . LEU A 1 401 ? -4.648 -9.460 -14.220 1.00 79.00 401 LEU A C 1
ATOM 3243 O O . LEU A 1 401 ? -5.038 -8.739 -15.132 1.00 79.00 401 LEU A O 1
ATOM 3247 N N . GLY A 1 402 ? -4.652 -10.791 -14.327 1.00 73.38 402 GLY A N 1
ATOM 3248 C CA . GLY A 1 402 ? -5.128 -11.495 -15.517 1.00 73.38 402 GLY A CA 1
ATOM 3249 C C . GLY A 1 402 ? -6.617 -11.277 -15.795 1.00 73.38 402 GLY A C 1
ATOM 3250 O O . GLY A 1 402 ? -7.021 -11.231 -16.953 1.00 73.38 402 GLY A O 1
ATOM 3251 N N . SER A 1 403 ? -7.437 -11.077 -14.759 1.00 71.19 403 SER A N 1
ATOM 3252 C CA . SER A 1 403 ? -8.849 -10.722 -14.944 1.00 71.19 403 SER A CA 1
ATOM 3253 C C . SER A 1 403 ? -9.054 -9.301 -15.462 1.00 71.19 403 SER A C 1
ATOM 3255 O O . SER A 1 403 ? -10.048 -9.042 -16.134 1.00 71.19 403 SER A O 1
ATOM 3257 N N . LEU A 1 404 ? -8.108 -8.395 -15.190 1.00 64.94 404 LEU A N 1
ATOM 3258 C CA . LEU A 1 404 ? -8.188 -6.989 -15.591 1.00 64.94 404 LEU A CA 1
ATOM 3259 C C . LEU A 1 404 ? -8.014 -6.801 -17.099 1.00 64.94 404 LEU A C 1
ATOM 3261 O O . LEU A 1 404 ? -8.480 -5.807 -17.652 1.00 64.94 404 LEU A O 1
ATOM 3265 N N . ALA A 1 405 ? -7.358 -7.759 -17.758 1.00 54.41 405 ALA A N 1
ATOM 3266 C CA . ALA A 1 405 ? -7.226 -7.816 -19.209 1.00 54.41 405 ALA A CA 1
ATOM 3267 C C . ALA A 1 405 ? -8.518 -8.289 -19.916 1.00 54.41 405 ALA A C 1
ATOM 3269 O O . ALA A 1 405 ? -8.631 -8.151 -21.131 1.00 54.41 405 ALA A O 1
ATOM 3270 N N . GLY A 1 406 ? -9.500 -8.832 -19.181 1.00 55.81 406 GLY A N 1
ATOM 3271 C CA . GLY A 1 406 ? -10.818 -9.258 -19.685 1.00 55.81 406 GLY A CA 1
ATOM 3272 C C . GLY A 1 406 ? -11.971 -8.423 -19.107 1.00 55.81 406 GLY A C 1
ATOM 3273 O O . GLY A 1 406 ? -11.717 -7.562 -18.281 1.00 55.81 406 GLY A O 1
ATOM 3274 N N . ASN A 1 407 ? -13.217 -8.640 -19.566 1.00 46.91 407 ASN A N 1
ATOM 3275 C CA . ASN A 1 407 ? -14.527 -8.049 -19.166 1.00 46.91 407 ASN A CA 1
ATOM 3276 C C . ASN A 1 407 ? -14.595 -6.577 -18.700 1.00 46.91 407 ASN A C 1
ATOM 3278 O O . ASN A 1 407 ? -13.948 -6.186 -17.734 1.00 46.91 407 ASN A O 1
ATOM 3282 N N . ASP A 1 408 ? -15.431 -5.765 -19.359 1.00 53.09 408 ASP A N 1
ATOM 3283 C CA . ASP A 1 408 ? -15.676 -4.360 -18.994 1.00 53.09 408 ASP A CA 1
ATOM 3284 C C . ASP A 1 408 ? -16.039 -4.228 -17.495 1.00 53.09 408 ASP A C 1
ATOM 3286 O O . ASP A 1 408 ? -17.039 -4.808 -17.065 1.00 53.09 408 ASP A O 1
ATOM 3290 N N . PRO A 1 409 ? -15.268 -3.471 -16.685 1.00 48.97 409 PRO A N 1
ATOM 3291 C CA . PRO A 1 409 ? -15.520 -3.309 -15.252 1.00 48.97 409 PRO A CA 1
ATOM 3292 C C . PRO A 1 409 ? -16.877 -2.665 -14.976 1.00 48.97 409 PRO A C 1
ATOM 3294 O O . PRO A 1 409 ? -17.413 -2.799 -13.876 1.00 48.97 409 PRO A O 1
ATOM 3297 N N . ASN A 1 410 ? -17.449 -1.963 -15.954 1.00 46.12 410 ASN A N 1
ATOM 3298 C CA . ASN A 1 410 ? -18.739 -1.305 -15.815 1.00 46.12 410 ASN A CA 1
ATOM 3299 C C . ASN A 1 410 ? -19.909 -2.293 -15.870 1.00 46.12 410 ASN A C 1
ATOM 3301 O O . ASN A 1 410 ? -21.004 -1.951 -15.428 1.00 46.12 410 ASN A O 1
ATOM 3305 N N . VAL A 1 411 ? -19.685 -3.524 -16.338 1.00 55.28 411 VAL A N 1
ATOM 3306 C CA . VAL A 1 411 ? -20.717 -4.558 -16.420 1.00 55.28 411 VAL A CA 1
ATOM 3307 C C . VAL A 1 411 ? -20.504 -5.554 -15.288 1.00 55.28 411 VAL A C 1
ATOM 3309 O O . VAL A 1 411 ? -19.559 -6.342 -15.282 1.00 55.28 411 VAL A O 1
ATOM 3312 N N . ILE A 1 412 ? -21.387 -5.505 -14.293 1.00 57.59 412 ILE A N 1
ATOM 3313 C CA . ILE A 1 412 ? -21.485 -6.571 -13.293 1.00 57.59 412 ILE A CA 1
ATOM 3314 C C . ILE A 1 412 ? -21.949 -7.818 -14.047 1.00 57.59 412 ILE A C 1
ATOM 3316 O O . ILE A 1 412 ? -22.960 -7.737 -14.748 1.00 57.59 412 ILE A O 1
ATOM 3320 N N . PRO A 1 413 ? -21.256 -8.960 -13.938 1.00 57.94 413 PRO A N 1
ATOM 3321 C CA . PRO A 1 413 ? -21.750 -10.178 -14.555 1.00 57.94 413 PRO A CA 1
ATOM 3322 C C . PRO A 1 413 ? -23.116 -10.525 -13.949 1.00 57.94 413 PRO A C 1
ATOM 3324 O O . PRO A 1 413 ? -23.190 -10.890 -12.780 1.00 57.94 413 PRO A O 1
ATOM 3327 N N . GLU A 1 414 ? -24.194 -10.424 -14.734 1.00 55.31 414 GLU A N 1
ATOM 3328 C CA . GLU A 1 414 ? -25.550 -10.821 -14.305 1.00 55.31 414 GLU A CA 1
ATOM 3329 C C . GLU A 1 414 ? -25.628 -12.317 -13.968 1.00 55.31 414 GLU A C 1
ATOM 3331 O O . GLU A 1 414 ? -26.527 -12.748 -13.256 1.00 55.31 414 GLU A O 1
ATOM 3336 N N . LYS A 1 415 ? -24.667 -13.104 -14.473 1.00 58.88 415 LYS A N 1
ATOM 3337 C CA . LYS A 1 415 ? -24.494 -14.532 -14.207 1.00 58.88 415 LYS A CA 1
ATOM 3338 C C . LYS A 1 415 ? -23.020 -14.840 -14.008 1.00 58.88 415 LYS A C 1
ATOM 3340 O O . LYS A 1 415 ? -22.288 -15.071 -14.974 1.00 58.88 415 LYS A O 1
ATOM 3345 N N . TYR A 1 416 ? -22.553 -14.837 -12.763 1.00 58.50 416 TYR A N 1
ATOM 3346 C CA . TYR A 1 416 ? -21.193 -15.279 -12.473 1.00 58.50 416 TYR A CA 1
ATOM 3347 C C . TYR A 1 416 ? -21.165 -16.798 -12.298 1.00 58.50 416 TYR A C 1
ATOM 3349 O O . TYR A 1 416 ? -21.757 -17.319 -11.363 1.00 58.50 416 TYR A O 1
ATOM 3357 N N . GLN A 1 417 ? -20.496 -17.513 -13.209 1.00 62.03 417 GLN A N 1
ATOM 3358 C CA . GLN A 1 417 ? -20.318 -18.976 -13.136 1.00 62.03 417 GLN A CA 1
ATOM 3359 C C . GLN A 1 417 ? -21.627 -19.781 -12.976 1.00 62.03 417 GLN A C 1
ATOM 3361 O O . GLN A 1 417 ? -21.623 -20.863 -12.399 1.00 62.03 417 GLN A O 1
ATOM 3366 N N . GLY A 1 418 ? -22.742 -19.277 -13.515 1.00 60.03 418 GLY A N 1
ATOM 3367 C CA . GLY A 1 418 ? -24.047 -19.943 -13.421 1.00 60.03 418 GLY A CA 1
ATOM 3368 C C . GLY A 1 418 ? -24.845 -19.635 -12.151 1.00 60.03 418 GLY A C 1
ATOM 3369 O O . GLY A 1 418 ? -25.851 -20.294 -11.921 1.00 60.03 418 GLY A O 1
ATOM 3370 N N . LEU A 1 419 ? -24.420 -18.653 -11.349 1.00 65.75 419 LEU A N 1
ATOM 3371 C CA . LEU A 1 419 ? -25.195 -18.131 -10.222 1.00 65.75 419 LEU A CA 1
ATOM 3372 C C . LEU A 1 419 ? -26.227 -17.105 -10.705 1.00 65.75 419 LEU A C 1
ATOM 3374 O O . LEU A 1 419 ? -25.878 -16.208 -11.477 1.00 65.75 419 LEU A O 1
ATOM 3378 N N . ASP A 1 420 ? -27.470 -17.245 -10.239 1.00 69.31 420 ASP A N 1
ATOM 3379 C CA . ASP A 1 420 ? -28.601 -16.396 -10.633 1.00 69.31 420 ASP A CA 1
ATOM 3380 C C . ASP A 1 420 ? -28.750 -15.155 -9.730 1.00 69.31 420 ASP A C 1
ATOM 3382 O O . ASP A 1 420 ? -29.308 -14.150 -10.174 1.00 69.31 420 ASP A O 1
ATOM 3386 N N . ASN A 1 421 ? -28.228 -15.180 -8.492 1.00 75.69 421 ASN A N 1
ATOM 3387 C CA . ASN A 1 421 ? -28.234 -14.032 -7.578 1.00 75.69 421 ASN A CA 1
ATOM 3388 C C . ASN A 1 421 ? -26.825 -13.683 -7.071 1.00 75.69 421 ASN A C 1
ATOM 3390 O O . ASN A 1 421 ? -26.003 -14.553 -6.790 1.00 75.69 421 ASN A O 1
ATOM 3394 N N . LEU A 1 422 ? -26.559 -12.386 -6.859 1.00 72.38 422 LEU A N 1
ATOM 3395 C CA . LEU A 1 422 ? -25.294 -11.919 -6.269 1.00 72.38 422 LEU A CA 1
ATOM 3396 C C . LEU A 1 422 ? -25.056 -12.496 -4.867 1.00 72.38 422 LEU A C 1
ATOM 3398 O O . LEU A 1 422 ? -23.912 -12.771 -4.518 1.00 72.38 422 LEU A O 1
ATOM 3402 N N . SER A 1 423 ? -26.115 -12.714 -4.082 1.00 75.06 423 SER A N 1
ATOM 3403 C CA . SER A 1 423 ? -26.034 -13.339 -2.755 1.00 75.06 423 SER A CA 1
ATOM 3404 C C . SER A 1 423 ? -25.377 -14.718 -2.796 1.00 75.06 423 SER A C 1
ATOM 3406 O O . SER A 1 423 ? -24.597 -15.036 -1.900 1.00 75.06 423 SER A O 1
ATOM 3408 N N . ASP A 1 424 ? -25.602 -15.485 -3.866 1.00 79.88 424 ASP A N 1
ATOM 3409 C CA . ASP A 1 424 ? -25.071 -16.843 -4.019 1.00 79.88 424 ASP A CA 1
ATOM 3410 C C . ASP A 1 424 ? -23.533 -16.832 -4.092 1.00 79.88 424 ASP A C 1
ATOM 3412 O O . ASP A 1 424 ? -22.866 -17.783 -3.684 1.00 79.88 424 ASP A O 1
ATOM 3416 N N . ILE A 1 425 ? -22.940 -15.715 -4.539 1.00 79.69 425 ILE A N 1
ATOM 3417 C CA . ILE A 1 425 ? -21.485 -15.519 -4.551 1.00 79.69 425 ILE A CA 1
ATOM 3418 C C . ILE A 1 425 ? -20.935 -15.533 -3.121 1.00 79.69 425 ILE A C 1
ATOM 3420 O O . ILE A 1 425 ? -19.874 -16.106 -2.885 1.00 79.69 425 ILE A O 1
ATOM 3424 N N . THR A 1 426 ? -21.653 -14.951 -2.155 1.00 82.50 426 THR A N 1
ATOM 3425 C CA . THR A 1 426 ? -21.209 -14.931 -0.750 1.00 82.50 426 THR A CA 1
ATOM 3426 C C . THR A 1 426 ? -21.147 -16.346 -0.174 1.00 82.50 426 THR A C 1
ATOM 3428 O O . THR A 1 426 ? -20.208 -16.667 0.554 1.00 82.50 426 THR A O 1
ATOM 3431 N N . ASP A 1 427 ? -22.099 -17.209 -0.525 1.00 83.62 427 ASP A N 1
ATOM 3432 C CA . ASP A 1 427 ? -22.133 -18.590 -0.038 1.00 83.62 427 ASP A CA 1
ATOM 3433 C C . ASP A 1 427 ? -21.034 -19.443 -0.680 1.00 83.62 427 ASP A C 1
ATOM 3435 O O . ASP A 1 427 ? -20.313 -20.150 0.025 1.00 83.62 427 ASP A O 1
ATOM 3439 N N . VAL A 1 428 ? -20.801 -19.285 -1.989 1.00 83.75 428 VAL A N 1
ATOM 3440 C CA . VAL A 1 428 ? -19.661 -19.917 -2.677 1.00 83.75 428 VAL A CA 1
ATOM 3441 C C . VAL A 1 428 ? -18.329 -19.451 -2.087 1.00 83.75 428 VAL A C 1
ATOM 3443 O O . VAL A 1 428 ? -17.399 -20.247 -1.932 1.00 83.75 428 VAL A O 1
ATOM 3446 N N . MET A 1 429 ? -18.213 -18.164 -1.742 1.00 86.25 429 MET A N 1
ATOM 3447 C CA . MET A 1 429 ? -17.011 -17.634 -1.103 1.00 86.25 429 MET A CA 1
ATOM 3448 C C . MET A 1 429 ? -16.763 -18.293 0.253 1.00 86.25 429 MET A C 1
ATOM 3450 O O . MET A 1 429 ? -15.654 -18.769 0.497 1.00 86.25 429 MET A O 1
ATOM 3454 N N . LYS A 1 430 ? -17.794 -18.392 1.099 1.00 84.69 430 LYS A N 1
ATOM 3455 C CA . LYS A 1 430 ? -17.708 -19.073 2.400 1.00 84.69 430 LYS A CA 1
ATOM 3456 C C . LYS A 1 430 ? -17.296 -20.535 2.255 1.00 84.69 430 LYS A C 1
ATOM 3458 O O . LYS A 1 430 ? -16.320 -20.940 2.877 1.00 84.69 430 LYS A O 1
ATOM 3463 N N . GLU A 1 431 ? -17.955 -21.294 1.378 1.00 86.44 431 GLU A N 1
ATOM 3464 C CA . GLU A 1 431 ? -17.645 -22.714 1.152 1.00 86.44 431 GLU A CA 1
ATOM 3465 C C . GLU A 1 431 ? -16.177 -22.918 0.737 1.00 86.44 431 GLU A C 1
ATOM 3467 O O . GLU A 1 431 ? -15.491 -23.836 1.194 1.00 86.44 431 GLU A O 1
ATOM 3472 N N . ARG A 1 432 ? -15.658 -22.047 -0.135 1.00 87.56 432 ARG A N 1
ATOM 3473 C CA . ARG A 1 432 ? -14.255 -22.103 -0.561 1.00 87.56 432 ARG A CA 1
ATOM 3474 C C . ARG A 1 432 ? -13.296 -21.772 0.579 1.00 87.56 432 ARG A C 1
ATOM 3476 O O . ARG A 1 432 ? -12.295 -22.469 0.726 1.00 87.56 432 ARG A O 1
ATOM 3483 N N . LEU A 1 433 ? -13.606 -20.763 1.393 1.00 85.44 433 LEU A N 1
ATOM 3484 C CA . LEU A 1 433 ? -12.793 -20.391 2.556 1.00 85.44 433 LEU A CA 1
ATOM 3485 C C . LEU A 1 433 ? -12.753 -21.499 3.617 1.00 85.44 433 LEU A C 1
ATOM 3487 O O . LEU A 1 433 ? -11.690 -21.747 4.193 1.00 85.44 433 LEU A O 1
ATOM 3491 N N . GLU A 1 434 ? -13.869 -22.200 3.830 1.00 84.25 434 GLU A N 1
ATOM 3492 C CA . GLU A 1 434 ? -13.948 -23.393 4.687 1.00 84.25 434 GLU A CA 1
ATOM 3493 C C . GLU A 1 434 ? -13.062 -24.532 4.163 1.00 84.25 434 GLU A C 1
ATOM 3495 O O . GLU A 1 434 ? -12.428 -25.244 4.941 1.00 84.25 434 GLU A O 1
ATOM 3500 N N . LYS A 1 435 ? -12.951 -24.664 2.837 1.00 85.12 435 LYS A N 1
ATOM 3501 C CA . LYS A 1 435 ? -12.069 -25.630 2.157 1.00 85.12 435 LYS A CA 1
ATOM 3502 C C . LYS A 1 435 ? -10.619 -25.162 2.015 1.00 85.12 435 LYS A C 1
ATOM 3504 O O . LYS A 1 435 ? -9.841 -25.807 1.317 1.00 85.12 435 LYS A O 1
ATOM 3509 N N . ASP A 1 436 ? -10.257 -24.053 2.654 1.00 80.19 436 ASP A N 1
ATOM 3510 C CA . ASP A 1 436 ? -8.926 -23.445 2.582 1.00 80.19 436 ASP A CA 1
ATOM 3511 C C . ASP A 1 436 ? -8.498 -23.022 1.167 1.00 80.19 436 ASP A C 1
ATOM 3513 O O . ASP A 1 436 ? -7.319 -22.985 0.813 1.00 80.19 436 ASP A O 1
ATOM 3517 N N . VAL A 1 437 ? -9.481 -22.688 0.331 1.00 81.62 437 VAL A N 1
ATOM 3518 C CA . VAL A 1 437 ? -9.274 -22.230 -1.037 1.00 81.62 437 VAL A CA 1
ATOM 3519 C C . VAL A 1 437 ? -9.543 -20.726 -1.104 1.00 81.62 437 VAL A C 1
ATOM 3521 O O . VAL A 1 437 ? -10.652 -20.298 -0.781 1.00 81.62 437 VAL A O 1
ATOM 3524 N N . PRO A 1 438 ? -8.593 -19.905 -1.601 1.00 80.44 438 PRO A N 1
ATOM 3525 C CA . PRO A 1 438 ? -8.849 -18.496 -1.863 1.00 80.44 438 PRO A CA 1
ATOM 3526 C C . PRO A 1 438 ? -10.097 -18.309 -2.728 1.00 80.44 438 PRO A C 1
ATOM 3528 O O . PRO A 1 438 ? -10.277 -18.964 -3.768 1.00 80.44 438 PRO A O 1
ATOM 3531 N N . ALA A 1 439 ? -10.962 -17.410 -2.276 1.00 83.81 439 ALA A N 1
ATOM 3532 C CA . ALA A 1 439 ? -12.286 -17.193 -2.842 1.00 83.81 439 ALA A CA 1
ATOM 3533 C C . ALA A 1 439 ? -12.450 -15.756 -3.331 1.00 83.81 439 ALA A C 1
ATOM 3535 O O . ALA A 1 439 ? -13.493 -15.135 -3.157 1.00 83.81 439 ALA A O 1
ATOM 3536 N N . LEU A 1 440 ? -11.381 -15.207 -3.910 1.00 82.19 440 LEU A N 1
ATOM 3537 C CA . LEU A 1 440 ? -11.380 -13.822 -4.344 1.00 82.19 440 LEU A CA 1
ATOM 3538 C C . LEU A 1 440 ? -12.493 -13.584 -5.372 1.00 82.19 440 LEU A C 1
ATOM 3540 O O . LEU A 1 440 ? -12.515 -14.260 -6.407 1.00 82.19 440 LEU A O 1
ATOM 3544 N N . PRO A 1 441 ? -13.373 -12.597 -5.139 1.00 79.06 441 PRO A N 1
ATOM 3545 C CA . PRO A 1 441 ? -14.447 -12.229 -6.050 1.00 79.06 441 PRO A CA 1
ATOM 3546 C C . PRO A 1 441 ? -13.889 -11.360 -7.183 1.00 79.06 441 PRO A C 1
ATOM 3548 O O . PRO A 1 441 ? -14.333 -10.244 -7.431 1.00 79.06 441 PRO A O 1
ATOM 3551 N N . VAL A 1 442 ? -12.872 -11.872 -7.872 1.00 77.44 442 VAL A N 1
ATOM 3552 C CA . VAL A 1 442 ? -12.079 -11.161 -8.879 1.00 77.44 442 VAL A CA 1
ATOM 3553 C C . VAL A 1 442 ? -12.920 -10.400 -9.928 1.00 77.44 442 VAL A C 1
ATOM 3555 O O . VAL A 1 442 ? -12.593 -9.247 -10.189 1.00 77.44 442 VAL A O 1
ATOM 3558 N N . PRO A 1 443 ? -14.023 -10.945 -10.483 1.00 72.56 443 PRO A N 1
ATOM 3559 C CA . PRO A 1 443 ? -14.865 -10.213 -11.441 1.00 72.56 443 PRO A CA 1
ATOM 3560 C C . PRO A 1 443 ? -15.695 -9.073 -10.836 1.00 72.56 443 PRO A C 1
ATOM 3562 O O . PRO A 1 443 ? -16.230 -8.247 -11.574 1.00 72.56 443 PRO A O 1
ATOM 3565 N N . LEU A 1 444 ? -15.858 -9.043 -9.513 1.00 74.38 444 LEU A N 1
ATOM 3566 C CA . LEU A 1 444 ? -16.5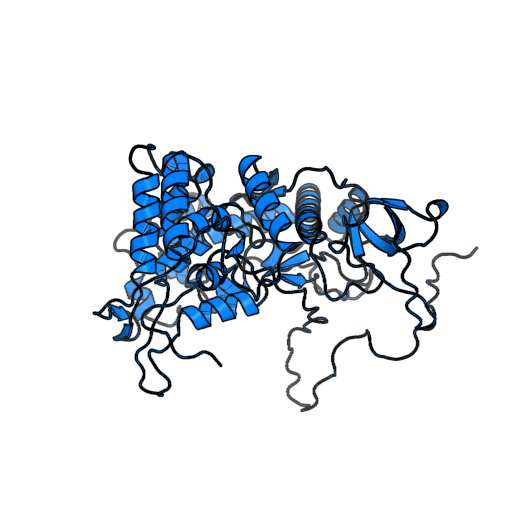46 -7.957 -8.822 1.00 74.38 444 LEU A CA 1
ATOM 3567 C C . LEU A 1 444 ? -15.589 -6.815 -8.482 1.00 74.38 444 LEU A C 1
ATOM 3569 O O . LEU A 1 444 ? -16.052 -5.692 -8.292 1.00 74.38 444 LEU A O 1
ATOM 3573 N N . LEU A 1 445 ? -14.277 -7.066 -8.454 1.00 77.88 445 LEU A N 1
ATOM 3574 C CA . LEU A 1 445 ? -13.278 -6.035 -8.197 1.00 77.88 445 LEU A CA 1
ATOM 3575 C C . LEU A 1 445 ? -13.237 -5.024 -9.355 1.00 77.88 445 LEU A C 1
ATOM 3577 O O . LEU A 1 445 ? -13.359 -5.411 -10.521 1.00 77.88 445 LEU A O 1
ATOM 3581 N N . PRO A 1 446 ? -13.080 -3.722 -9.063 1.00 68.62 446 PRO A N 1
ATOM 3582 C CA . PRO A 1 446 ? -12.925 -2.728 -10.111 1.00 68.62 446 PRO A CA 1
ATOM 3583 C C . PRO A 1 446 ? -11.642 -3.005 -10.897 1.00 68.62 446 PRO A C 1
ATOM 3585 O O . PRO A 1 446 ? -10.638 -3.465 -10.338 1.00 68.62 446 PRO A O 1
ATOM 3588 N N . ARG A 1 447 ? -11.653 -2.681 -12.195 1.00 64.75 447 ARG A N 1
ATOM 3589 C CA . ARG A 1 447 ? -10.387 -2.569 -12.915 1.00 64.75 447 ARG A CA 1
ATOM 3590 C C . ARG A 1 447 ? -9.615 -1.368 -12.367 1.00 64.75 447 ARG A C 1
ATOM 3592 O O . ARG A 1 447 ? -10.247 -0.340 -12.116 1.00 64.75 447 ARG A O 1
ATOM 3599 N N . PRO A 1 448 ? -8.279 -1.457 -12.240 1.00 56.91 448 PRO A N 1
ATOM 3600 C CA . PRO A 1 448 ? -7.441 -0.282 -12.179 1.00 56.91 448 PRO A CA 1
ATOM 3601 C C . PRO A 1 448 ? -7.857 0.642 -13.315 1.00 56.91 448 PRO A C 1
ATOM 3603 O O . PRO A 1 448 ? -7.932 0.206 -14.469 1.00 56.91 448 PRO A O 1
ATOM 3606 N N . SER A 1 449 ? -8.228 1.875 -12.994 1.00 48.62 449 SER A N 1
ATOM 3607 C CA . SER A 1 449 ? -8.606 2.828 -14.019 1.00 48.62 449 SER A CA 1
ATOM 3608 C C . SER A 1 449 ? -7.447 3.000 -14.994 1.00 48.62 449 SER A C 1
ATOM 3610 O O . SER A 1 449 ? -6.265 2.920 -14.645 1.00 48.62 449 SER A O 1
ATOM 3612 N N . THR A 1 450 ? -7.815 3.196 -16.256 1.00 45.62 450 THR A N 1
ATOM 3613 C CA . THR A 1 450 ? -6.893 3.537 -17.333 1.00 45.62 450 THR A CA 1
ATOM 3614 C C . THR A 1 450 ? -5.961 4.640 -16.858 1.00 45.62 450 THR A C 1
ATOM 3616 O O . THR A 1 450 ? -6.450 5.670 -16.389 1.00 45.62 450 THR A O 1
ATOM 3619 N N . MET A 1 451 ? -4.652 4.429 -17.000 1.00 42.81 451 MET A N 1
ATOM 3620 C CA . MET A 1 451 ? -3.629 5.414 -16.664 1.00 42.81 451 MET A CA 1
ATOM 3621 C C . MET A 1 451 ? -4.053 6.799 -17.148 1.00 42.81 451 MET A C 1
ATOM 3623 O O . MET A 1 451 ? -4.153 7.049 -18.352 1.00 42.81 451 MET A O 1
ATOM 3627 N N . ARG A 1 452 ? -4.324 7.703 -16.212 1.00 35.72 452 ARG A N 1
ATOM 3628 C CA . ARG A 1 452 ? -4.393 9.116 -16.542 1.00 35.72 452 ARG A CA 1
ATOM 3629 C C . ARG A 1 452 ? -2.964 9.605 -16.445 1.00 35.72 452 ARG A C 1
ATOM 3631 O O . ARG A 1 452 ? -2.400 9.661 -15.356 1.00 35.72 452 ARG A O 1
ATOM 3638 N N . MET A 1 453 ? -2.357 9.945 -17.581 1.00 33.91 453 MET A N 1
ATOM 3639 C CA . MET A 1 453 ? -1.204 10.831 -17.530 1.00 33.91 453 MET A CA 1
ATOM 3640 C C . MET A 1 453 ? -1.691 12.128 -16.885 1.00 33.91 453 MET A C 1
ATOM 3642 O O . MET A 1 453 ? -2.282 12.983 -17.543 1.00 33.91 453 MET A O 1
ATOM 3646 N N . ALA A 1 454 ? -1.440 12.297 -15.592 1.00 32.22 454 ALA A N 1
ATOM 3647 C CA . ALA A 1 454 ? -1.204 13.630 -15.092 1.00 32.22 454 ALA A CA 1
ATOM 3648 C C . ALA A 1 454 ? 0.095 14.063 -15.770 1.00 32.22 454 ALA A C 1
ATOM 3650 O O . ALA A 1 454 ? 1.185 13.755 -15.296 1.00 32.22 454 ALA A O 1
ATOM 3651 N N . CYS A 1 455 ? -0.021 14.706 -16.935 1.00 29.73 455 CYS A N 1
ATOM 3652 C CA . CYS A 1 455 ? 1.044 15.548 -17.447 1.00 29.73 455 CYS A CA 1
ATOM 3653 C C . CYS A 1 455 ? 1.486 16.413 -16.264 1.00 29.73 455 CYS A C 1
ATOM 3655 O O . CYS A 1 455 ? 0.678 17.189 -15.760 1.00 29.73 455 CYS A O 1
ATOM 3657 N N . GLN A 1 456 ? 2.688 16.110 -15.762 1.00 32.34 456 GLN A N 1
ATOM 3658 C CA . GLN A 1 456 ? 3.412 16.740 -14.663 1.00 32.34 456 GLN A CA 1
ATOM 3659 C C . GLN A 1 456 ? 2.567 17.747 -13.873 1.00 32.34 456 GLN A C 1
ATOM 3661 O O . GLN A 1 456 ? 2.391 18.889 -14.298 1.00 32.34 456 GLN A O 1
ATOM 3666 N N . ARG A 1 457 ? 2.094 17.371 -12.677 1.00 29.14 457 ARG A N 1
ATOM 3667 C CA . ARG A 1 457 ? 1.827 18.404 -11.673 1.00 29.14 457 ARG A CA 1
ATOM 3668 C C . ARG A 1 457 ? 3.174 19.060 -11.379 1.00 29.14 457 ARG A C 1
ATOM 3670 O O . ARG A 1 457 ? 3.949 18.570 -10.566 1.00 29.14 457 ARG A O 1
ATOM 3677 N N . SER A 1 458 ? 3.427 20.196 -12.022 1.00 27.41 458 SER A N 1
ATOM 3678 C CA . SER A 1 458 ? 4.062 21.309 -11.339 1.00 27.41 458 SER A CA 1
ATOM 3679 C C . SER A 1 458 ? 3.352 21.422 -9.995 1.00 27.41 458 SER A C 1
ATOM 3681 O O . SER A 1 458 ? 2.152 21.719 -9.946 1.00 27.41 458 SER A O 1
ATOM 3683 N N . ILE A 1 459 ? 4.057 21.101 -8.915 1.00 27.20 459 ILE A N 1
ATOM 3684 C CA . ILE A 1 459 ? 3.663 21.531 -7.580 1.00 27.20 459 ILE A CA 1
ATOM 3685 C C . ILE A 1 459 ? 3.299 23.004 -7.732 1.00 27.20 459 ILE A C 1
ATOM 3687 O O . ILE A 1 459 ? 4.087 23.791 -8.257 1.00 27.20 459 ILE A O 1
ATOM 3691 N N . ALA A 1 460 ? 2.061 23.338 -7.387 1.00 25.11 460 ALA A N 1
ATOM 3692 C CA . ALA A 1 460 ? 1.583 24.700 -7.382 1.00 25.11 460 ALA A CA 1
ATOM 3693 C C . ALA A 1 460 ? 2.470 25.516 -6.432 1.00 25.11 460 ALA A C 1
ATOM 3695 O O . ALA A 1 460 ? 2.219 25.570 -5.233 1.00 25.11 460 ALA A O 1
ATOM 3696 N N . ILE A 1 461 ? 3.513 26.149 -6.966 1.00 26.09 461 ILE A N 1
ATOM 3697 C CA . ILE A 1 461 ? 4.031 27.378 -6.392 1.00 26.09 461 ILE A CA 1
ATOM 3698 C C . ILE A 1 461 ? 3.086 28.443 -6.925 1.00 26.09 461 ILE A C 1
ATOM 3700 O O . ILE A 1 461 ? 3.115 28.804 -8.101 1.00 26.09 461 ILE A O 1
ATOM 3704 N N . THR A 1 462 ? 2.181 28.897 -6.070 1.00 26.97 462 THR A N 1
ATOM 3705 C CA . THR A 1 462 ? 1.472 30.153 -6.279 1.00 26.97 462 THR A CA 1
ATOM 3706 C C . THR A 1 462 ? 2.502 31.248 -6.557 1.00 26.97 462 THR A C 1
ATOM 3708 O O . THR A 1 462 ? 3.235 31.637 -5.651 1.00 26.97 462 THR A O 1
ATOM 3711 N N . ASN A 1 463 ? 2.556 31.757 -7.789 1.00 26.53 463 ASN A N 1
ATOM 3712 C CA . ASN A 1 463 ? 3.010 33.122 -8.019 1.00 26.53 463 ASN A CA 1
ATOM 3713 C C . ASN A 1 463 ? 1.820 34.035 -7.654 1.00 26.53 463 ASN A C 1
ATOM 3715 O O . ASN A 1 463 ? 0.768 33.894 -8.283 1.00 26.53 463 ASN A O 1
ATOM 3719 N N . PRO A 1 464 ? 1.913 34.914 -6.640 1.00 28.72 464 PRO A N 1
ATOM 3720 C CA . PRO A 1 464 ? 0.765 35.683 -6.153 1.00 28.72 464 PRO A CA 1
ATOM 3721 C C . PRO A 1 464 ? 0.179 36.702 -7.146 1.00 28.72 464 PRO A C 1
ATOM 3723 O O . PRO A 1 464 ? -0.842 37.306 -6.830 1.00 28.72 464 PRO A O 1
ATOM 3726 N N . GLU A 1 465 ? 0.776 36.919 -8.324 1.00 28.78 465 GLU A N 1
ATOM 3727 C CA . GLU A 1 465 ? 0.482 38.122 -9.121 1.00 28.78 465 GLU A CA 1
ATOM 3728 C C . GLU A 1 465 ? -0.119 37.911 -10.521 1.00 28.78 465 GLU A C 1
ATOM 3730 O O . GLU A 1 465 ? -0.459 38.900 -11.168 1.00 28.78 465 GLU A O 1
ATOM 3735 N N . THR A 1 466 ? -0.348 36.686 -11.015 1.00 31.28 466 THR A N 1
ATOM 3736 C CA . THR A 1 466 ? -0.962 36.515 -12.355 1.00 31.28 466 THR A CA 1
ATOM 3737 C C . THR A 1 466 ? -2.051 35.436 -12.403 1.00 31.28 466 THR A C 1
ATOM 3739 O O . THR A 1 466 ? -1.863 34.291 -12.007 1.00 31.28 466 THR A O 1
ATOM 3742 N N . LYS A 1 467 ? -3.243 35.832 -12.875 1.00 27.28 467 LYS A N 1
ATOM 3743 C CA . LYS A 1 467 ? -4.492 35.042 -12.941 1.00 27.28 467 LYS A CA 1
ATOM 3744 C C . LYS A 1 467 ? -4.591 34.109 -14.162 1.00 27.28 467 LYS A C 1
ATOM 3746 O O . LYS A 1 467 ? -5.699 33.733 -14.543 1.00 27.28 467 LYS A O 1
ATOM 3751 N N . GLU A 1 468 ? -3.485 33.716 -14.784 1.00 26.42 468 GLU A N 1
ATOM 3752 C CA . GLU A 1 468 ? -3.529 32.909 -16.011 1.00 26.42 468 GLU A CA 1
ATOM 3753 C C . GLU A 1 468 ? -3.075 31.465 -15.766 1.00 26.42 468 GLU A C 1
ATOM 3755 O O . GLU A 1 468 ? -2.003 31.199 -15.230 1.00 26.42 468 GLU A O 1
ATOM 3760 N N . ARG A 1 469 ? -3.948 30.517 -16.134 1.00 24.12 469 ARG A N 1
ATOM 3761 C CA . ARG A 1 469 ? -3.699 29.070 -16.083 1.00 24.12 469 ARG A CA 1
ATOM 3762 C C . ARG A 1 469 ? -2.847 28.673 -17.297 1.00 24.12 469 ARG A C 1
ATOM 3764 O O . ARG A 1 469 ? -3.315 28.898 -18.412 1.00 24.12 469 ARG A O 1
ATOM 3771 N N . PRO A 1 470 ? -1.678 28.028 -17.145 1.00 28.31 470 PRO A N 1
ATOM 3772 C CA . PRO A 1 470 ? -0.992 27.433 -18.283 1.00 28.31 470 PRO A CA 1
ATOM 3773 C C . PRO A 1 470 ? -1.714 26.153 -18.712 1.00 28.31 470 PRO A C 1
ATOM 3775 O O . PRO A 1 470 ? -2.086 25.319 -17.882 1.00 28.31 470 PRO A O 1
ATOM 3778 N N . HIS A 1 471 ? -1.912 26.007 -20.019 1.00 23.89 471 HIS A N 1
ATOM 3779 C CA . HIS A 1 471 ? -2.440 24.796 -20.631 1.00 23.89 471 HIS A CA 1
ATOM 3780 C C . HIS A 1 471 ? -1.446 23.630 -20.505 1.00 23.89 471 HIS A C 1
ATOM 3782 O O . HIS A 1 471 ? -0.235 23.779 -20.641 1.00 23.89 471 HIS A O 1
ATOM 3788 N N . SER A 1 472 ? -2.012 22.467 -20.205 1.00 24.27 472 SER A N 1
ATOM 3789 C CA . SER A 1 472 ? -1.385 21.179 -19.934 1.00 24.27 472 SER A CA 1
ATOM 3790 C C . SER A 1 472 ? -0.871 20.455 -21.187 1.00 24.27 472 SER A C 1
ATOM 3792 O O . SER A 1 472 ? -1.559 20.449 -22.203 1.00 24.27 472 SER A O 1
ATOM 3794 N N . CYS A 1 473 ? 0.200 19.673 -21.000 1.00 24.30 473 CYS A N 1
ATOM 3795 C CA . CYS A 1 473 ? 0.659 18.543 -21.826 1.00 24.30 473 CYS A CA 1
ATOM 3796 C C . CYS A 1 473 ? 1.491 18.887 -23.085 1.00 24.30 473 CYS A C 1
ATOM 3798 O O . CYS A 1 473 ? 0.954 19.448 -24.036 1.00 24.30 473 CYS A O 1
ATOM 3800 N N . PRO A 1 474 ? 2.781 18.487 -23.161 1.00 29.89 474 PRO A N 1
ATOM 3801 C CA . PRO A 1 474 ? 3.622 18.746 -24.335 1.00 29.89 474 PRO A CA 1
ATOM 3802 C C . PRO A 1 474 ? 3.234 17.920 -25.578 1.00 29.89 474 PRO A C 1
ATOM 3804 O O . PRO A 1 474 ? 3.793 18.132 -26.644 1.00 29.89 474 PRO A O 1
ATOM 3807 N N . PHE A 1 475 ? 2.248 17.020 -25.489 1.00 30.86 475 PHE A N 1
ATOM 3808 C CA . PHE A 1 475 ? 1.836 16.158 -26.605 1.00 30.86 475 PHE A CA 1
ATOM 3809 C C . PHE A 1 475 ? 0.921 16.822 -27.652 1.00 30.86 475 PHE A C 1
ATOM 3811 O O . PHE A 1 475 ? 0.474 16.140 -28.568 1.00 30.86 475 PHE A O 1
ATOM 3818 N N . LEU A 1 476 ? 0.635 18.126 -27.553 1.00 26.36 476 LEU A N 1
ATOM 3819 C CA . LEU A 1 476 ? -0.195 18.839 -28.541 1.00 26.36 476 LEU A CA 1
ATOM 3820 C C . LEU A 1 476 ? 0.393 20.171 -29.036 1.00 26.36 476 LEU A C 1
ATOM 3822 O O . LEU A 1 476 ? -0.324 20.953 -29.654 1.00 26.36 476 LEU A O 1
ATOM 3826 N N . ALA A 1 477 ? 1.680 20.445 -28.810 1.00 25.38 477 ALA A N 1
ATOM 3827 C CA . ALA A 1 477 ? 2.321 21.620 -29.399 1.00 25.38 477 ALA A CA 1
ATOM 3828 C C . ALA A 1 477 ? 3.150 21.219 -30.627 1.00 25.38 477 ALA A C 1
ATOM 3830 O O . ALA A 1 477 ? 4.124 20.479 -30.533 1.00 25.38 477 ALA A O 1
ATOM 3831 N N . ASP A 1 478 ? 2.691 21.713 -31.772 1.00 27.25 478 ASP A N 1
ATOM 3832 C CA . ASP A 1 478 ? 3.224 21.586 -33.125 1.00 27.25 478 ASP A CA 1
ATOM 3833 C C . ASP A 1 478 ? 4.749 21.401 -33.276 1.00 27.25 478 ASP A C 1
ATOM 3835 O O . ASP A 1 478 ? 5.558 22.167 -32.756 1.00 27.25 478 ASP A O 1
ATOM 3839 N N . LYS A 1 479 ? 5.098 20.453 -34.160 1.00 29.48 479 LYS A N 1
ATOM 3840 C CA . LYS A 1 479 ? 6.377 20.306 -34.885 1.00 29.48 479 LYS A CA 1
ATOM 3841 C C . LYS A 1 479 ? 7.641 20.239 -34.018 1.00 29.48 479 LYS A C 1
ATOM 3843 O O . LYS A 1 479 ? 8.419 21.190 -33.937 1.00 29.48 479 LYS A O 1
ATOM 3848 N N . HIS A 1 480 ? 7.952 19.040 -33.529 1.00 26.22 480 HIS A N 1
ATOM 3849 C CA . HIS A 1 480 ? 9.318 18.705 -33.134 1.00 26.22 480 HIS A CA 1
ATOM 3850 C C . HIS A 1 480 ? 10.215 18.565 -34.373 1.00 26.22 480 HIS A C 1
ATOM 3852 O O . HIS A 1 480 ? 10.206 17.554 -35.069 1.00 26.22 480 HIS A O 1
ATOM 3858 N N . LEU A 1 481 ? 11.025 19.592 -34.633 1.00 25.02 481 LEU A N 1
ATOM 3859 C CA . LEU A 1 481 ? 12.288 19.421 -35.345 1.00 25.02 481 LEU A CA 1
ATOM 3860 C C . LEU A 1 481 ? 13.193 18.546 -34.470 1.00 25.02 481 LEU A C 1
ATOM 3862 O O . LEU A 1 481 ? 13.420 18.859 -33.301 1.00 25.02 481 LEU A O 1
ATOM 3866 N N . THR A 1 482 ? 13.694 17.457 -35.046 1.00 26.81 482 THR A N 1
ATOM 3867 C CA . THR A 1 482 ? 14.729 16.583 -34.484 1.00 26.81 482 THR A CA 1
ATOM 3868 C C . THR A 1 482 ? 15.838 17.405 -33.825 1.00 26.81 482 THR A C 1
ATOM 3870 O O . THR A 1 482 ? 16.648 18.027 -34.516 1.00 26.81 482 THR A O 1
ATOM 3873 N N . SER A 1 483 ? 15.906 17.407 -32.492 1.00 26.09 483 SER A N 1
ATOM 3874 C CA . SER A 1 483 ? 17.076 17.915 -31.785 1.00 26.09 483 SER A CA 1
ATOM 3875 C C . SER A 1 483 ? 18.182 16.871 -31.905 1.00 26.09 483 SER A C 1
ATOM 3877 O O . SER A 1 483 ? 18.207 15.885 -31.170 1.00 26.09 483 SER A O 1
ATOM 3879 N N . GLN A 1 484 ? 19.089 17.069 -32.861 1.00 24.09 484 GLN A N 1
ATOM 3880 C CA . GLN A 1 484 ? 20.359 16.353 -32.888 1.00 24.09 484 GLN A CA 1
ATOM 3881 C C . GLN A 1 484 ? 21.113 16.649 -31.587 1.00 24.09 484 GLN A C 1
ATOM 3883 O O . GLN A 1 484 ? 21.456 17.796 -31.299 1.00 24.09 484 GLN A O 1
ATOM 3888 N N . HIS A 1 485 ? 21.352 15.613 -30.787 1.00 24.02 485 HIS A N 1
ATOM 3889 C CA . HIS A 1 485 ? 22.199 15.710 -29.607 1.00 24.02 485 HIS A CA 1
ATOM 3890 C C . HIS A 1 485 ? 23.674 15.736 -30.066 1.00 24.02 485 HIS A C 1
ATOM 3892 O O . HIS A 1 485 ? 24.098 14.812 -30.761 1.00 24.02 485 HIS A O 1
ATOM 3898 N N . PRO A 1 486 ? 24.490 16.736 -29.685 1.00 27.50 486 PRO A N 1
ATOM 3899 C CA . PRO A 1 486 ? 25.858 16.920 -30.190 1.00 27.50 486 PRO A CA 1
ATOM 3900 C C . PRO A 1 486 ? 26.897 15.967 -29.562 1.00 27.50 486 PRO A C 1
ATOM 3902 O O . PRO A 1 486 ? 28.048 16.338 -29.368 1.00 27.50 486 PRO A O 1
ATOM 3905 N N . ALA A 1 487 ? 26.519 14.731 -29.227 1.00 29.39 487 ALA A N 1
ATOM 3906 C CA . ALA A 1 487 ? 27.442 13.751 -28.644 1.00 29.39 487 ALA A CA 1
ATOM 3907 C C . ALA A 1 487 ? 27.951 12.694 -29.641 1.00 29.39 487 ALA A C 1
ATOM 3909 O O . ALA A 1 487 ? 28.629 11.757 -29.229 1.00 29.39 487 ALA A O 1
ATOM 3910 N N . ILE A 1 488 ? 27.660 12.832 -30.940 1.00 28.80 488 ILE A N 1
ATOM 3911 C CA . ILE A 1 488 ? 28.227 11.970 -31.984 1.00 28.80 488 ILE A CA 1
ATOM 3912 C C . ILE A 1 488 ? 28.547 12.809 -33.230 1.00 28.80 488 ILE A C 1
ATOM 3914 O O . ILE A 1 488 ? 27.721 12.939 -34.127 1.00 28.80 488 ILE A O 1
ATOM 3918 N N . SER A 1 489 ? 29.763 13.346 -33.305 1.00 23.28 489 SER A N 1
ATOM 3919 C CA . SER A 1 489 ? 30.492 13.453 -34.573 1.00 23.28 489 SER A CA 1
ATOM 3920 C C . SER A 1 489 ? 31.996 13.497 -34.300 1.00 23.28 489 SER A C 1
ATOM 3922 O O . SER A 1 489 ? 32.449 14.161 -33.367 1.00 23.28 489 SER A O 1
ATOM 3924 N N . ALA A 1 490 ? 32.744 12.752 -35.114 1.00 27.91 490 ALA A N 1
ATOM 3925 C CA . ALA A 1 490 ? 34.137 13.059 -35.410 1.00 27.91 490 ALA A CA 1
ATOM 3926 C C . ALA A 1 490 ? 34.264 14.455 -36.043 1.00 27.91 490 ALA A C 1
ATOM 3928 O O . ALA A 1 490 ? 33.240 14.944 -36.584 1.00 27.91 490 ALA A O 1
#

pLDDT: mean 75.61, std 20.8, range [23.28, 98.0]

Organism: Fusarium equiseti (NCBI:txid61235)

Secondary structure (DSSP, 8-state):
---B--SS-B-HHHHHHHHHS--BEEEE-------TT--TT---B--GGGTS-HHHHHHH-TTSTTTTTT-HHHHHHH--SS--HHHHHHHHHHHTT-GGGPPPHHHHHHH--PPP-B--HHHHHHHHHHTTEEEEEEES-GGG-SEEEETTSSGGG------TTS-------SEEEEEEEEESSSSSS--EEEE-HHHHHHHHHHHSEESSSSTTPPEEESS-HHHHHHHHTTTTT--SS-HHHHHHGGGS-SB--B-SSPEEPTTT--EEEEBTHHHHHHHHHHHHHTTS--HHHHTTT-HHHHHHHHHHS-HHHHHHHHHHHHHHHHHHTTSHHHHHHHHHHHHHHHHHHTTS--S---S-EEEETTS-TTSPPEEE-TTS-EEEPPHHHHHHHHHHHHHHTSS-TTS--SSBTTBSSHHHHHHHHHHHHHTT-----GGGSPPPBP-------------TT---PPPP-GGGSS-------TT---

Sequence (490 aa):
MLRTAPPFPRNIQRWAAHFFLSTNINIAASPSHARVGSAPGNDNIIPSDHFFNYEMLRGYSDLLPSRNLDNETWLKAHILNEVPAALAAYNESNFKGDKSQYLSQEDWFTSYTIPQFSYDGPSYLWASRELKLCTLQEVSKPEDAQLIVPANTLAGGIMMGTLEDGHEDIIGGAQVNFAVQQWGEGDNPWVILQSSVDDAMGVWMAQKMFLGDEKQAARCQLFSEETFNALIMVDFWNTIYSWRRLKLMQYIPVEAKLVDKPTIDPVTGEEVYTYDLEQNFIRAIEQRMEGKGDLKKLEDEWPEAEFLLNLKRPLIEHQIRISNYTNAVANNLQNSQWLLQYLKLAESRRRMFRPMPMNFFGSNIPYCLAMTVTDPWLEMTEKGTVQEINKDGAKILRTWLGSLAGNDPNVIPEKYQGLDNLSDITDVMKERLEKDVPALPVPLLPRPSTMRMACQRSIAITNPETKERPHSCPFLADKHLTSQHPAISA

Foldseek 3Di:
DAQADDQKDFLVLQLCCLLLALLAKAWDFQDDPPPPDDDPDRFQFAPPLLFFQCLQCVQAAVLALPDDLVPPLVVVVQADPDDDPLLVVVQCVPVVPPPVPRAHPNSLSVVFDFDTQTFDPVLLVVLLVVLQKAWKFWDPDQVQAPDKAFQLLFQQNPDADDDPPPDDDDDDDRIIGIHGPGRAQPRGHNGFMGRDNVSSVSQVSQAFHFNDDDPPGAGEHADDSLLSQLSCLLQRRFRHLPLLSLLLSLQFASMWGKDPAFDADSRPRGTYIYTCRHVSSLVSLVVLCPPVDDLVVCLVPHSSSSSVVSSVDRSSSSSSLSSQQSVLQSVLSHDSVQSSLSVVQRQLNVSLVRSANAPDDHGIDTHGSNDDNPDARWGADSSNHIDGDDPVSVVSSCVLSVCNSDDDLVDQPCADVNDNDSNVLSVVSVVCSVVVHRSRPSSSHGHSPHHDHPQDPPPDPDPPPDPDDDDGDPPPDDDDDDDDDPPDDD

Radius of gyration: 24.51 Å; chains: 1; bounding box: 65×64×72 Å